Protein AF-A0A975J374-F1 (afdb_monomer_lite)

Structure (mmCIF, N/CA/C/O backbone):
data_AF-A0A975J374-F1
#
_entry.id   AF-A0A975J374-F1
#
loop_
_atom_site.group_PDB
_atom_site.id
_atom_site.type_symbol
_atom_site.label_atom_id
_atom_site.label_alt_id
_atom_site.label_comp_id
_atom_site.label_asym_id
_atom_site.label_entity_id
_atom_site.label_seq_id
_atom_site.pdbx_PDB_ins_code
_atom_site.Cartn_x
_atom_site.Cartn_y
_atom_site.Cartn_z
_atom_site.occupancy
_atom_site.B_iso_or_equiv
_atom_site.auth_seq_id
_atom_site.auth_comp_id
_atom_site.auth_asym_id
_atom_site.auth_atom_id
_atom_site.pdbx_PDB_model_num
ATOM 1 N N . MET A 1 1 ? -35.718 18.929 50.514 1.00 36.81 1 MET A N 1
ATOM 2 C CA . MET A 1 1 ? -34.281 18.676 50.749 1.00 36.81 1 MET A CA 1
ATOM 3 C C . MET A 1 1 ? -33.545 19.108 49.498 1.00 36.81 1 MET A C 1
ATOM 5 O O . MET A 1 1 ? -34.042 18.810 48.421 1.00 36.81 1 MET A O 1
ATOM 9 N N . ILE A 1 2 ? -32.437 19.837 49.621 1.00 31.14 2 ILE A N 1
ATOM 10 C CA . ILE A 1 2 ? -31.568 20.108 48.471 1.00 31.14 2 ILE A CA 1
ATOM 11 C C . ILE A 1 2 ? -30.747 18.837 48.278 1.00 31.14 2 ILE A C 1
ATOM 13 O O . ILE A 1 2 ? -29.998 18.458 49.173 1.00 31.14 2 ILE A O 1
ATOM 17 N N . THR A 1 3 ? -30.942 18.142 47.162 1.00 36.94 3 THR A N 1
ATOM 18 C CA . THR A 1 3 ? -30.065 17.037 46.777 1.00 36.94 3 THR A CA 1
ATOM 19 C C . THR A 1 3 ? -28.716 17.629 46.401 1.00 36.94 3 THR A C 1
ATOM 21 O O . THR A 1 3 ? -28.611 18.266 45.352 1.00 36.94 3 THR A O 1
ATOM 24 N N . GLU A 1 4 ? -27.701 17.442 47.245 1.00 41.88 4 GLU A N 1
ATOM 25 C CA . GLU A 1 4 ? -26.319 17.672 46.829 1.00 41.88 4 GLU A CA 1
ATOM 26 C C . GLU A 1 4 ? -26.064 16.848 45.565 1.00 41.88 4 GLU A C 1
ATOM 28 O O . GLU A 1 4 ? -26.260 15.629 45.540 1.00 41.88 4 GLU A O 1
ATOM 33 N N . SER A 1 5 ? -25.696 17.528 44.482 1.00 47.09 5 SER A N 1
ATOM 34 C CA . SER A 1 5 ? -25.322 16.868 43.242 1.00 47.09 5 SER A CA 1
ATOM 35 C C . SER A 1 5 ? -24.028 16.106 43.488 1.00 47.09 5 SER A C 1
ATOM 37 O O . SER A 1 5 ? -22.969 16.727 43.605 1.00 47.09 5 SER A O 1
ATOM 39 N N . VAL A 1 6 ? -24.119 14.775 43.557 1.00 52.66 6 VAL A N 1
ATOM 40 C CA . VAL A 1 6 ? -22.949 13.892 43.552 1.00 52.66 6 VAL A CA 1
ATOM 41 C C . VAL A 1 6 ? -22.058 14.332 42.386 1.00 52.66 6 VAL A C 1
ATOM 43 O O . VAL A 1 6 ? -22.551 14.377 41.253 1.00 52.66 6 VAL A O 1
ATOM 46 N N . PRO A 1 7 ? -20.795 14.728 42.634 1.00 62.72 7 PRO A N 1
ATOM 47 C CA . PRO A 1 7 ? -19.938 15.234 41.576 1.00 62.72 7 PRO A CA 1
ATOM 48 C C . PRO A 1 7 ? -19.769 14.145 40.520 1.00 62.72 7 PRO A C 1
ATOM 50 O O . PRO A 1 7 ? -19.451 12.998 40.844 1.00 62.72 7 PRO A O 1
ATOM 53 N N . ALA A 1 8 ? -19.999 14.505 39.256 1.00 64.75 8 ALA A N 1
ATOM 54 C CA . ALA A 1 8 ? -19.765 13.602 38.141 1.00 64.75 8 ALA A CA 1
ATOM 55 C C . ALA A 1 8 ? -18.292 13.173 38.173 1.00 64.75 8 ALA A C 1
ATOM 57 O O . ALA A 1 8 ? -17.393 13.992 37.976 1.00 64.75 8 ALA A O 1
ATOM 58 N N . GLY A 1 9 ? -18.052 11.896 38.485 1.00 76.00 9 GLY A N 1
ATOM 59 C CA . GLY A 1 9 ? -16.710 11.325 38.464 1.00 76.00 9 GLY A CA 1
ATOM 60 C C . GLY A 1 9 ? -16.110 11.474 37.070 1.00 76.00 9 GLY A C 1
ATOM 61 O O . GLY A 1 9 ? -16.839 11.422 36.079 1.00 76.00 9 GLY A O 1
ATOM 62 N N . THR A 1 10 ? -14.792 11.668 36.989 1.00 82.81 10 THR A N 1
ATOM 63 C CA . THR A 1 10 ? -14.088 11.846 35.713 1.00 82.81 10 THR A CA 1
ATOM 64 C C . THR A 1 10 ? -14.486 10.733 34.732 1.00 82.81 10 THR A C 1
ATOM 66 O O . THR A 1 10 ? -14.389 9.562 35.114 1.00 82.81 10 THR A O 1
ATOM 69 N N . PRO A 1 11 ? -14.955 11.050 33.509 1.00 85.19 11 PRO A N 1
ATOM 70 C CA . PRO A 1 11 ? -15.309 10.034 32.522 1.00 85.19 11 PRO A CA 1
ATOM 71 C C . PRO A 1 11 ? -14.120 9.123 32.223 1.00 85.19 11 PRO A C 1
ATOM 73 O O . PRO A 1 11 ? -12.976 9.588 32.222 1.00 85.19 11 PRO A O 1
ATOM 76 N N . TRP A 1 12 ? -14.381 7.850 31.922 1.00 88.94 12 TRP A N 1
ATOM 77 C CA . TRP A 1 12 ? -13.322 6.954 31.456 1.00 88.94 12 TRP A CA 1
ATOM 78 C C . TRP A 1 12 ? -12.710 7.460 30.149 1.00 88.94 12 TRP A C 1
ATOM 80 O O . TRP A 1 12 ? -13.362 8.119 29.332 1.00 88.94 12 TRP A O 1
ATOM 90 N N . ASN A 1 13 ? -11.436 7.153 29.948 1.00 81.12 13 ASN A N 1
ATOM 91 C CA . ASN A 1 13 ? -10.696 7.514 28.744 1.00 81.12 13 ASN A CA 1
ATOM 92 C C . ASN A 1 13 ? -10.823 6.448 27.654 1.00 81.12 13 ASN A C 1
ATOM 94 O O . ASN A 1 13 ? -10.561 6.737 26.493 1.00 81.12 13 ASN A O 1
ATOM 98 N N . SER A 1 14 ? -11.225 5.220 28.003 1.00 84.12 14 SER A N 1
ATOM 99 C CA . SER A 1 14 ? -11.386 4.133 27.036 1.00 84.12 14 SER A CA 1
ATOM 100 C C . SER A 1 14 ? -12.397 3.072 27.473 1.00 84.12 14 SER A C 1
ATOM 102 O O . SER A 1 14 ? -12.673 2.882 28.661 1.00 84.12 14 SER A O 1
ATOM 104 N N . LEU A 1 15 ? -12.872 2.289 26.501 1.00 90.44 15 LEU A N 1
ATOM 105 C CA . LEU A 1 15 ? -13.647 1.072 26.748 1.00 90.44 15 LEU A CA 1
ATOM 106 C C . LEU A 1 15 ? -12.875 0.053 27.613 1.00 90.44 15 LEU A C 1
ATOM 108 O O . LEU A 1 15 ? -13.480 -0.681 28.394 1.00 90.44 15 LEU A O 1
ATOM 112 N N . ALA A 1 16 ? -11.543 0.002 27.512 1.00 83.94 16 ALA A N 1
ATOM 113 C CA . ALA A 1 16 ? -10.718 -0.929 28.282 1.00 83.94 16 ALA A CA 1
ATOM 114 C C . ALA A 1 16 ? -10.749 -0.636 29.795 1.00 83.94 16 ALA A C 1
ATOM 116 O O . ALA A 1 16 ? -10.828 -1.574 30.593 1.00 83.94 16 ALA A O 1
ATOM 117 N N . GLU A 1 17 ? -10.758 0.644 30.189 1.00 86.50 17 GLU A N 1
ATOM 118 C CA . GLU A 1 17 ? -10.961 1.068 31.583 1.00 86.50 17 GLU A CA 1
ATOM 119 C C . GLU A 1 17 ? -12.348 0.636 32.085 1.00 86.50 17 GLU A C 1
ATOM 121 O O . GLU A 1 17 ? -12.452 -0.032 33.117 1.00 86.50 17 GLU A O 1
ATOM 126 N N . MET A 1 18 ? -13.402 0.908 31.304 1.00 95.50 18 MET A N 1
ATOM 127 C CA . MET A 1 18 ? -14.778 0.497 31.615 1.00 95.50 18 MET A CA 1
ATOM 128 C C . MET A 1 18 ? -14.914 -1.029 31.768 1.00 95.50 18 MET A C 1
ATOM 130 O O . MET A 1 18 ? -15.532 -1.501 32.723 1.00 95.50 18 MET A O 1
ATOM 134 N N . LYS A 1 19 ? -14.283 -1.826 30.890 1.00 94.81 19 LYS A N 1
ATOM 135 C CA . LYS A 1 19 ? -14.206 -3.299 31.007 1.00 94.81 19 LYS A CA 1
ATOM 136 C C . LYS A 1 19 ? -13.416 -3.757 32.235 1.00 94.81 19 LYS A C 1
ATOM 138 O O . LYS A 1 19 ? -13.677 -4.835 32.777 1.00 94.81 19 LYS A O 1
ATOM 143 N N . GLY A 1 20 ? -12.404 -2.999 32.657 1.00 89.88 20 GLY A N 1
ATOM 144 C CA . GLY A 1 20 ? -11.676 -3.231 33.905 1.00 89.88 20 GLY A CA 1
ATOM 145 C C . GLY A 1 20 ? -12.594 -3.076 35.114 1.00 89.88 20 GLY A C 1
ATOM 146 O O . GLY A 1 20 ? -12.718 -3.998 35.921 1.00 89.88 20 GLY A O 1
ATOM 147 N N . GLU A 1 21 ? -13.308 -1.955 35.178 1.00 95.00 21 GLU A N 1
ATOM 148 C CA . GLU A 1 21 ? -14.214 -1.640 36.281 1.00 95.00 21 GLU A CA 1
ATOM 149 C C . GLU A 1 21 ? -15.449 -2.557 36.309 1.00 95.00 21 GLU A C 1
ATOM 151 O O . GLU A 1 21 ? -15.827 -3.054 37.369 1.00 95.00 21 GLU A O 1
ATOM 156 N N . HIS A 1 22 ? -16.021 -2.899 35.149 1.00 95.31 22 HIS A N 1
ATOM 157 C CA . HIS A 1 22 ? -17.108 -3.877 35.039 1.00 95.31 22 HIS A CA 1
ATOM 158 C C . HIS A 1 22 ? -16.697 -5.235 35.635 1.00 95.31 22 HIS A C 1
ATOM 160 O O . HIS A 1 22 ? -17.427 -5.800 36.451 1.00 95.31 22 HIS A O 1
ATOM 166 N N . ARG A 1 23 ? -15.488 -5.728 35.321 1.00 95.25 23 ARG A N 1
ATOM 167 C CA . ARG A 1 23 ? -14.940 -6.955 35.929 1.00 95.25 23 ARG A CA 1
ATOM 168 C C . ARG A 1 23 ? -14.694 -6.809 37.433 1.00 95.25 23 ARG A C 1
ATOM 170 O O . ARG A 1 23 ? -14.968 -7.753 38.171 1.00 95.25 23 ARG A O 1
ATOM 177 N N . ARG A 1 24 ? -14.224 -5.646 37.903 1.00 94.44 24 ARG A N 1
ATOM 178 C CA . ARG A 1 24 ? -14.035 -5.364 39.339 1.00 94.44 24 ARG A CA 1
ATOM 179 C C . ARG A 1 24 ? -15.356 -5.437 40.111 1.00 94.44 24 ARG A C 1
ATOM 181 O O . ARG A 1 24 ? -15.383 -5.970 41.218 1.00 94.44 24 ARG A O 1
ATOM 188 N N . LEU A 1 25 ? -16.439 -4.924 39.527 1.00 93.44 25 LEU A N 1
ATOM 189 C CA . LEU A 1 25 ? -17.781 -4.967 40.108 1.00 93.44 25 LEU A CA 1
ATOM 190 C C . LEU A 1 25 ? -18.377 -6.383 40.095 1.00 93.44 25 LEU A C 1
ATOM 192 O O . LEU A 1 25 ? -18.930 -6.808 41.106 1.00 93.44 25 LEU A O 1
ATOM 196 N N . LEU A 1 26 ? -18.213 -7.143 39.004 1.00 93.12 26 LEU A N 1
ATOM 197 C CA . LEU A 1 26 ? -18.626 -8.554 38.946 1.00 93.12 26 LEU A CA 1
ATOM 198 C C . LEU A 1 26 ? -17.851 -9.448 39.930 1.00 93.12 26 LEU A C 1
ATOM 200 O O . LEU A 1 26 ? -18.403 -10.408 40.460 1.00 93.12 26 LEU A O 1
ATOM 204 N N . GLY A 1 27 ? -16.578 -9.135 40.190 1.00 91.75 27 GLY A N 1
ATOM 205 C CA . GLY A 1 27 ? -15.698 -9.905 41.072 1.00 91.75 27 GLY A CA 1
ATOM 206 C C . GLY A 1 27 ? -15.994 -9.796 42.574 1.00 91.75 27 GLY A C 1
ATOM 207 O O . GLY A 1 27 ? -15.246 -10.368 43.363 1.00 91.75 27 GLY A O 1
ATOM 208 N N . ASN A 1 28 ? -17.043 -9.075 42.989 1.00 87.19 28 ASN A N 1
ATOM 209 C CA . ASN A 1 28 ? -17.407 -8.881 44.396 1.00 87.19 28 ASN A CA 1
ATOM 210 C C . ASN A 1 28 ? -18.829 -9.415 44.700 1.00 87.19 28 ASN A C 1
ATOM 212 O O . ASN A 1 28 ? -19.749 -8.626 44.924 1.00 87.19 28 ASN A O 1
ATOM 216 N N . PRO A 1 29 ? -19.037 -10.748 44.671 1.00 67.31 29 PRO A N 1
ATOM 217 C CA . PRO A 1 29 ? -20.370 -11.360 44.665 1.00 67.31 29 PRO A CA 1
ATOM 218 C C . PRO A 1 29 ? -21.156 -11.221 45.979 1.00 67.31 29 PRO A C 1
ATOM 220 O O . PRO A 1 29 ? -22.384 -11.267 45.947 1.00 67.31 29 PRO A O 1
ATOM 223 N N . ASP A 1 30 ? -20.489 -11.017 47.122 1.00 66.19 30 ASP A N 1
ATOM 224 C CA . ASP A 1 30 ? -21.160 -10.840 48.425 1.00 66.19 30 ASP A CA 1
ATOM 225 C C . ASP A 1 30 ? -21.929 -9.510 48.527 1.00 66.19 30 ASP A C 1
ATOM 227 O O . ASP A 1 30 ? -22.825 -9.346 49.362 1.00 66.19 30 ASP A O 1
ATOM 231 N N . ARG A 1 31 ? -21.623 -8.548 47.650 1.00 69.44 31 ARG A N 1
ATOM 232 C CA . ARG A 1 31 ? -22.309 -7.258 47.589 1.00 69.44 31 ARG A CA 1
ATOM 233 C C . ARG A 1 31 ? -23.619 -7.371 46.828 1.00 69.44 31 ARG A C 1
ATOM 235 O O . ARG A 1 31 ? -23.716 -7.041 45.648 1.00 69.44 31 ARG A O 1
ATOM 242 N N . SER A 1 32 ? -24.668 -7.790 47.535 1.00 71.12 32 SER A N 1
ATOM 243 C CA . SER A 1 32 ? -26.024 -7.736 46.985 1.00 71.12 32 SER A CA 1
ATOM 244 C C . SER A 1 32 ? -26.348 -6.317 46.491 1.00 71.12 32 SER A C 1
ATOM 246 O O . SER A 1 32 ? -26.084 -5.333 47.187 1.00 71.12 32 SER A O 1
ATOM 248 N N . ALA A 1 33 ? -27.015 -6.197 45.339 1.00 72.94 33 ALA A N 1
ATOM 249 C CA . ALA A 1 33 ? -27.458 -4.909 44.782 1.00 72.94 33 ALA A CA 1
ATOM 250 C C . ALA A 1 33 ? -28.457 -4.141 45.683 1.00 72.94 33 ALA A C 1
ATOM 252 O O . ALA A 1 33 ? -28.896 -3.043 45.354 1.00 72.94 33 ALA A O 1
ATOM 253 N N . ARG A 1 34 ? -28.827 -4.701 46.843 1.00 78.75 34 ARG A N 1
ATOM 254 C CA . ARG A 1 34 ? -29.624 -4.038 47.880 1.00 78.75 34 ARG A CA 1
ATOM 255 C C . ARG A 1 34 ? -28.776 -3.152 48.796 1.00 78.75 34 ARG A C 1
ATOM 257 O O . ARG A 1 34 ? -29.321 -2.221 49.387 1.00 78.75 34 ARG A O 1
ATOM 264 N N . GLU A 1 35 ? -27.470 -3.386 48.904 1.00 88.56 35 GLU A N 1
ATOM 265 C CA . GLU A 1 35 ? -26.585 -2.582 49.750 1.00 88.56 35 GLU A CA 1
ATOM 266 C C . GLU A 1 35 ? -26.436 -1.147 49.192 1.00 88.56 35 GLU A C 1
ATOM 268 O O . GLU A 1 35 ? -26.132 -0.989 48.006 1.00 88.56 35 GLU A O 1
ATOM 273 N N . PRO A 1 36 ? -26.641 -0.084 50.000 1.00 87.50 36 PRO A N 1
ATOM 274 C CA . PRO A 1 36 ? -26.588 1.299 49.512 1.00 87.50 36 PRO A CA 1
ATOM 275 C C . PRO A 1 36 ? -25.246 1.692 48.876 1.00 87.50 36 PRO A C 1
ATOM 277 O O . PRO A 1 36 ? -25.235 2.308 47.815 1.00 87.50 36 PRO A O 1
ATOM 280 N N . ALA A 1 37 ? -24.118 1.286 49.472 1.00 87.81 37 ALA A N 1
ATOM 281 C CA . ALA A 1 37 ? -22.783 1.590 48.947 1.00 87.81 37 ALA A CA 1
ATOM 282 C C . ALA A 1 37 ? -22.538 0.957 47.563 1.00 87.81 37 ALA A C 1
ATOM 284 O O . ALA A 1 37 ? -21.922 1.560 46.682 1.00 87.81 37 ALA A O 1
ATOM 285 N N . THR A 1 38 ? -23.065 -0.248 47.349 1.00 89.69 38 THR A N 1
ATOM 286 C CA . THR A 1 38 ? -22.986 -0.965 46.071 1.00 89.69 38 THR A CA 1
ATOM 287 C C . THR A 1 38 ? -23.835 -0.280 45.004 1.00 89.69 38 THR A C 1
ATOM 289 O O . THR A 1 38 ? -23.356 -0.084 43.890 1.00 89.69 38 THR A O 1
ATOM 292 N N . ARG A 1 39 ? -25.044 0.181 45.356 1.00 88.94 39 ARG A N 1
ATOM 293 C CA . ARG A 1 39 ? -25.896 0.974 44.454 1.00 88.94 39 ARG A CA 1
ATOM 294 C C . ARG A 1 39 ? -25.245 2.288 44.034 1.00 88.94 39 ARG A C 1
ATOM 296 O O . ARG A 1 39 ? -25.265 2.599 42.850 1.00 88.94 39 ARG A O 1
ATOM 303 N N . GLU A 1 40 ? -24.600 3.008 44.949 1.00 90.56 40 GLU A N 1
ATOM 304 C CA . GLU A 1 40 ? -23.893 4.245 44.587 1.00 90.56 40 GLU A CA 1
ATOM 305 C C 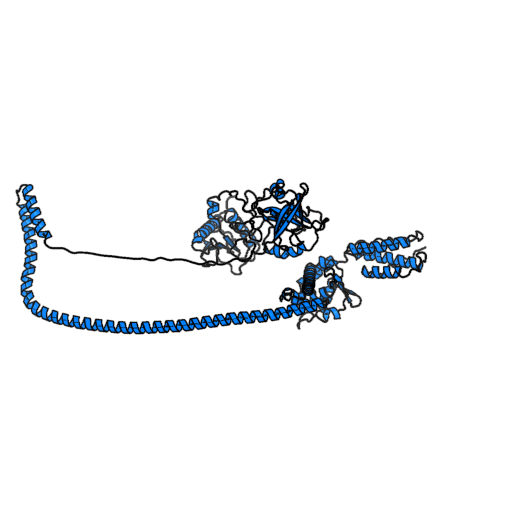. GLU A 1 40 ? -22.664 3.970 43.703 1.00 90.56 40 GLU A C 1
ATOM 307 O O . GLU A 1 40 ? -22.398 4.704 42.755 1.00 90.56 40 GLU A O 1
ATOM 312 N N . THR A 1 41 ? -21.967 2.846 43.916 1.00 92.44 41 THR A N 1
ATOM 313 C CA . THR A 1 41 ? -20.872 2.425 43.022 1.00 92.44 41 THR A CA 1
ATOM 314 C C . THR A 1 41 ? -21.388 2.105 41.609 1.00 92.44 41 THR A C 1
ATOM 316 O O . THR A 1 41 ? -20.791 2.526 40.621 1.00 92.44 41 THR A O 1
ATOM 319 N N . ILE A 1 42 ? -22.528 1.411 41.495 1.00 93.06 42 ILE A N 1
ATOM 320 C CA . ILE A 1 42 ? -23.196 1.137 40.210 1.00 93.06 42 ILE A CA 1
ATOM 321 C C . ILE A 1 42 ? -23.681 2.440 39.555 1.00 93.06 42 ILE A C 1
ATOM 323 O O . ILE A 1 42 ? -23.556 2.610 38.344 1.00 93.06 42 ILE A O 1
ATOM 327 N N . ARG A 1 43 ? -24.184 3.395 40.344 1.00 92.25 43 ARG A N 1
ATOM 328 C CA . ARG A 1 43 ? -24.593 4.719 39.863 1.00 92.25 43 ARG A CA 1
ATOM 329 C C . ARG A 1 43 ? -23.420 5.486 39.249 1.00 92.25 43 ARG A C 1
ATOM 331 O O . ARG A 1 43 ? -23.560 6.006 38.144 1.00 92.25 43 ARG A O 1
ATOM 338 N N . HIS A 1 44 ? -22.272 5.510 39.928 1.00 92.50 44 HIS A N 1
ATOM 339 C CA . HIS A 1 44 ? -21.037 6.083 39.390 1.00 92.50 44 HIS A CA 1
ATOM 340 C C . HIS A 1 44 ? -20.595 5.382 38.101 1.00 92.50 44 HIS A C 1
ATOM 342 O O . HIS A 1 44 ? -20.286 6.072 37.132 1.00 92.50 44 HIS A O 1
ATOM 348 N N . PHE A 1 45 ? -20.653 4.044 38.052 1.00 94.94 45 PHE A N 1
ATOM 349 C CA . PHE A 1 45 ? -20.344 3.284 36.837 1.00 94.94 45 PHE A CA 1
ATOM 350 C C . PHE A 1 45 ? -21.225 3.719 35.654 1.00 94.94 45 PHE A C 1
ATOM 352 O O . PHE A 1 45 ? -20.722 3.982 34.564 1.00 94.94 45 PHE A O 1
ATOM 359 N N . ILE A 1 46 ? -22.541 3.833 35.862 1.00 95.19 46 ILE A N 1
ATOM 360 C CA . ILE A 1 46 ? -23.468 4.241 34.800 1.00 95.19 46 ILE A CA 1
ATOM 361 C C . ILE A 1 46 ? -23.159 5.672 34.331 1.00 95.19 46 ILE A C 1
ATOM 363 O O . ILE A 1 46 ? -23.060 5.900 33.131 1.00 95.19 46 ILE A O 1
ATOM 367 N N . LEU A 1 47 ? -22.941 6.618 35.252 1.00 93.88 47 LEU A N 1
ATOM 368 C CA . LEU A 1 47 ? -22.630 8.014 34.910 1.00 93.88 47 LEU A CA 1
ATOM 369 C C . LEU A 1 47 ? -21.313 8.158 34.127 1.00 93.88 47 LEU A C 1
ATOM 371 O O . LEU A 1 47 ? -21.275 8.859 33.117 1.00 93.88 47 LEU A O 1
ATOM 375 N N . GLN A 1 48 ? -20.243 7.482 34.558 1.00 94.94 48 GLN A N 1
ATOM 376 C CA . GLN A 1 48 ? -18.952 7.506 33.859 1.00 94.94 48 GLN A CA 1
ATOM 377 C C . GLN A 1 48 ? -19.021 6.804 32.495 1.00 94.94 48 GLN A C 1
ATOM 379 O O . GLN A 1 48 ? -18.354 7.234 31.554 1.00 94.94 48 GLN A O 1
ATOM 384 N N . GLY A 1 49 ? -19.846 5.759 32.372 1.00 95.62 49 GLY A N 1
ATOM 385 C CA . GLY A 1 49 ? -20.045 5.021 31.126 1.00 95.62 49 GLY A CA 1
ATOM 386 C C . GLY A 1 49 ? -20.881 5.779 30.107 1.00 95.62 49 GLY A C 1
ATOM 387 O O . GLY A 1 49 ? -20.506 5.808 28.940 1.00 95.62 49 GLY A O 1
ATOM 388 N N . SER A 1 50 ? -21.948 6.459 30.536 1.00 95.12 50 SER A N 1
ATOM 389 C CA . SER A 1 50 ? -22.702 7.375 29.674 1.00 95.12 50 SER A CA 1
ATOM 390 C C . SER A 1 50 ? -21.784 8.438 29.070 1.00 95.12 50 SER A C 1
ATOM 392 O O . SER A 1 50 ? -21.733 8.562 27.848 1.00 95.12 50 SER A O 1
ATOM 394 N N . ALA A 1 51 ? -20.968 9.094 29.903 1.00 91.94 51 ALA A N 1
ATOM 395 C CA . ALA A 1 51 ? -20.024 10.123 29.467 1.00 91.94 51 ALA A CA 1
ATOM 396 C C . ALA A 1 51 ? -18.872 9.592 28.588 1.00 91.94 51 ALA A C 1
ATOM 398 O O . ALA A 1 51 ? -18.369 10.316 27.729 1.00 91.94 51 ALA A O 1
ATOM 399 N N . LEU A 1 52 ? -18.464 8.325 28.748 1.00 92.56 52 LEU A N 1
ATOM 400 C CA . LEU A 1 52 ? -17.542 7.662 27.814 1.00 92.56 52 LEU A CA 1
ATOM 401 C C . LEU A 1 52 ? -18.150 7.574 26.399 1.00 92.56 52 LEU A C 1
ATOM 403 O O . LEU A 1 52 ? -17.412 7.628 25.418 1.00 92.56 52 LEU A O 1
ATOM 407 N N . GLY A 1 53 ? -19.481 7.526 26.282 1.00 91.62 53 GLY A N 1
ATOM 408 C CA . GLY A 1 53 ? -20.209 7.595 25.014 1.00 91.62 53 GLY A CA 1
ATOM 409 C C . GLY A 1 53 ? -19.788 8.765 24.128 1.00 91.62 53 GLY A C 1
ATOM 410 O O . GLY A 1 53 ? -19.581 8.565 22.936 1.00 91.62 53 GLY A O 1
ATOM 411 N N . ALA A 1 54 ? -19.520 9.944 24.690 1.00 87.81 54 ALA A N 1
ATOM 412 C CA . ALA A 1 54 ? -19.059 11.088 23.904 1.00 87.81 54 ALA A CA 1
ATOM 413 C C . ALA A 1 54 ? -17.707 10.853 23.196 1.00 87.81 54 ALA A C 1
ATOM 415 O O . ALA A 1 54 ? -17.421 11.538 22.225 1.00 87.81 54 ALA A O 1
ATOM 416 N N . ARG A 1 55 ? -16.897 9.881 23.646 1.00 85.38 55 ARG A N 1
ATOM 417 C CA . ARG A 1 55 ? -15.528 9.607 23.165 1.00 85.38 55 ARG A CA 1
ATOM 418 C C . ARG A 1 55 ? -15.398 8.349 22.299 1.00 85.38 55 ARG A C 1
ATOM 420 O O . ARG A 1 55 ? -14.375 8.160 21.654 1.00 85.38 55 ARG A O 1
ATOM 427 N N . LEU A 1 56 ? -16.391 7.457 22.302 1.00 86.38 56 LEU A N 1
ATOM 428 C CA . LEU A 1 56 ? -16.333 6.210 21.531 1.00 86.38 56 LEU A CA 1
ATOM 429 C C . LEU A 1 56 ? -16.780 6.457 20.083 1.00 86.38 56 LEU A C 1
ATOM 431 O O . LEU A 1 56 ? -17.983 6.518 19.811 1.00 86.38 56 LEU A O 1
ATOM 435 N N . SER A 1 57 ? -15.806 6.580 19.176 1.00 81.06 57 SER A N 1
ATOM 436 C CA . SER A 1 57 ? -16.003 6.713 17.723 1.00 81.06 57 SER A CA 1
ATOM 437 C C . SER A 1 57 ? -16.376 5.386 17.045 1.00 81.06 57 SER A C 1
ATOM 439 O O . SER A 1 57 ? -17.211 5.361 16.143 1.00 81.06 57 SER A O 1
ATOM 441 N N . SER A 1 58 ? -15.815 4.264 17.508 1.00 82.25 58 SER A N 1
ATOM 442 C CA . SER A 1 58 ? -16.132 2.915 17.015 1.00 82.25 58 SER A CA 1
ATOM 443 C C . SER A 1 58 ? -17.556 2.486 17.392 1.00 82.25 58 SER A C 1
ATOM 445 O O . SER A 1 58 ? -17.914 2.447 18.571 1.00 82.25 58 SER A O 1
ATOM 447 N N . LEU A 1 59 ? -18.369 2.106 16.398 1.00 83.12 59 LEU A N 1
ATOM 448 C CA . LEU A 1 59 ? -19.735 1.619 16.622 1.00 83.12 59 LEU A CA 1
ATOM 449 C C . LEU A 1 59 ? -19.762 0.342 17.477 1.00 83.12 59 LEU A C 1
ATOM 451 O O . LEU A 1 59 ? -20.611 0.229 18.360 1.00 83.12 59 LEU A O 1
ATOM 455 N N . ASP A 1 60 ? -18.828 -0.586 17.261 1.00 81.00 60 ASP A N 1
ATOM 456 C CA . ASP A 1 60 ? -18.741 -1.821 18.048 1.00 81.00 60 ASP A CA 1
ATOM 457 C C . ASP A 1 60 ? -18.394 -1.527 19.515 1.00 81.00 60 ASP A C 1
ATOM 459 O O . ASP A 1 60 ? -19.020 -2.085 20.421 1.00 81.00 60 ASP A O 1
ATOM 463 N N . ASP A 1 61 ? -17.482 -0.579 19.763 1.00 87.31 61 ASP A N 1
ATOM 464 C CA . ASP A 1 61 ? -17.133 -0.157 21.123 1.00 87.31 61 ASP A CA 1
ATOM 465 C C . ASP A 1 61 ? -18.321 0.517 21.821 1.00 87.31 61 ASP A C 1
ATOM 467 O O . ASP A 1 61 ? -18.572 0.260 23.002 1.00 87.31 61 ASP A O 1
ATOM 471 N N . ARG A 1 62 ? -19.099 1.338 21.095 1.00 93.44 62 ARG A N 1
ATOM 472 C CA . ARG A 1 62 ? -20.362 1.909 21.595 1.00 93.44 62 ARG A CA 1
ATOM 473 C C . ARG A 1 62 ? -21.368 0.810 21.931 1.00 93.44 62 ARG A C 1
ATOM 475 O O . ARG A 1 62 ? -21.966 0.838 23.001 1.00 93.44 62 ARG A O 1
ATOM 482 N N . VAL A 1 63 ? -21.555 -0.178 21.056 1.00 92.75 63 VAL A N 1
ATOM 483 C CA . VAL A 1 63 ? -22.479 -1.297 21.302 1.00 92.75 63 VAL A CA 1
ATOM 484 C C . VAL A 1 63 ? -22.048 -2.105 22.530 1.00 92.75 63 VAL A C 1
ATOM 486 O O . VAL A 1 63 ? -22.895 -2.491 23.336 1.00 92.75 63 VAL A O 1
ATOM 489 N N . GLU A 1 64 ? -20.750 -2.341 22.727 1.00 94.31 64 GLU A N 1
ATOM 490 C CA . GLU A 1 64 ? -20.256 -3.071 23.896 1.00 94.31 64 GLU A CA 1
ATOM 491 C C . GLU A 1 64 ? -20.345 -2.252 25.196 1.00 94.31 64 GLU A C 1
ATOM 493 O O . GLU A 1 64 ? -20.777 -2.783 26.223 1.00 94.31 64 GLU A O 1
ATOM 498 N N . ALA A 1 65 ? -20.028 -0.953 25.159 1.00 96.12 65 ALA A N 1
ATOM 499 C CA . ALA A 1 65 ? -20.239 -0.049 26.290 1.00 96.12 65 ALA A CA 1
ATOM 500 C C . ALA A 1 65 ? -21.724 0.044 26.676 1.00 96.12 65 ALA A C 1
ATOM 502 O O . ALA A 1 65 ? -22.057 -0.082 27.856 1.00 96.12 65 ALA A O 1
ATOM 503 N N . GLN A 1 66 ? -22.624 0.176 25.695 1.00 97.56 66 GLN A N 1
ATOM 504 C CA . GLN A 1 66 ? -24.068 0.212 25.928 1.00 97.56 66 GLN A CA 1
ATOM 505 C C . GLN A 1 66 ? -24.564 -1.093 26.567 1.00 97.56 66 GLN A C 1
ATOM 507 O O . GLN A 1 66 ? -25.276 -1.037 27.562 1.00 97.56 66 GLN A O 1
ATOM 512 N N . ARG A 1 67 ? -24.103 -2.270 26.115 1.00 96.44 67 ARG A N 1
ATOM 513 C CA . ARG A 1 67 ? -24.439 -3.558 26.761 1.00 96.44 67 ARG A CA 1
ATOM 514 C C . ARG A 1 67 ? -23.999 -3.625 28.228 1.00 96.44 67 ARG A C 1
ATOM 516 O O . ARG A 1 67 ? -24.715 -4.186 29.058 1.00 96.44 67 ARG A O 1
ATOM 523 N N . MET A 1 68 ? -22.837 -3.060 28.568 1.00 97.62 68 MET A N 1
ATOM 524 C CA . MET A 1 68 ? -22.382 -2.971 29.962 1.00 97.62 68 MET A CA 1
ATOM 525 C C . MET A 1 68 ? -23.220 -1.979 30.787 1.00 97.62 68 MET A C 1
ATOM 527 O O . MET A 1 68 ? -23.484 -2.254 31.959 1.00 97.62 68 MET A O 1
ATOM 531 N N . LEU A 1 69 ? -23.666 -0.864 30.194 1.00 96.38 69 LEU A N 1
ATOM 532 C CA . LEU A 1 69 ? -24.617 0.063 30.817 1.00 96.38 69 LEU A CA 1
ATOM 533 C C . LEU A 1 69 ? -25.976 -0.602 31.067 1.00 96.38 69 LEU A C 1
ATOM 535 O O . LEU A 1 69 ? -26.465 -0.553 32.194 1.00 96.38 69 LEU A O 1
ATOM 539 N N . ASP A 1 70 ? -26.543 -1.272 30.062 1.00 94.69 70 ASP A N 1
ATOM 540 C CA . ASP A 1 70 ? -27.834 -1.968 30.133 1.00 94.69 70 ASP A CA 1
ATOM 541 C C . ASP A 1 70 ? -27.842 -3.028 31.243 1.00 94.69 70 ASP A C 1
ATOM 543 O O . ASP A 1 70 ? -28.782 -3.102 32.039 1.00 94.69 70 ASP A O 1
ATOM 547 N N . TYR A 1 71 ? -26.764 -3.816 31.346 1.00 95.25 71 TYR A N 1
ATOM 548 C CA . TYR A 1 71 ? -26.586 -4.806 32.409 1.00 95.25 71 TYR A CA 1
ATOM 549 C C . TYR A 1 71 ? -26.649 -4.166 33.803 1.00 95.25 71 TYR A C 1
ATOM 551 O O . TYR A 1 71 ? -27.428 -4.593 34.658 1.00 95.25 71 TYR A O 1
ATOM 559 N N . TRP A 1 72 ? -25.856 -3.119 34.044 1.00 94.56 72 TRP A N 1
ATOM 560 C CA . TRP A 1 72 ? -25.809 -2.468 35.354 1.00 94.56 72 TRP A CA 1
ATOM 561 C C . TRP A 1 72 ? -27.078 -1.673 35.670 1.00 94.56 72 TRP A C 1
ATOM 563 O O . TRP A 1 72 ? -27.496 -1.631 36.828 1.00 94.56 72 TRP A O 1
ATOM 573 N N . ALA A 1 73 ? -27.742 -1.119 34.655 1.00 93.12 73 ALA A N 1
ATOM 574 C CA . ALA A 1 73 ? -29.061 -0.516 34.790 1.00 93.12 73 ALA A CA 1
ATOM 575 C C . ALA A 1 73 ? -30.092 -1.547 35.256 1.00 93.12 73 ALA A C 1
ATOM 577 O O . ALA A 1 73 ? -30.779 -1.306 36.249 1.00 93.12 73 ALA A O 1
ATOM 578 N N . ALA A 1 74 ? -30.144 -2.716 34.606 1.00 91.00 74 ALA A N 1
ATOM 579 C CA . ALA A 1 74 ? -31.024 -3.817 34.984 1.00 91.00 74 ALA A CA 1
ATOM 580 C C . ALA A 1 74 ? -30.777 -4.267 36.433 1.00 91.00 74 ALA A C 1
ATOM 582 O O . ALA A 1 74 ? -31.729 -4.362 37.209 1.00 91.00 74 ALA A O 1
ATOM 583 N N . VAL A 1 75 ? -29.512 -4.443 36.839 1.00 90.19 75 VAL A N 1
ATOM 584 C CA . VAL A 1 75 ? -29.134 -4.763 38.232 1.00 90.19 75 VAL A CA 1
ATOM 585 C C . VAL A 1 75 ? -29.601 -3.679 39.220 1.00 90.19 75 VAL A C 1
ATOM 587 O O . VAL A 1 75 ? -30.020 -4.002 40.332 1.00 90.19 75 VAL A O 1
ATOM 590 N N . ASN A 1 76 ? -29.587 -2.403 38.821 1.00 88.69 76 ASN A N 1
ATOM 591 C CA . ASN A 1 76 ? -30.013 -1.282 39.663 1.00 88.69 76 ASN A CA 1
ATOM 592 C C . ASN A 1 76 ? -31.548 -1.099 39.747 1.00 88.69 76 ASN A C 1
ATOM 594 O O . ASN A 1 76 ? -32.025 -0.437 40.668 1.00 88.69 76 ASN A O 1
ATOM 598 N N . THR A 1 77 ? -32.347 -1.702 38.851 1.00 84.81 77 THR A N 1
ATOM 599 C CA . THR A 1 77 ? -33.828 -1.558 38.857 1.00 84.81 77 THR A CA 1
ATOM 600 C C . THR A 1 77 ? -34.522 -2.079 40.122 1.00 84.81 77 THR A C 1
ATOM 602 O O . THR A 1 77 ? -35.671 -1.730 40.374 1.00 84.81 77 THR A O 1
ATOM 605 N N . GLY A 1 78 ? -33.836 -2.872 40.953 1.00 77.75 78 GLY A N 1
ATOM 606 C CA . GLY A 1 78 ? -34.338 -3.312 42.260 1.00 77.75 78 GLY A CA 1
ATOM 607 C C . GLY A 1 78 ? -34.369 -2.225 43.348 1.00 77.75 78 GLY A C 1
ATOM 608 O O . GLY A 1 78 ? -34.783 -2.508 44.474 1.00 77.75 78 GLY A O 1
ATOM 609 N N . ALA A 1 79 ? -33.905 -1.007 43.052 1.00 68.19 79 ALA A N 1
ATOM 610 C CA . ALA A 1 79 ? -33.987 0.150 43.938 1.00 68.19 79 ALA A CA 1
ATOM 611 C C . ALA A 1 79 ? -35.355 0.868 43.832 1.00 68.19 79 ALA A C 1
ATOM 613 O O . ALA A 1 79 ? -35.989 0.825 42.777 1.00 68.19 79 ALA A O 1
ATOM 614 N N . PRO A 1 80 ? -35.820 1.570 44.889 1.00 74.88 80 PRO A N 1
ATOM 615 C CA . PRO A 1 80 ? -36.947 2.496 44.763 1.00 74.88 80 PRO A CA 1
ATOM 616 C C . PRO A 1 80 ? -36.667 3.551 43.680 1.00 74.88 80 PRO A C 1
ATOM 618 O O . PRO A 1 80 ? -35.525 3.960 43.488 1.00 74.88 80 PRO A O 1
ATOM 621 N N . SER A 1 81 ? -37.714 4.006 42.988 1.00 71.00 81 SER A N 1
ATOM 622 C CA . SER A 1 81 ? -37.632 4.804 41.749 1.00 71.00 81 SER A CA 1
ATOM 623 C C . SER A 1 81 ? -36.959 6.181 41.870 1.00 71.00 81 SER A C 1
ATOM 625 O O . SER A 1 81 ? -36.700 6.830 40.856 1.00 71.00 81 SER A O 1
ATOM 627 N N . GLU A 1 82 ? -36.661 6.639 43.086 1.00 70.38 82 GLU A N 1
ATOM 628 C CA . GLU A 1 82 ? -35.889 7.855 43.351 1.00 70.38 82 GLU A CA 1
ATOM 629 C C . GLU A 1 82 ? -34.398 7.635 43.037 1.00 70.38 82 GLU A C 1
ATOM 631 O O . GLU A 1 82 ? -33.596 7.319 43.914 1.00 70.38 82 GLU A O 1
ATOM 636 N N . GLY A 1 83 ? -34.017 7.817 41.767 1.00 69.12 83 GLY A N 1
ATOM 637 C CA . GLY A 1 83 ? -32.608 7.812 41.346 1.00 69.12 83 GLY A CA 1
ATOM 638 C C . GLY A 1 83 ? -32.256 6.957 40.128 1.00 69.12 83 GLY A C 1
ATOM 639 O O . GLY A 1 83 ? -31.077 6.661 39.938 1.00 69.12 83 GLY A O 1
ATOM 640 N N . LEU A 1 84 ? -33.228 6.566 39.295 1.00 77.25 84 LEU A N 1
ATOM 641 C CA . LEU A 1 84 ? -32.954 5.934 37.998 1.00 77.25 84 LEU A CA 1
ATOM 642 C C . LEU A 1 84 ? -32.098 6.858 37.112 1.00 77.25 84 LEU A C 1
ATOM 644 O O . LEU A 1 84 ? -32.584 7.850 36.569 1.00 77.25 84 LEU A O 1
ATOM 648 N N . VAL A 1 85 ? -30.815 6.523 36.966 1.00 85.75 85 VAL A N 1
ATOM 649 C CA . VAL A 1 85 ? -29.905 7.181 36.019 1.00 85.75 85 VAL A CA 1
ATOM 650 C C . VAL A 1 85 ? -30.171 6.641 34.616 1.00 85.75 85 VAL A C 1
ATOM 652 O O . VAL A 1 85 ? -30.328 5.435 34.426 1.00 85.75 85 VAL A O 1
ATOM 655 N N . ARG A 1 86 ? -30.203 7.536 33.622 1.00 88.94 86 ARG A N 1
ATOM 656 C CA . ARG A 1 86 ? -30.323 7.176 32.207 1.00 88.94 86 ARG A CA 1
ATOM 657 C C . ARG A 1 86 ? -29.056 6.443 31.759 1.00 88.94 86 ARG A C 1
ATOM 659 O O . ARG A 1 86 ? -28.059 7.077 31.449 1.00 88.94 86 ARG A O 1
ATOM 666 N N . ALA A 1 87 ? -29.122 5.120 31.694 1.00 93.69 87 ALA A N 1
ATOM 667 C CA . ALA A 1 87 ? -28.037 4.264 31.223 1.00 93.69 87 ALA A CA 1
ATOM 668 C C . ALA A 1 87 ? -27.977 4.207 29.688 1.00 93.69 87 ALA A C 1
ATOM 670 O O . ALA A 1 87 ? -28.119 3.154 29.080 1.00 93.69 87 ALA A O 1
ATOM 671 N N . VAL A 1 88 ? -27.819 5.367 29.057 1.00 95.50 88 VAL A N 1
ATOM 672 C CA . VAL A 1 88 ? -27.630 5.505 27.608 1.00 95.50 88 VAL A CA 1
ATOM 673 C C . VAL A 1 88 ? -26.305 6.220 27.400 1.00 95.50 88 VAL A C 1
ATOM 675 O O . VAL A 1 88 ? -26.009 7.156 28.143 1.00 95.50 88 VAL A O 1
ATOM 678 N N . LEU A 1 89 ? -25.505 5.773 26.434 1.00 95.62 89 LEU A N 1
ATOM 679 C CA . LEU A 1 89 ? -24.310 6.500 26.010 1.00 95.62 89 LEU A CA 1
ATOM 680 C C . LEU A 1 89 ? -24.671 7.904 25.525 1.00 95.62 89 LEU A C 1
ATOM 682 O O . LEU A 1 89 ? -25.630 8.068 24.771 1.00 95.62 89 LEU A O 1
ATOM 686 N N . ASP A 1 90 ? -23.868 8.892 25.908 1.00 92.19 90 ASP A N 1
ATOM 687 C CA . ASP A 1 90 ? -23.936 10.213 25.293 1.00 92.19 90 ASP A CA 1
ATOM 688 C C . ASP A 1 90 ? -23.594 10.103 23.797 1.00 92.19 90 ASP A C 1
ATOM 690 O O . ASP A 1 90 ? -22.811 9.238 23.372 1.00 92.19 90 ASP A O 1
ATOM 694 N N . ASP A 1 91 ? -24.212 10.958 22.981 1.00 89.56 91 ASP A N 1
ATOM 695 C CA . ASP A 1 91 ? -23.949 11.021 21.542 1.00 89.56 91 ASP A CA 1
ATOM 696 C C . ASP A 1 91 ? -22.454 11.254 21.291 1.00 89.56 91 ASP A C 1
ATOM 698 O O . ASP A 1 91 ? -21.811 12.004 22.028 1.00 89.56 91 ASP A O 1
ATOM 702 N N . TYR A 1 92 ? -21.891 10.598 20.268 1.00 83.62 92 TYR A N 1
ATOM 703 C CA . TYR A 1 92 ? -20.489 10.807 19.900 1.00 83.62 92 TYR A CA 1
ATOM 704 C C . TYR A 1 92 ? -20.259 12.292 19.627 1.00 83.62 92 TYR A C 1
ATOM 706 O O . TYR A 1 92 ? -20.913 12.881 18.764 1.00 83.62 92 TYR A O 1
ATOM 714 N N . GLN A 1 93 ? -19.327 12.882 20.365 1.00 78.50 93 GLN A N 1
ATOM 715 C CA . GLN A 1 93 ? -18.801 14.193 20.055 1.00 78.50 93 GLN A CA 1
ATOM 716 C C . GLN A 1 93 ? -17.453 13.944 19.405 1.00 78.50 93 GLN A C 1
ATOM 718 O O . GLN A 1 93 ? -16.558 13.393 20.042 1.00 78.50 93 GLN A O 1
ATOM 723 N N . ASP A 1 94 ? -17.307 14.345 18.144 1.00 70.50 94 ASP A N 1
ATOM 724 C CA . ASP A 1 94 ? -15.981 14.417 17.551 1.00 70.50 94 ASP A CA 1
ATOM 725 C C . ASP A 1 94 ? -15.154 15.394 18.401 1.00 70.50 94 ASP A C 1
ATOM 727 O O . ASP A 1 94 ? -15.371 16.607 18.387 1.00 70.50 94 ASP A O 1
ATOM 731 N N . VAL A 1 95 ? -14.228 14.846 19.191 1.00 64.94 95 VAL A N 1
ATOM 732 C CA . VAL A 1 95 ? -13.344 15.589 20.102 1.00 64.94 95 VAL A CA 1
ATOM 733 C C . VAL A 1 95 ? -12.213 16.306 19.349 1.00 64.94 95 VAL A C 1
ATOM 735 O O . VAL A 1 95 ? -11.186 16.655 19.931 1.00 64.94 95 VAL A O 1
ATOM 738 N N . GLY A 1 96 ? -12.414 16.548 18.052 1.00 70.31 96 GLY A N 1
ATOM 739 C CA . GLY A 1 96 ? -11.441 17.103 17.128 1.00 70.31 96 GLY A CA 1
ATOM 740 C C . GLY A 1 96 ? -10.534 16.038 16.518 1.00 70.31 96 GLY A C 1
ATOM 741 O O . GLY A 1 96 ? -9.412 16.372 16.159 1.00 70.31 96 GLY A O 1
ATOM 742 N N . GLU A 1 97 ? -10.983 14.785 16.399 1.00 78.81 97 GLU A N 1
ATOM 743 C CA . GLU A 1 97 ? -10.264 13.707 15.712 1.00 78.81 97 GLU A CA 1
ATOM 744 C C . GLU A 1 97 ? -10.116 14.029 14.215 1.00 78.81 97 GLU A C 1
ATOM 746 O O . GLU A 1 97 ? -8.994 14.008 13.703 1.00 78.81 97 GLU A O 1
ATOM 751 N N . GLU A 1 98 ? -11.195 14.449 13.532 1.00 79.19 98 GLU A N 1
ATOM 752 C CA . GLU A 1 98 ? -11.128 14.833 12.107 1.00 79.19 98 GLU A CA 1
ATOM 753 C C . GLU A 1 98 ? -10.192 16.039 11.900 1.00 79.19 98 GLU A C 1
ATOM 755 O O . GLU A 1 98 ? -9.396 16.108 10.958 1.00 79.19 98 GLU A O 1
ATOM 760 N N . ASP A 1 99 ? -10.249 16.978 12.840 1.00 88.12 99 ASP A N 1
ATOM 761 C CA . ASP A 1 99 ? -9.404 18.166 12.902 1.00 88.12 99 ASP A CA 1
ATOM 762 C C . ASP A 1 99 ? -7.930 17.818 13.189 1.00 88.12 99 ASP A C 1
ATOM 764 O O . ASP A 1 99 ? -7.024 18.439 12.629 1.00 88.12 99 ASP A O 1
ATOM 768 N N . ALA A 1 100 ? -7.673 16.818 14.037 1.00 90.75 100 ALA A N 1
ATOM 769 C CA . ALA A 1 100 ? -6.340 16.321 14.360 1.00 90.75 100 ALA A CA 1
ATOM 770 C C . ALA A 1 100 ? -5.713 15.576 13.176 1.00 90.75 100 ALA A C 1
ATOM 772 O O . ALA A 1 100 ? -4.535 15.788 12.891 1.00 90.75 100 ALA A O 1
ATOM 773 N N . GLY A 1 101 ? -6.493 14.777 12.438 1.00 91.94 101 GLY A N 1
ATOM 774 C CA . GLY A 1 101 ? -6.052 14.137 11.195 1.00 91.94 101 GLY A CA 1
ATOM 775 C C . GLY A 1 101 ? -5.609 15.160 10.142 1.00 91.94 101 GLY A C 1
ATOM 776 O O . GLY A 1 101 ? -4.517 15.045 9.584 1.00 91.94 101 GLY A O 1
ATOM 777 N N . LYS A 1 102 ? -6.396 16.227 9.935 1.00 93.00 102 LYS A N 1
ATOM 778 C CA . LYS A 1 102 ? -6.039 17.330 9.019 1.00 93.00 102 LYS A CA 1
ATOM 779 C C . LYS A 1 102 ? -4.783 18.082 9.470 1.00 93.00 102 LYS A C 1
ATOM 781 O O . LYS A 1 102 ? -3.868 18.268 8.672 1.00 93.00 102 LYS A O 1
ATOM 786 N N . LYS A 1 103 ? -4.691 18.458 10.751 1.00 95.12 103 LYS A N 1
ATOM 787 C CA . LYS A 1 103 ? -3.509 19.145 11.316 1.00 95.12 103 LYS A CA 1
ATOM 788 C C . LYS A 1 103 ? -2.251 18.270 11.263 1.00 95.12 103 LYS A C 1
ATOM 790 O O . LYS A 1 103 ? -1.156 18.786 11.044 1.00 95.12 103 LYS A O 1
ATOM 795 N N . ALA A 1 104 ? -2.389 16.954 11.427 1.00 95.94 104 ALA A N 1
ATOM 796 C CA . ALA A 1 104 ? -1.295 16.001 11.262 1.00 95.94 104 ALA A CA 1
ATOM 797 C C . ALA A 1 104 ? -0.827 15.898 9.803 1.00 95.94 104 ALA A C 1
ATOM 799 O O . ALA A 1 104 ? 0.379 15.845 9.559 1.00 95.94 104 ALA A O 1
ATOM 800 N N . GLU A 1 105 ? -1.744 15.947 8.833 1.00 96.50 105 GLU A N 1
ATOM 801 C CA . GLU A 1 105 ? -1.398 15.998 7.410 1.00 96.50 105 GLU A CA 1
ATOM 802 C C . GLU A 1 105 ? -0.695 17.314 7.036 1.00 96.50 105 GLU A C 1
ATOM 804 O O . GLU A 1 105 ? 0.336 17.285 6.366 1.00 96.50 105 GLU A O 1
ATOM 809 N N . GLU A 1 106 ? -1.153 18.466 7.535 1.00 96.69 106 GLU A N 1
ATOM 810 C CA . GLU A 1 106 ? -0.466 19.757 7.357 1.00 96.69 106 GLU A CA 1
ATOM 811 C C . GLU A 1 106 ? 0.947 19.758 7.973 1.00 96.69 106 GLU A C 1
ATOM 813 O O . GLU A 1 106 ? 1.924 20.186 7.340 1.00 96.69 106 GLU A O 1
ATOM 818 N N . LEU A 1 107 ? 1.087 19.221 9.192 1.00 97.44 107 LEU A N 1
ATOM 819 C CA . LEU A 1 107 ? 2.376 19.025 9.862 1.00 97.44 107 LEU A CA 1
ATOM 820 C C . LEU A 1 107 ? 3.290 18.087 9.063 1.00 97.44 107 LEU A C 1
ATOM 822 O O . LEU A 1 107 ? 4.491 18.336 8.948 1.00 97.44 107 LEU A O 1
ATOM 826 N N . TYR A 1 108 ? 2.734 17.018 8.494 1.00 97.62 108 TYR A N 1
ATOM 827 C CA . TYR A 1 108 ? 3.481 16.087 7.665 1.00 97.62 108 TYR A CA 1
ATOM 828 C C . TYR A 1 108 ? 3.931 16.741 6.365 1.00 97.62 108 TYR A C 1
ATOM 830 O O . TYR A 1 108 ? 5.115 16.684 6.045 1.00 97.62 108 TYR A O 1
ATOM 838 N N . GLN A 1 109 ? 3.043 17.406 5.625 1.00 97.56 109 GLN A N 1
ATOM 839 C CA . GLN A 1 109 ? 3.388 17.998 4.333 1.00 97.56 109 GLN A CA 1
ATOM 840 C C . GLN A 1 109 ? 4.407 19.133 4.444 1.00 97.56 109 GLN A C 1
ATOM 842 O O . GLN A 1 109 ? 5.271 19.241 3.572 1.00 97.56 109 GLN A O 1
ATOM 847 N N . SER A 1 110 ? 4.371 19.903 5.536 1.00 96.81 110 SER A N 1
ATOM 848 C CA . SER A 1 110 ? 5.366 20.937 5.850 1.00 96.81 110 SER A CA 1
ATOM 849 C C . SER A 1 110 ? 6.706 20.396 6.383 1.00 96.81 110 SER A C 1
ATOM 851 O O . SER A 1 110 ? 7.681 21.148 6.456 1.00 96.81 110 SER A O 1
ATOM 853 N N . ALA A 1 111 ? 6.806 19.106 6.724 1.00 97.00 111 ALA A N 1
ATOM 854 C CA . ALA A 1 111 ? 8.039 18.507 7.229 1.00 97.00 111 ALA A CA 1
ATOM 855 C C . ALA A 1 111 ? 9.084 18.220 6.131 1.00 97.00 111 ALA A C 1
ATOM 857 O O . ALA A 1 111 ? 8.768 17.858 4.994 1.00 97.00 111 ALA A O 1
ATOM 858 N N . THR A 1 112 ? 10.368 18.313 6.507 1.00 96.25 112 THR A N 1
ATOM 859 C CA . THR A 1 112 ? 11.505 17.883 5.671 1.00 96.25 112 THR A CA 1
ATOM 860 C C . THR A 1 112 ? 11.428 16.375 5.377 1.00 96.25 112 THR A C 1
ATOM 862 O O . THR A 1 112 ? 10.763 15.651 6.115 1.00 96.25 112 THR A O 1
ATOM 865 N N . PRO A 1 113 ? 12.124 15.831 4.357 1.00 94.75 113 PRO A N 1
ATOM 866 C CA . PRO A 1 113 ? 12.100 14.388 4.076 1.00 94.75 113 PRO A CA 1
ATOM 867 C C . PRO A 1 113 ? 12.497 13.504 5.275 1.00 94.75 113 PRO A C 1
ATOM 869 O O . PRO A 1 113 ? 11.909 12.442 5.498 1.00 94.75 113 PRO A O 1
ATOM 872 N N . HIS A 1 114 ? 13.450 13.961 6.091 1.00 93.75 114 HIS A N 1
ATOM 873 C CA . HIS A 1 114 ? 13.811 13.293 7.339 1.00 93.75 114 HIS A CA 1
ATOM 874 C C . HIS A 1 114 ? 12.749 13.507 8.433 1.00 93.75 114 HIS A C 1
ATOM 876 O O . HIS A 1 114 ? 12.341 12.537 9.067 1.00 93.75 114 HIS A O 1
ATOM 882 N N . GLY A 1 115 ? 12.198 14.718 8.584 1.00 95.62 115 GLY A N 1
ATOM 883 C CA . GLY A 1 115 ? 11.065 14.990 9.479 1.00 95.62 115 GLY A CA 1
ATOM 884 C C . GLY A 1 115 ? 9.834 14.124 9.179 1.00 95.62 115 GLY A C 1
ATOM 885 O O . GLY A 1 115 ? 9.272 13.527 10.091 1.00 95.62 115 GLY A O 1
ATOM 886 N N . LYS A 1 116 ? 9.485 13.938 7.898 1.00 96.12 116 LYS A N 1
ATOM 887 C CA . LYS A 1 116 ? 8.460 12.989 7.422 1.00 96.12 116 LYS A CA 1
ATOM 888 C C . LYS A 1 116 ? 8.757 11.552 7.874 1.00 96.12 116 LYS A C 1
ATOM 890 O O . LYS A 1 116 ? 7.853 10.835 8.299 1.00 96.12 116 LYS A O 1
ATOM 895 N N . THR A 1 117 ? 10.027 11.146 7.844 1.00 94.12 117 THR A N 1
ATOM 896 C CA . THR A 1 117 ? 10.473 9.822 8.313 1.00 94.12 117 THR A CA 1
ATOM 897 C C . THR A 1 117 ? 10.380 9.687 9.839 1.00 94.12 117 THR A C 1
ATOM 899 O O . THR A 1 117 ? 9.936 8.649 10.330 1.00 94.12 117 THR A O 1
ATOM 902 N N . LEU A 1 118 ? 10.747 10.726 10.600 1.00 95.19 118 LEU A N 1
ATOM 903 C CA . LEU A 1 118 ? 10.605 10.751 12.060 1.00 95.19 118 LEU A CA 1
ATOM 904 C C . LEU A 1 118 ? 9.134 10.735 12.489 1.00 95.19 118 LEU A C 1
ATOM 906 O O . LEU A 1 118 ? 8.772 9.906 13.317 1.00 95.19 118 LEU A O 1
ATOM 910 N N . LEU A 1 119 ? 8.281 11.571 11.888 1.00 96.44 119 LEU A N 1
ATOM 911 C CA . LEU A 1 119 ? 6.832 11.592 12.128 1.00 96.44 119 LEU A CA 1
ATOM 912 C C . LEU A 1 119 ? 6.209 10.208 11.907 1.00 96.44 119 LEU A C 1
ATOM 914 O O . LEU A 1 119 ? 5.514 9.704 12.787 1.00 96.44 119 LEU A O 1
ATOM 918 N N . LYS A 1 120 ? 6.537 9.552 10.785 1.00 96.44 120 LYS A N 1
ATOM 919 C CA . LYS A 1 120 ? 6.109 8.176 10.490 1.00 96.44 120 LYS A CA 1
ATOM 920 C C . LYS A 1 120 ? 6.530 7.180 11.571 1.00 96.44 120 LYS A C 1
ATOM 922 O O . LYS A 1 120 ? 5.723 6.356 11.992 1.00 96.44 120 LYS A O 1
ATOM 927 N N . ARG A 1 121 ? 7.791 7.230 12.015 1.00 95.75 121 ARG A N 1
ATOM 928 C CA . ARG A 1 121 ? 8.319 6.302 13.030 1.00 95.75 121 ARG A CA 1
ATOM 929 C C . ARG A 1 121 ? 7.735 6.560 14.422 1.00 95.75 121 ARG A C 1
ATOM 931 O O . ARG A 1 121 ? 7.405 5.599 15.105 1.00 95.75 121 ARG A O 1
ATOM 938 N N . LEU A 1 122 ? 7.556 7.822 14.815 1.00 96.44 122 LEU A N 1
ATOM 939 C CA . LEU A 1 122 ? 6.889 8.204 16.066 1.00 96.44 122 LEU A CA 1
ATOM 940 C C . LEU A 1 122 ? 5.437 7.716 16.080 1.00 96.44 122 LEU A C 1
ATOM 942 O O . LEU A 1 122 ? 5.025 7.055 17.028 1.00 96.44 122 LEU A O 1
ATOM 946 N N . PHE A 1 123 ? 4.692 7.972 15.001 1.00 96.69 123 PHE A N 1
ATOM 947 C CA . PHE A 1 123 ? 3.306 7.534 14.853 1.00 96.69 123 PHE A CA 1
ATOM 948 C C . PHE A 1 123 ? 3.163 6.008 14.923 1.00 96.69 123 PHE A C 1
ATOM 950 O O . PHE A 1 123 ? 2.394 5.492 15.730 1.00 96.69 123 PHE A O 1
ATOM 957 N N . LEU A 1 124 ? 3.954 5.270 14.136 1.00 96.19 124 LEU A N 1
ATOM 958 C CA . LEU A 1 124 ? 3.953 3.804 14.170 1.00 96.19 124 LEU A CA 1
ATOM 959 C C . LEU A 1 124 ? 4.505 3.233 15.489 1.00 96.19 124 LEU A C 1
ATOM 961 O O . LEU A 1 124 ? 4.251 2.075 15.788 1.00 96.19 124 LEU A O 1
ATOM 965 N N . GLY A 1 125 ? 5.232 4.017 16.291 1.00 96.12 125 GLY A N 1
ATOM 966 C CA . GLY A 1 125 ? 5.666 3.636 17.639 1.00 96.12 125 GLY A CA 1
ATOM 967 C C . GLY A 1 125 ? 4.549 3.660 18.692 1.00 96.12 125 GLY A C 1
ATOM 968 O O . GLY A 1 125 ? 4.673 2.989 19.718 1.00 96.12 125 GLY A O 1
ATOM 969 N N . LEU A 1 126 ? 3.459 4.392 18.429 1.00 96.88 126 LEU A N 1
ATOM 970 C CA . LEU A 1 126 ? 2.251 4.473 19.267 1.00 96.88 126 LEU A CA 1
ATOM 971 C C . LEU A 1 126 ? 1.208 3.391 18.934 1.00 96.88 126 LEU A C 1
ATOM 973 O O . LEU A 1 126 ? 0.167 3.304 19.590 1.00 96.88 126 LEU A O 1
ATOM 977 N N . ILE A 1 127 ? 1.474 2.575 17.913 1.00 95.94 127 ILE A N 1
ATOM 978 C CA . ILE A 1 127 ? 0.587 1.525 17.416 1.00 95.94 127 ILE A CA 1
ATOM 979 C C . ILE A 1 127 ? 1.309 0.182 17.522 1.00 95.94 127 ILE A C 1
ATOM 981 O O . ILE A 1 127 ? 2.484 0.061 17.189 1.00 95.94 127 ILE A O 1
ATOM 985 N N . GLU A 1 128 ? 0.591 -0.851 17.942 1.00 95.62 128 GLU A N 1
ATOM 986 C CA . GLU A 1 128 ? 1.055 -2.235 17.877 1.00 95.62 128 GLU A CA 1
ATOM 987 C C . GLU A 1 128 ? 0.063 -3.041 17.042 1.00 95.62 128 GLU A C 1
ATOM 989 O O . GLU A 1 128 ? -1.131 -3.080 17.350 1.00 95.62 128 GLU A O 1
ATOM 994 N N . LEU A 1 129 ? 0.535 -3.683 15.968 1.00 95.25 129 LEU A N 1
ATOM 995 C CA . LEU A 1 129 ? -0.300 -4.647 15.245 1.00 95.25 129 LEU A CA 1
ATOM 996 C C . LEU A 1 129 ? -0.550 -5.872 16.138 1.00 95.25 129 LEU A C 1
ATOM 998 O O . LEU A 1 129 ? 0.370 -6.369 16.791 1.00 95.25 129 LEU A O 1
ATOM 1002 N N . GLU A 1 130 ? -1.753 -6.440 16.092 1.00 93.88 130 GLU A N 1
ATOM 1003 C CA . GLU A 1 130 ? -2.070 -7.662 16.841 1.00 93.88 130 GLU A CA 1
ATOM 1004 C C . GLU A 1 130 ? -1.541 -8.934 16.148 1.00 93.88 130 GLU A C 1
ATOM 1006 O O . GLU A 1 130 ? -1.099 -8.916 14.990 1.00 93.88 130 GLU A O 1
ATOM 1011 N N . GLU A 1 131 ? -1.586 -10.077 16.844 1.00 90.25 131 GLU A N 1
ATOM 1012 C CA . GLU A 1 131 ? -1.086 -11.364 16.331 1.00 90.25 131 GLU A CA 1
ATOM 1013 C C . GLU A 1 131 ? -1.801 -11.857 15.064 1.00 90.25 131 GLU A C 1
ATOM 1015 O O . GLU A 1 131 ? -1.210 -12.636 14.318 1.00 90.25 131 GLU A O 1
ATOM 1020 N N . ASN A 1 132 ? -3.009 -11.367 14.755 1.00 88.50 132 ASN A N 1
ATOM 1021 C CA . ASN A 1 132 ? -3.699 -11.624 13.482 1.00 88.50 132 ASN A CA 1
ATOM 1022 C C . ASN A 1 132 ? -3.161 -10.759 12.319 1.00 88.50 132 ASN A C 1
ATOM 1024 O O . ASN A 1 132 ? -3.259 -11.140 11.155 1.00 88.50 132 ASN A O 1
ATOM 1028 N N . GLY A 1 133 ? -2.455 -9.658 12.605 1.00 87.75 133 GLY A N 1
ATOM 1029 C CA . GLY A 1 133 ? -1.884 -8.723 11.629 1.00 87.75 133 GLY A CA 1
ATOM 1030 C C . GLY A 1 133 ? -2.902 -7.898 10.839 1.00 87.75 133 GLY A C 1
ATOM 1031 O O . GLY A 1 133 ? -2.510 -7.245 9.875 1.00 87.75 133 GLY A O 1
ATOM 1032 N N . THR A 1 134 ? -4.178 -7.927 11.222 1.00 85.81 134 THR A N 1
ATOM 1033 C CA . THR A 1 134 ? -5.264 -7.152 10.607 1.00 85.81 134 THR A CA 1
ATOM 1034 C C . THR A 1 134 ? -5.716 -6.028 11.532 1.00 85.81 134 THR A C 1
ATOM 1036 O O . THR A 1 134 ? -5.771 -4.875 11.093 1.00 85.81 134 THR A O 1
ATOM 1039 N N . SER A 1 135 ? -5.960 -6.332 12.809 1.00 88.06 135 SER A N 1
ATOM 1040 C CA . SER A 1 135 ? -6.220 -5.340 13.855 1.00 88.06 135 SER A CA 1
ATOM 1041 C C . SER A 1 135 ? -4.922 -4.773 14.433 1.00 88.06 135 SER A C 1
ATOM 1043 O O . SER A 1 135 ? -3.818 -5.300 14.247 1.00 88.06 135 SER A O 1
ATOM 1045 N N . PHE A 1 136 ? -5.075 -3.650 15.120 1.00 93.25 136 PHE A N 1
ATOM 1046 C CA . PHE A 1 136 ? -4.035 -2.962 15.863 1.00 93.25 136 PHE A CA 1
ATOM 1047 C C . PHE A 1 136 ? -4.615 -2.482 17.189 1.00 93.25 136 PHE A C 1
ATOM 1049 O O . PHE A 1 136 ? -5.826 -2.305 17.313 1.00 93.25 136 PHE A O 1
ATOM 1056 N N . ARG A 1 137 ? -3.738 -2.218 18.153 1.00 92.88 137 ARG A N 1
ATOM 1057 C CA . ARG A 1 137 ? -4.074 -1.518 19.390 1.00 92.88 137 ARG A CA 1
ATOM 1058 C C . ARG A 1 137 ? -3.209 -0.276 19.540 1.00 92.88 137 ARG A C 1
ATOM 1060 O O . ARG A 1 137 ? -2.062 -0.247 19.089 1.00 92.88 137 ARG A O 1
ATOM 1067 N N . LEU A 1 138 ? -3.764 0.739 20.189 1.00 93.94 138 LEU A N 1
ATOM 1068 C CA . LEU A 1 138 ? -3.015 1.920 20.602 1.00 93.94 138 LEU A CA 1
ATOM 1069 C C . LEU A 1 138 ? -2.221 1.569 21.863 1.00 93.94 138 LEU A C 1
ATOM 1071 O O . LEU A 1 138 ? -2.766 0.971 22.792 1.00 93.94 138 LEU A O 1
ATOM 1075 N N . VAL A 1 139 ? -0.935 1.915 21.893 1.00 94.31 139 VAL A N 1
ATOM 1076 C CA . VAL A 1 139 ? -0.041 1.594 23.012 1.00 94.31 139 VAL A CA 1
ATOM 1077 C C . VAL A 1 139 ? 0.521 2.888 23.588 1.00 94.31 139 VAL A C 1
ATOM 1079 O O . VAL A 1 139 ? 1.278 3.574 22.900 1.00 94.31 139 VAL A O 1
ATOM 1082 N N . PRO A 1 140 ? 0.183 3.238 24.841 1.00 94.12 140 PRO A N 1
ATOM 1083 C CA . PRO A 1 140 ? 0.834 4.336 25.537 1.00 94.12 140 PRO A CA 1
ATOM 1084 C C . PRO A 1 140 ? 2.342 4.075 25.676 1.00 94.12 140 PRO A C 1
ATOM 1086 O O . PRO A 1 140 ? 2.746 3.011 26.147 1.00 94.12 140 PRO A O 1
ATOM 1089 N N . ARG A 1 141 ? 3.173 5.036 25.257 1.00 96.75 141 ARG A N 1
ATOM 1090 C CA . ARG A 1 141 ? 4.642 4.975 25.326 1.00 96.75 141 ARG A CA 1
ATOM 1091 C C . ARG A 1 141 ? 5.229 6.215 25.978 1.00 96.75 141 ARG A C 1
ATOM 1093 O O . ARG A 1 141 ? 4.810 7.334 25.695 1.00 96.75 141 ARG A O 1
ATOM 1100 N N . THR A 1 142 ? 6.262 6.044 26.788 1.00 97.31 142 THR A N 1
ATOM 1101 C CA . THR A 1 142 ? 7.051 7.176 27.289 1.00 97.31 142 THR A CA 1
ATOM 1102 C C . THR A 1 142 ? 7.802 7.882 26.153 1.00 97.31 142 THR A C 1
ATOM 1104 O O . THR A 1 142 ? 8.138 7.272 25.135 1.00 97.31 142 THR A O 1
ATOM 1107 N N . GLU A 1 143 ? 8.129 9.167 26.336 1.00 97.19 143 GLU A N 1
ATOM 1108 C CA . GLU A 1 143 ? 8.986 9.906 25.390 1.00 97.19 143 GLU A CA 1
ATOM 1109 C C . GLU A 1 143 ? 10.306 9.159 25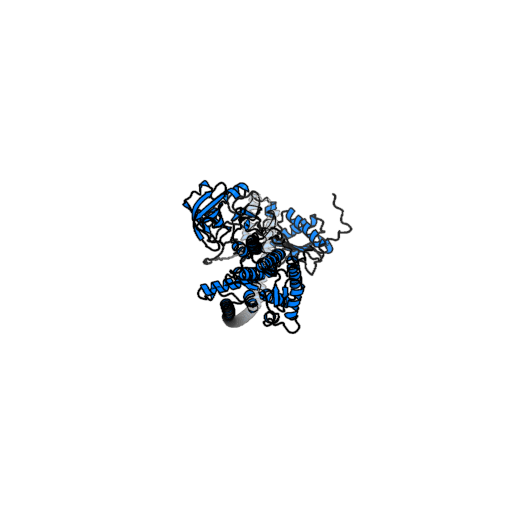.120 1.00 97.19 143 GLU A C 1
ATOM 1111 O O . GLU A 1 143 ? 10.764 9.079 23.979 1.00 97.19 143 GLU A O 1
ATOM 1116 N N . GLN A 1 144 ? 10.903 8.568 26.161 1.00 96.38 144 GLN A N 1
ATOM 1117 C CA . GLN A 1 144 ? 12.159 7.833 26.047 1.00 96.38 144 GLN A CA 1
ATOM 1118 C C . GLN A 1 144 ? 12.018 6.584 25.164 1.00 96.38 144 GLN A C 1
ATOM 1120 O O . GLN A 1 144 ? 12.872 6.357 24.313 1.00 96.38 144 GLN A O 1
ATOM 1125 N N . GLU A 1 145 ? 10.949 5.793 25.306 1.00 95.75 145 GLU A N 1
ATOM 1126 C CA . GLU A 1 145 ? 10.718 4.618 24.450 1.00 95.75 145 GLU A CA 1
ATOM 1127 C C . GLU A 1 145 ? 10.552 4.988 22.972 1.00 95.75 145 GLU A C 1
ATOM 1129 O O . GLU A 1 145 ? 11.094 4.300 22.105 1.00 95.75 145 GLU A O 1
ATOM 1134 N N . LEU A 1 146 ? 9.827 6.075 22.686 1.00 95.56 146 LEU A N 1
ATOM 1135 C CA . LEU A 1 146 ? 9.586 6.544 21.319 1.00 95.56 146 LEU A CA 1
ATOM 1136 C C . LEU A 1 146 ? 10.850 7.098 20.660 1.00 95.56 146 LEU A C 1
ATOM 1138 O O . LEU A 1 146 ? 11.046 6.922 19.460 1.00 95.56 146 LEU A O 1
ATOM 1142 N N . THR A 1 147 ? 11.705 7.773 21.429 1.00 95.25 147 THR A N 1
ATOM 1143 C CA . THR A 1 147 ? 12.863 8.502 20.892 1.00 95.25 147 THR A CA 1
ATOM 1144 C C . THR A 1 147 ? 14.175 7.714 20.939 1.00 95.25 147 THR A C 1
ATOM 1146 O O . THR A 1 147 ? 15.043 7.964 20.108 1.00 95.25 147 THR A O 1
ATOM 1149 N N . ALA A 1 148 ? 14.326 6.712 21.815 1.00 93.19 148 ALA A N 1
ATOM 1150 C CA . ALA A 1 148 ? 15.597 6.002 22.028 1.00 93.19 148 ALA A CA 1
ATOM 1151 C C . ALA A 1 148 ? 16.160 5.244 20.806 1.00 93.19 148 ALA A C 1
ATOM 1153 O O . ALA A 1 148 ? 17.348 4.932 20.791 1.00 93.19 148 ALA A O 1
ATOM 1154 N N . LYS A 1 149 ? 15.337 4.932 19.793 1.00 88.62 149 LYS A N 1
ATOM 1155 C CA . LYS A 1 149 ? 15.777 4.313 18.523 1.00 88.62 149 LYS A CA 1
ATOM 1156 C C . LYS A 1 149 ? 15.772 5.280 17.329 1.00 88.62 149 LYS A C 1
ATOM 1158 O O . LYS A 1 149 ? 15.948 4.849 16.190 1.00 88.62 149 LYS A O 1
ATOM 1163 N N . LEU A 1 150 ? 15.519 6.568 17.558 1.00 91.19 150 LEU A N 1
ATOM 1164 C CA . LEU A 1 150 ? 15.395 7.572 16.505 1.00 91.19 150 LEU A CA 1
ATOM 1165 C C . LEU A 1 150 ? 16.619 8.487 16.507 1.00 91.19 150 LEU A C 1
ATOM 1167 O O . LEU A 1 150 ? 16.694 9.454 17.256 1.00 91.19 150 LEU A O 1
ATOM 1171 N N . GLU A 1 151 ? 17.579 8.186 15.639 1.00 86.44 151 GLU A N 1
ATOM 1172 C CA . GLU A 1 151 ? 18.715 9.072 15.388 1.00 86.44 151 GLU A CA 1
ATOM 1173 C C . GLU A 1 151 ? 18.310 10.187 14.411 1.00 86.44 151 GLU A C 1
ATOM 1175 O O . GLU A 1 151 ? 17.799 9.915 13.320 1.00 86.44 151 GLU A O 1
ATOM 1180 N N . ALA A 1 152 ? 18.560 11.439 14.800 1.00 83.44 152 ALA A N 1
ATOM 1181 C CA . ALA A 1 152 ? 18.460 12.604 13.925 1.00 83.44 152 ALA A CA 1
ATOM 1182 C C . ALA A 1 152 ? 19.870 13.043 13.479 1.00 83.44 152 ALA A C 1
ATOM 1184 O O . ALA A 1 152 ? 20.766 13.125 14.326 1.00 83.44 152 ALA A O 1
ATOM 1185 N N . PRO A 1 153 ? 20.098 13.352 12.187 1.00 85.00 153 PRO A N 1
ATOM 1186 C CA . PRO A 1 153 ? 21.351 13.929 11.718 1.00 85.00 153 PRO A CA 1
ATOM 1187 C C . PRO A 1 153 ? 21.692 15.234 12.446 1.00 85.00 153 PRO A C 1
ATOM 1189 O O . PRO A 1 153 ? 20.813 16.019 12.809 1.00 85.00 153 PRO A O 1
ATOM 1192 N N . SER A 1 154 ? 22.987 15.497 12.630 1.00 87.88 154 SER A N 1
ATOM 1193 C CA . SER A 1 154 ? 23.469 16.724 13.271 1.00 87.88 154 SER A CA 1
ATOM 1194 C C . SER A 1 154 ? 22.953 17.972 12.547 1.00 87.88 154 SER A C 1
ATOM 1196 O O . SER A 1 154 ? 23.311 18.215 11.396 1.00 87.88 154 SER A O 1
ATOM 1198 N N . GLY A 1 155 ? 22.151 18.780 13.244 1.00 86.25 155 GLY A N 1
ATOM 1199 C CA . GLY A 1 155 ? 21.525 19.992 12.705 1.00 86.25 155 GLY A CA 1
ATOM 1200 C C . GLY A 1 155 ? 20.050 19.843 12.315 1.00 86.25 155 GLY A C 1
ATOM 1201 O O . GLY A 1 155 ? 19.433 20.845 11.962 1.00 86.25 155 GLY A O 1
ATOM 1202 N N . GLU A 1 156 ? 19.465 18.645 12.408 1.00 91.06 156 GLU A N 1
ATOM 1203 C CA . GLU A 1 156 ? 18.028 18.434 12.190 1.00 91.06 156 GLU A CA 1
ATOM 1204 C C . GLU A 1 156 ? 17.201 18.466 13.490 1.00 91.06 156 GLU A C 1
ATOM 1206 O O . GLU A 1 156 ? 17.695 18.209 14.593 1.00 91.06 156 GLU A O 1
ATOM 1211 N N . THR A 1 157 ? 15.910 18.793 13.339 1.00 91.44 157 THR A N 1
ATOM 1212 C CA . THR A 1 157 ? 14.900 18.819 14.410 1.00 91.44 157 THR A CA 1
ATOM 1213 C C . THR A 1 157 ? 14.849 17.478 15.137 1.00 91.44 157 THR A C 1
ATOM 1215 O O . THR A 1 157 ? 14.619 16.436 14.520 1.00 91.44 157 THR A O 1
ATOM 1218 N N . GLN A 1 158 ? 15.040 17.509 16.457 1.00 95.12 158 GLN A N 1
ATOM 1219 C CA . GLN A 1 158 ? 15.160 16.299 17.267 1.00 95.12 158 GLN A CA 1
ATOM 1220 C C . GLN A 1 158 ? 13.829 15.523 17.349 1.00 95.12 158 GLN A C 1
ATOM 1222 O O . GLN A 1 158 ? 12.758 16.134 17.298 1.00 95.12 158 GLN A O 1
ATOM 1227 N N . PRO A 1 159 ? 13.845 14.189 17.554 1.00 95.69 159 PRO A N 1
ATOM 1228 C CA . PRO A 1 159 ? 12.619 13.385 17.625 1.00 95.69 159 PRO A CA 1
ATOM 1229 C C . PRO A 1 159 ? 11.630 13.860 18.702 1.00 95.69 159 PRO A C 1
ATOM 1231 O O . PRO A 1 159 ? 10.423 13.841 18.477 1.00 95.69 159 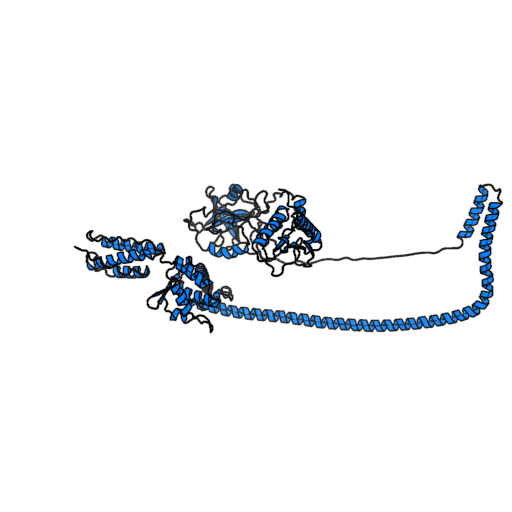PRO A O 1
ATOM 1234 N N . LYS A 1 160 ? 12.138 14.364 19.838 1.00 96.75 160 LYS A N 1
ATOM 1235 C CA . LYS A 1 160 ? 11.338 14.987 20.908 1.00 96.75 160 LYS A CA 1
ATOM 1236 C C . LYS A 1 160 ? 10.522 16.186 20.411 1.00 96.75 160 LYS A C 1
ATOM 1238 O O . LYS A 1 160 ? 9.357 16.322 20.769 1.00 96.75 160 LYS A O 1
ATOM 1243 N N . GLU A 1 161 ? 11.103 17.041 19.570 1.00 96.56 161 GLU A N 1
ATOM 1244 C CA . GLU A 1 161 ? 10.403 18.208 19.018 1.00 96.56 161 GLU A CA 1
ATOM 1245 C C . GLU A 1 161 ? 9.294 17.790 18.045 1.00 96.56 161 GLU A C 1
ATOM 1247 O O . GLU A 1 161 ? 8.214 18.375 18.065 1.00 96.56 161 GLU A O 1
ATOM 1252 N N . TRP A 1 162 ? 9.516 16.752 17.230 1.00 97.25 162 TRP A N 1
ATOM 1253 C CA . TRP A 1 162 ? 8.468 16.202 16.363 1.00 97.25 162 TRP A CA 1
ATOM 1254 C C . TRP A 1 162 ? 7.334 15.541 17.153 1.00 97.25 162 TRP A C 1
ATOM 1256 O O . TRP A 1 162 ? 6.173 15.718 16.788 1.00 97.25 162 TRP A O 1
ATOM 1266 N N . LEU A 1 163 ? 7.638 14.849 18.256 1.00 97.44 163 LEU A N 1
ATOM 1267 C CA . LEU A 1 163 ? 6.619 14.299 19.155 1.00 97.44 163 LEU A CA 1
ATOM 1268 C C . LEU A 1 163 ? 5.771 15.413 19.787 1.00 97.44 163 LEU A C 1
ATOM 1270 O O . LEU A 1 163 ? 4.547 15.342 19.761 1.00 97.44 163 LEU A O 1
ATOM 1274 N N . GLN A 1 164 ? 6.402 16.486 20.264 1.00 97.50 164 GLN A N 1
ATOM 1275 C CA . GLN A 1 164 ? 5.695 17.647 20.816 1.00 97.50 164 GLN A CA 1
ATOM 1276 C C . GLN A 1 164 ? 4.853 18.388 19.758 1.00 97.50 164 GLN A C 1
ATOM 1278 O O . GLN A 1 164 ? 3.764 18.871 20.062 1.00 97.50 164 GLN A O 1
ATOM 1283 N N . ARG A 1 165 ? 5.276 18.408 18.483 1.00 97.56 165 ARG A N 1
ATOM 1284 C CA . ARG A 1 165 ? 4.428 18.892 17.375 1.00 97.56 165 ARG A CA 1
ATOM 1285 C C . ARG A 1 165 ? 3.223 17.980 17.119 1.00 97.56 165 ARG A C 1
ATOM 1287 O O . ARG A 1 165 ? 2.135 18.498 16.896 1.00 97.56 165 ARG A O 1
ATOM 1294 N N . LEU A 1 166 ? 3.380 16.656 17.193 1.00 96.62 166 LEU A N 1
ATOM 1295 C CA . LEU A 1 166 ? 2.258 15.710 17.099 1.00 96.62 166 LEU A CA 1
ATOM 1296 C C . LEU A 1 166 ? 1.255 15.893 18.253 1.00 96.62 166 LEU A C 1
ATOM 1298 O O . LEU A 1 166 ? 0.049 15.858 18.010 1.00 96.62 166 LEU A O 1
ATOM 1302 N N . VAL A 1 167 ? 1.725 16.176 19.472 1.00 95.75 167 VAL A N 1
ATOM 1303 C CA . VAL A 1 167 ? 0.850 16.554 20.599 1.00 95.75 167 VAL A CA 1
ATOM 1304 C C . VAL A 1 167 ? 0.107 17.861 20.299 1.00 95.75 167 VAL A C 1
ATOM 1306 O O . VAL A 1 167 ? -1.110 17.931 20.455 1.00 95.75 167 VAL A O 1
ATOM 1309 N N . ALA A 1 168 ? 0.795 18.873 19.761 1.00 95.06 168 ALA A N 1
ATOM 1310 C CA . ALA A 1 168 ? 0.185 20.157 19.403 1.00 95.06 168 ALA A CA 1
ATOM 1311 C C . ALA A 1 168 ? -0.882 20.077 18.285 1.00 95.06 168 ALA A C 1
ATOM 1313 O O . ALA A 1 168 ? -1.730 20.963 18.202 1.00 95.06 168 ALA A O 1
ATOM 1314 N N . THR A 1 169 ? -0.883 19.032 17.445 1.00 95.56 169 THR A N 1
ATOM 1315 C CA . THR A 1 169 ? -1.973 18.800 16.469 1.00 95.56 169 THR A CA 1
ATOM 1316 C C . THR A 1 169 ? -3.250 18.226 17.091 1.00 95.56 169 THR A C 1
ATOM 1318 O O . THR A 1 169 ? -4.288 18.239 16.437 1.00 95.56 169 THR A O 1
ATOM 1321 N N . GLY A 1 170 ? -3.193 17.721 18.331 1.00 92.38 170 GLY A N 1
ATOM 1322 C CA . GLY A 1 170 ? -4.270 16.952 18.968 1.00 92.38 170 GLY A CA 1
ATOM 1323 C C . GLY A 1 170 ? -4.274 15.458 18.612 1.00 92.38 170 GLY A C 1
ATOM 1324 O O . GLY A 1 170 ? -5.024 14.693 19.207 1.00 92.38 170 GLY A O 1
ATOM 1325 N N . LEU A 1 171 ? -3.411 15.024 17.686 1.00 94.25 171 LEU A N 1
ATOM 1326 C CA . LEU A 1 171 ? -3.289 13.627 17.257 1.00 94.25 171 LEU A CA 1
ATOM 1327 C C . LEU A 1 171 ? -2.752 12.707 18.366 1.00 94.25 171 LEU A C 1
ATOM 1329 O O . LEU A 1 171 ? -3.142 11.542 18.459 1.00 94.25 171 LEU A O 1
ATOM 1333 N N . VAL A 1 172 ? -1.834 13.228 19.185 1.00 95.19 172 VAL A N 1
ATOM 1334 C CA . VAL A 1 172 ? -1.200 12.510 20.296 1.00 95.19 172 VAL A CA 1
ATOM 1335 C C . VAL A 1 172 ? -1.604 13.160 21.616 1.00 95.19 172 VAL A C 1
ATOM 1337 O O . VAL A 1 172 ? -1.431 14.360 21.806 1.00 95.19 172 VAL A O 1
ATOM 1340 N N . LEU A 1 173 ? -2.098 12.356 22.550 1.00 92.62 173 LEU A N 1
ATOM 1341 C CA . LEU A 1 173 ? -2.404 12.764 23.915 1.00 92.62 173 LEU A CA 1
ATOM 1342 C C . LEU A 1 173 ? -1.204 12.472 24.820 1.00 92.62 173 LEU A C 1
ATOM 1344 O O . LEU A 1 173 ? -0.736 11.332 24.875 1.00 92.62 173 LEU A O 1
ATOM 1348 N N . GLU A 1 174 ? -0.738 13.479 25.562 1.00 94.50 174 GLU A N 1
ATOM 1349 C CA . GLU A 1 174 ? 0.228 13.306 26.651 1.00 94.50 174 GLU A CA 1
ATOM 1350 C C . GLU A 1 174 ? -0.519 13.134 27.986 1.00 94.50 174 GLU A C 1
ATOM 1352 O O . GLU A 1 174 ? -1.298 13.993 28.400 1.00 94.50 174 GLU A O 1
ATOM 1357 N N . GLN A 1 175 ? -0.298 12.009 28.667 1.00 88.12 175 GLN A N 1
ATOM 1358 C CA . GLN A 1 175 ? -0.906 11.667 29.953 1.00 88.12 175 GLN A CA 1
ATOM 1359 C C . GLN A 1 175 ? 0.138 11.017 30.867 1.00 88.12 175 GLN A C 1
ATOM 1361 O O . GLN A 1 175 ? 0.684 9.960 30.556 1.00 88.12 175 GLN A O 1
ATOM 1366 N N . ASN A 1 176 ? 0.414 11.635 32.021 1.00 91.06 176 ASN A N 1
ATOM 1367 C CA . ASN A 1 176 ? 1.371 11.137 33.022 1.00 91.06 176 ASN A CA 1
ATOM 1368 C C . ASN A 1 176 ? 2.785 10.837 32.458 1.00 91.06 176 ASN A C 1
ATOM 1370 O O . ASN A 1 176 ? 3.443 9.897 32.900 1.00 91.06 176 ASN A O 1
ATOM 1374 N N . GLY A 1 177 ? 3.248 11.608 31.463 1.00 91.62 177 GLY A N 1
ATOM 1375 C CA . GLY A 1 177 ? 4.532 11.398 30.770 1.00 91.62 177 GLY A CA 1
ATOM 1376 C C . GLY A 1 177 ? 4.531 10.268 29.726 1.00 91.62 177 GLY A C 1
ATOM 1377 O O . GLY A 1 177 ? 5.559 9.991 29.102 1.00 91.62 177 GLY A O 1
ATOM 1378 N N . SER A 1 178 ? 3.382 9.624 29.515 1.00 94.12 178 SER A N 1
ATOM 1379 C CA . SER A 1 178 ? 3.135 8.689 28.422 1.00 94.12 178 SER A CA 1
ATOM 1380 C C . SER A 1 178 ? 2.378 9.382 27.290 1.00 94.12 178 SER A C 1
ATOM 1382 O O . SER A 1 178 ? 1.555 10.259 27.523 1.00 94.12 178 SER A O 1
ATOM 1384 N N . HIS A 1 179 ? 2.629 8.955 26.061 1.00 95.88 179 HIS A N 1
ATOM 1385 C CA . HIS A 1 179 ? 2.031 9.460 24.833 1.00 95.88 179 HIS A CA 1
ATOM 1386 C C . HIS A 1 179 ? 1.192 8.349 24.202 1.00 95.88 179 HIS A C 1
ATOM 1388 O O . HIS A 1 179 ? 1.633 7.201 24.167 1.00 95.88 179 HIS A O 1
ATOM 1394 N N . THR A 1 180 ? -0.003 8.659 23.708 1.00 95.12 180 THR A N 1
ATOM 1395 C CA . THR A 1 180 ? -0.872 7.720 22.976 1.00 95.12 180 THR A CA 1
ATOM 1396 C C . THR A 1 180 ? -1.612 8.452 21.858 1.00 95.12 180 THR A C 1
ATOM 1398 O O . THR A 1 180 ? -1.723 9.673 21.913 1.00 95.12 180 THR A O 1
ATOM 1401 N N . LEU A 1 181 ? -2.093 7.753 20.828 1.00 94.62 181 LEU A N 1
ATOM 1402 C CA . LEU A 1 181 ? -2.960 8.383 19.823 1.00 94.62 181 LEU A CA 1
ATOM 1403 C C . LEU A 1 181 ? -4.343 8.670 20.418 1.00 94.62 181 LEU A C 1
ATOM 1405 O O . LEU A 1 181 ? -4.802 7.929 21.285 1.00 94.62 181 LEU A O 1
ATOM 1409 N N . VAL A 1 182 ? -5.000 9.729 19.937 1.00 90.81 182 VAL A N 1
ATOM 1410 C CA . VAL A 1 182 ? -6.335 10.145 20.406 1.00 90.81 182 VAL A CA 1
ATOM 1411 C C . VAL A 1 182 ? -7.396 9.049 20.233 1.00 90.81 182 VAL A C 1
ATOM 1413 O O . VAL A 1 182 ? -8.142 8.777 21.171 1.00 90.81 182 VAL A O 1
ATOM 1416 N N . GLY A 1 183 ? -7.393 8.357 19.090 1.00 86.81 183 GLY A N 1
ATOM 1417 C CA . GLY A 1 183 ? -8.338 7.288 18.778 1.00 86.81 183 GLY A CA 1
ATOM 1418 C C . GLY A 1 183 ? -7.952 6.493 17.519 1.00 86.81 183 GLY A C 1
ATOM 1419 O O . GLY A 1 183 ? -7.087 6.932 16.756 1.00 86.81 183 GLY A O 1
ATOM 1420 N N . PRO A 1 184 ? -8.548 5.304 17.282 1.00 86.62 184 PRO A N 1
ATOM 1421 C CA . PRO A 1 184 ? -8.270 4.480 16.097 1.00 86.62 184 PRO A CA 1
ATOM 1422 C C . PRO A 1 184 ? -8.732 5.131 14.782 1.00 86.62 184 PRO A C 1
ATOM 1424 O O . PRO A 1 184 ? -8.059 5.000 13.762 1.00 86.62 184 PRO A O 1
ATOM 1427 N N . SER A 1 185 ? -9.846 5.866 14.845 1.00 84.50 185 SER A N 1
ATOM 1428 C CA . SER A 1 185 ? -10.479 6.672 13.785 1.00 84.50 185 SER A CA 1
ATOM 1429 C C . SER A 1 185 ? -9.506 7.593 13.047 1.00 84.50 185 SER A C 1
ATOM 1431 O O . SER A 1 185 ? -9.630 7.808 11.841 1.00 84.50 185 SER A O 1
ATOM 1433 N N . VAL A 1 186 ? -8.491 8.094 13.751 1.00 89.25 186 VAL A N 1
ATOM 1434 C CA . VAL A 1 186 ? -7.509 9.024 13.189 1.00 89.25 186 VAL A CA 1
ATOM 1435 C C . VAL A 1 186 ? -6.639 8.387 12.092 1.00 89.25 186 VAL A C 1
ATOM 1437 O O . VAL A 1 186 ? -6.087 9.099 11.259 1.00 89.25 186 VAL A O 1
ATOM 1440 N N . ILE A 1 187 ? -6.537 7.050 12.047 1.00 91.06 187 ILE A N 1
ATOM 1441 C CA . ILE A 1 187 ? -5.853 6.316 10.965 1.00 91.06 187 ILE A CA 1
ATOM 1442 C C . ILE A 1 187 ? -6.652 6.383 9.660 1.00 91.06 187 ILE A C 1
ATOM 1444 O O . ILE A 1 187 ? -6.058 6.477 8.586 1.00 91.06 187 ILE A O 1
ATOM 1448 N N . ASP A 1 188 ? -7.980 6.338 9.758 1.00 86.75 188 ASP A N 1
ATOM 1449 C CA . ASP A 1 188 ? -8.881 6.355 8.605 1.00 86.75 188 ASP A CA 1
ATOM 1450 C C . ASP A 1 188 ? -9.073 7.787 8.076 1.00 86.75 188 ASP A C 1
ATOM 1452 O O . ASP A 1 188 ? -9.200 7.998 6.872 1.00 86.75 188 ASP A O 1
ATOM 1456 N N . GLN A 1 189 ? -9.020 8.783 8.969 1.00 87.12 189 GLN A N 1
ATOM 1457 C CA . GLN A 1 189 ? -9.069 10.211 8.631 1.00 87.12 189 GLN A CA 1
ATOM 1458 C C . GLN A 1 189 ? -7.734 10.744 8.077 1.00 87.12 189 GLN A C 1
ATOM 1460 O O . GLN A 1 189 ? -7.730 11.676 7.272 1.00 87.12 189 GLN A O 1
ATOM 1465 N N . TRP A 1 190 ? -6.595 10.168 8.480 1.00 94.56 190 TRP A N 1
ATOM 1466 C CA . TRP A 1 190 ? -5.270 10.565 8.000 1.00 94.56 190 TRP A CA 1
ATOM 1467 C C . TRP A 1 190 ? -4.756 9.596 6.920 1.00 94.56 190 TRP A C 1
ATOM 1469 O O . TRP A 1 190 ? -4.079 8.610 7.209 1.00 94.56 190 TRP A O 1
ATOM 1479 N N . GLU A 1 191 ? -5.039 9.892 5.645 1.00 92.75 191 GLU A N 1
ATOM 1480 C CA . GLU A 1 191 ? -4.741 9.008 4.496 1.00 92.75 191 GLU A CA 1
ATOM 1481 C C . GLU A 1 191 ? -3.285 8.489 4.472 1.00 92.75 191 GLU A C 1
ATOM 1483 O O . GLU A 1 191 ? -3.006 7.322 4.166 1.00 92.75 191 GLU A O 1
ATOM 1488 N N . VAL A 1 192 ? -2.326 9.346 4.826 1.00 96.00 192 VAL A N 1
ATOM 1489 C CA . VAL A 1 192 ? -0.904 8.994 4.894 1.00 96.00 192 VAL A CA 1
ATOM 1490 C C . VAL A 1 192 ? -0.634 7.933 5.976 1.00 96.00 192 VAL A C 1
ATOM 1492 O O . VAL A 1 192 ? 0.110 6.982 5.715 1.00 96.00 192 VAL A O 1
ATOM 1495 N N . ALA A 1 193 ? -1.292 8.010 7.137 1.00 95.62 193 ALA A N 1
ATOM 1496 C CA . ALA A 1 193 ? -1.225 6.980 8.174 1.00 95.62 193 ALA A CA 1
ATOM 1497 C C . ALA A 1 193 ? -1.871 5.657 7.734 1.00 95.62 193 ALA A C 1
ATOM 1499 O O . ALA A 1 193 ? -1.277 4.593 7.935 1.00 95.62 193 ALA A O 1
ATOM 1500 N N . GLY A 1 194 ? -3.025 5.694 7.058 1.00 94.56 194 GLY A N 1
ATOM 1501 C CA . GLY A 1 194 ? -3.647 4.502 6.464 1.00 94.56 194 GLY A CA 1
ATOM 1502 C C . GLY A 1 194 ? -2.723 3.781 5.466 1.00 94.56 194 GLY A C 1
ATOM 1503 O O . GLY A 1 194 ? -2.601 2.546 5.467 1.00 94.56 194 GLY A O 1
ATOM 1504 N N . ASN A 1 195 ? -1.968 4.544 4.667 1.00 94.94 195 ASN A N 1
ATOM 1505 C CA . ASN A 1 195 ? -0.932 4.008 3.782 1.00 94.94 195 ASN A CA 1
ATOM 1506 C C . ASN A 1 195 ? 0.238 3.364 4.560 1.00 94.94 195 ASN A C 1
ATOM 1508 O O . ASN A 1 195 ? 0.701 2.282 4.179 1.00 94.94 195 ASN A O 1
ATOM 1512 N N . TRP A 1 196 ? 0.691 3.961 5.668 1.00 95.94 196 TRP A N 1
ATOM 1513 C CA . TRP A 1 196 ? 1.725 3.374 6.534 1.00 95.94 196 TRP A CA 1
ATOM 1514 C C . TRP A 1 196 ? 1.263 2.081 7.212 1.00 95.94 196 TRP A C 1
ATOM 1516 O O . TRP A 1 196 ? 2.005 1.099 7.238 1.00 95.94 196 TRP A O 1
ATOM 1526 N N . MET A 1 197 ? 0.022 2.037 7.697 1.00 95.81 197 MET A N 1
ATOM 1527 C CA . MET A 1 197 ? -0.565 0.827 8.277 1.00 95.81 197 MET A CA 1
ATOM 1528 C C . MET A 1 197 ? -0.689 -0.290 7.241 1.00 95.81 197 MET A C 1
ATOM 1530 O O . MET A 1 197 ? -0.364 -1.442 7.527 1.00 95.81 197 MET A O 1
ATOM 1534 N N . THR A 1 198 ? -1.057 0.041 6.001 1.00 94.50 198 THR A N 1
ATOM 1535 C CA . THR A 1 198 ? -1.066 -0.913 4.879 1.00 94.50 198 THR A CA 1
ATOM 1536 C C . THR A 1 198 ? 0.328 -1.502 4.619 1.00 94.50 198 THR A C 1
ATOM 1538 O O . THR A 1 198 ? 0.467 -2.711 4.419 1.00 94.50 198 THR A O 1
ATOM 1541 N N . GLN A 1 199 ? 1.382 -0.681 4.681 1.00 95.12 199 GLN A N 1
ATOM 1542 C CA . GLN A 1 199 ? 2.773 -1.138 4.575 1.00 95.12 199 GLN A CA 1
ATOM 1543 C C . GLN A 1 199 ? 3.166 -2.049 5.753 1.00 95.12 199 GLN A C 1
ATOM 1545 O O . GLN A 1 199 ? 3.642 -3.164 5.523 1.00 95.12 199 GLN A O 1
ATOM 1550 N N . ARG A 1 200 ? 2.884 -1.649 7.002 1.00 96.00 200 ARG A N 1
ATOM 1551 C CA . ARG A 1 200 ? 3.166 -2.450 8.211 1.00 96.00 200 ARG A CA 1
ATOM 1552 C C . ARG A 1 200 ? 2.458 -3.815 8.172 1.00 96.00 200 ARG A C 1
ATOM 1554 O O . ARG A 1 200 ? 3.100 -4.832 8.446 1.00 96.00 200 ARG A O 1
ATOM 1561 N N . ARG A 1 201 ? 1.182 -3.858 7.755 1.00 95.94 201 ARG A N 1
ATOM 1562 C CA . ARG A 1 201 ? 0.404 -5.096 7.529 1.00 95.94 201 ARG A CA 1
ATOM 1563 C C . ARG A 1 201 ? 1.042 -5.980 6.450 1.00 95.94 201 ARG A C 1
ATOM 1565 O O . ARG A 1 201 ? 1.197 -7.182 6.663 1.00 95.94 201 ARG A O 1
ATOM 1572 N N . ARG A 1 202 ? 1.484 -5.401 5.323 1.00 95.94 202 ARG A N 1
ATOM 1573 C CA . ARG A 1 202 ? 2.181 -6.132 4.245 1.00 95.94 202 ARG A CA 1
ATOM 1574 C C . ARG A 1 202 ? 3.492 -6.763 4.723 1.00 95.94 202 ARG A C 1
ATOM 1576 O O . ARG A 1 202 ? 3.761 -7.907 4.361 1.00 95.94 202 ARG A O 1
ATOM 1583 N N . LEU A 1 203 ? 4.281 -6.065 5.548 1.00 96.75 203 LEU A N 1
ATOM 1584 C CA . LEU A 1 203 ? 5.498 -6.631 6.146 1.00 96.75 203 LEU A CA 1
ATOM 1585 C C . LEU A 1 203 ? 5.170 -7.840 7.036 1.00 96.75 203 LEU A C 1
ATOM 1587 O O . LEU A 1 203 ? 5.792 -8.891 6.882 1.00 96.75 203 LEU A O 1
ATOM 1591 N N . ARG A 1 204 ? 4.162 -7.720 7.914 1.00 96.75 204 ARG A N 1
ATOM 1592 C CA . ARG A 1 204 ? 3.724 -8.817 8.795 1.00 96.75 204 ARG A CA 1
ATOM 1593 C C . ARG A 1 204 ? 3.226 -10.028 8.005 1.00 96.75 204 ARG A C 1
ATOM 1595 O O . ARG A 1 204 ? 3.619 -11.155 8.299 1.00 96.75 204 ARG A O 1
ATOM 1602 N N . GLY A 1 205 ? 2.412 -9.799 6.972 1.00 95.62 205 GLY A N 1
ATOM 1603 C CA . GLY A 1 205 ? 1.934 -10.849 6.069 1.00 95.62 205 GLY A CA 1
ATOM 1604 C C . GLY A 1 205 ? 3.075 -11.573 5.348 1.00 95.62 205 GLY A C 1
ATOM 1605 O O . GLY A 1 205 ? 3.099 -12.801 5.320 1.00 95.62 205 GLY A O 1
ATOM 1606 N N . ALA A 1 206 ? 4.069 -10.834 4.844 1.00 96.38 206 ALA A N 1
ATOM 1607 C CA . ALA A 1 206 ? 5.251 -11.418 4.209 1.00 96.38 206 ALA A CA 1
ATOM 1608 C C . ALA A 1 206 ? 6.109 -12.233 5.200 1.00 96.38 206 ALA A C 1
ATOM 1610 O O . ALA A 1 206 ? 6.540 -13.338 4.871 1.00 96.38 206 ALA A O 1
ATOM 1611 N N . ALA A 1 207 ? 6.288 -11.747 6.435 1.00 97.56 207 ALA A N 1
ATOM 1612 C CA . ALA A 1 207 ? 6.996 -12.471 7.492 1.00 97.56 207 ALA A CA 1
ATOM 1613 C C . ALA A 1 207 ? 6.275 -13.765 7.922 1.00 97.56 207 ALA A C 1
ATOM 1615 O O . ALA A 1 207 ? 6.936 -14.764 8.230 1.00 97.56 207 ALA A O 1
ATOM 1616 N N . ARG A 1 208 ? 4.930 -13.785 7.922 1.00 96.44 208 ARG A N 1
ATOM 1617 C CA . ARG A 1 208 ? 4.138 -15.016 8.109 1.00 96.44 208 ARG A CA 1
ATOM 1618 C C . ARG A 1 208 ? 4.311 -15.989 6.966 1.00 96.44 208 ARG A C 1
ATOM 1620 O O . ARG A 1 208 ? 4.780 -17.098 7.206 1.00 96.44 208 ARG A O 1
ATOM 1627 N N . PHE A 1 209 ? 4.052 -15.537 5.744 1.00 96.00 209 PHE A N 1
ATOM 1628 C CA . PHE A 1 209 ? 4.183 -16.354 4.546 1.00 96.00 209 PHE A CA 1
ATOM 1629 C C . PHE A 1 209 ? 5.576 -16.998 4.447 1.00 96.00 209 PHE A C 1
ATOM 1631 O O . PHE A 1 209 ? 5.683 -18.202 4.228 1.00 96.00 209 PHE A O 1
ATOM 1638 N N . TRP A 1 210 ? 6.647 -16.235 4.699 1.00 97.69 210 TRP A N 1
ATOM 1639 C CA . TRP A 1 210 ? 8.016 -16.756 4.747 1.00 97.69 210 TRP A CA 1
ATOM 1640 C C . TRP A 1 210 ? 8.199 -17.865 5.790 1.00 97.69 210 TRP A C 1
ATOM 1642 O O . TRP A 1 210 ? 8.763 -18.910 5.469 1.00 97.69 210 TRP A O 1
ATOM 1652 N N . ASN A 1 211 ? 7.722 -17.672 7.021 1.00 97.81 211 ASN A N 1
ATOM 1653 C CA . ASN A 1 211 ? 7.877 -18.660 8.091 1.00 97.81 211 ASN A CA 1
ATOM 1654 C C . ASN A 1 211 ? 7.036 -19.927 7.849 1.00 97.81 211 ASN A C 1
ATOM 1656 O O . ASN A 1 211 ? 7.542 -21.031 8.039 1.00 97.81 211 ASN A O 1
ATOM 1660 N N . GLU A 1 212 ? 5.794 -19.774 7.381 1.00 96.56 212 GLU A N 1
ATOM 1661 C CA . GLU A 1 212 ? 4.887 -20.873 7.011 1.00 96.56 212 GLU A CA 1
ATOM 1662 C C . GLU A 1 212 ? 5.461 -21.728 5.869 1.00 96.56 212 GLU A C 1
ATOM 1664 O O . GLU A 1 212 ? 5.378 -22.953 5.905 1.00 96.56 212 GLU A O 1
ATOM 1669 N N . HIS A 1 213 ? 6.137 -21.103 4.899 1.00 97.38 213 HIS A N 1
ATOM 1670 C CA . HIS A 1 213 ? 6.777 -21.780 3.765 1.00 97.38 213 HIS A CA 1
ATOM 1671 C C . HIS A 1 213 ? 8.234 -22.181 4.059 1.00 97.38 213 HIS A C 1
ATOM 1673 O O . HIS A 1 213 ? 9.108 -22.094 3.192 1.00 97.38 213 HIS A O 1
ATOM 1679 N N . GLY A 1 214 ? 8.521 -22.599 5.297 1.00 97.69 214 GLY A N 1
ATOM 1680 C CA . GLY A 1 214 ? 9.817 -23.168 5.684 1.00 97.69 214 GLY A CA 1
ATOM 1681 C C . GLY A 1 214 ? 11.002 -22.208 5.533 1.00 97.69 214 GLY A C 1
ATOM 1682 O O . GLY A 1 214 ? 12.122 -22.651 5.285 1.00 97.69 214 GLY A O 1
ATOM 1683 N N . ARG A 1 215 ? 10.764 -20.895 5.652 1.00 97.56 215 ARG A N 1
ATOM 1684 C CA . ARG A 1 215 ? 11.762 -19.819 5.509 1.00 97.56 215 ARG A CA 1
ATOM 1685 C C . ARG A 1 215 ? 12.414 -19.745 4.122 1.00 97.56 215 ARG A C 1
ATOM 1687 O O . ARG A 1 215 ? 13.556 -19.303 3.983 1.00 97.56 215 ARG A O 1
ATOM 1694 N N . ASN A 1 216 ? 11.673 -20.127 3.080 1.00 96.69 216 ASN A N 1
ATOM 1695 C CA . ASN A 1 216 ? 12.134 -20.109 1.692 1.00 96.69 216 ASN A CA 1
ATOM 1696 C C . ASN A 1 216 ? 12.657 -18.720 1.259 1.00 96.69 216 ASN A C 1
ATOM 1698 O O . ASN A 1 216 ? 11.934 -17.724 1.293 1.00 96.69 216 ASN A O 1
ATOM 1702 N N . GLY A 1 217 ? 13.903 -18.664 0.775 1.00 95.19 217 GLY A N 1
ATOM 1703 C CA . GLY A 1 217 ? 14.561 -17.435 0.312 1.00 95.19 217 GLY A CA 1
ATOM 1704 C C . GLY A 1 217 ? 13.880 -16.720 -0.867 1.00 95.19 217 GLY A C 1
ATOM 1705 O O . GLY A 1 217 ? 14.181 -15.553 -1.122 1.00 95.19 217 GLY A O 1
ATOM 1706 N N . ALA A 1 218 ? 12.959 -17.388 -1.570 1.00 93.12 218 ALA A N 1
ATOM 1707 C CA . ALA A 1 218 ? 12.114 -16.785 -2.602 1.00 93.12 218 ALA A CA 1
ATOM 1708 C C . ALA A 1 218 ? 11.019 -15.859 -2.033 1.00 93.12 218 ALA A C 1
ATOM 1710 O O . ALA A 1 218 ? 10.594 -14.941 -2.724 1.00 93.12 218 ALA A O 1
ATOM 1711 N N . ALA A 1 219 ? 10.599 -16.062 -0.777 1.00 94.94 219 ALA A N 1
ATOM 1712 C CA . ALA A 1 219 ? 9.600 -15.233 -0.092 1.00 94.94 219 ALA A CA 1
ATOM 1713 C C . ALA A 1 219 ? 10.194 -13.982 0.592 1.00 94.94 219 ALA A C 1
ATOM 1715 O O . ALA A 1 219 ? 9.462 -13.183 1.172 1.00 94.94 219 ALA A O 1
ATOM 1716 N N . LEU A 1 220 ? 11.519 -13.815 0.550 1.00 97.12 220 LEU A N 1
ATOM 1717 C CA . LEU A 1 220 ? 12.205 -12.648 1.103 1.00 97.12 220 LEU A CA 1
ATOM 1718 C C . LEU A 1 220 ? 11.970 -11.412 0.232 1.00 97.12 220 LEU A C 1
ATOM 1720 O O . LEU A 1 220 ? 12.078 -11.484 -0.996 1.00 97.12 220 LEU A O 1
ATOM 1724 N N . LEU A 1 221 ? 11.706 -10.274 0.876 1.00 96.31 221 LEU A N 1
ATOM 1725 C CA . LEU A 1 221 ? 11.534 -8.998 0.185 1.00 96.31 221 LEU A CA 1
ATOM 1726 C C . LEU A 1 221 ? 12.849 -8.540 -0.459 1.00 96.31 221 LEU A C 1
ATOM 1728 O O . LEU A 1 221 ? 13.943 -8.799 0.049 1.00 96.31 221 LEU A O 1
ATOM 1732 N N . GLU A 1 222 ? 12.738 -7.823 -1.575 1.00 94.38 222 GLU A N 1
ATOM 1733 C CA . GLU A 1 222 ? 13.883 -7.137 -2.172 1.00 94.38 222 GLU A CA 1
ATOM 1734 C C . GLU A 1 222 ? 14.237 -5.863 -1.379 1.00 94.38 222 GLU A C 1
ATOM 1736 O O . GLU A 1 222 ? 13.352 -5.270 -0.757 1.00 94.38 222 GLU A O 1
ATOM 1741 N N . PRO A 1 223 ? 15.507 -5.407 -1.400 1.00 92.06 223 PRO A N 1
ATOM 1742 C CA . PRO A 1 223 ? 15.903 -4.123 -0.821 1.00 92.06 223 PRO A CA 1
ATOM 1743 C C . PRO A 1 223 ? 15.061 -2.958 -1.346 1.00 92.06 223 PRO A C 1
ATOM 1745 O O . PRO A 1 223 ? 14.940 -2.775 -2.557 1.00 92.06 223 PRO A O 1
ATOM 1748 N N . GLY A 1 224 ? 14.531 -2.151 -0.432 1.00 90.88 224 GLY A N 1
ATOM 1749 C CA . GLY A 1 224 ? 13.683 -1.005 -0.734 1.00 90.88 224 GLY A CA 1
ATOM 1750 C C . GLY A 1 224 ? 12.948 -0.510 0.511 1.00 90.88 224 GLY A C 1
ATOM 1751 O O . GLY A 1 224 ? 13.096 -1.078 1.597 1.00 90.88 224 GLY A O 1
ATOM 1752 N N . SER A 1 225 ? 12.106 0.511 0.326 1.00 87.12 225 SER A N 1
ATOM 1753 C CA . SER A 1 225 ? 11.481 1.284 1.411 1.00 87.12 225 SER A CA 1
ATOM 1754 C C . SER A 1 225 ? 10.873 0.435 2.527 1.00 87.12 225 SER A C 1
ATOM 1756 O O . SER A 1 225 ? 11.124 0.710 3.692 1.00 87.12 225 SER A O 1
ATOM 1758 N N . LEU A 1 226 ? 10.148 -0.642 2.207 1.00 93.69 226 LEU A N 1
ATOM 1759 C CA . LEU A 1 226 ? 9.496 -1.480 3.221 1.00 93.69 226 LEU A CA 1
ATOM 1760 C C . LEU A 1 226 ? 10.481 -2.177 4.186 1.00 93.69 226 LEU A C 1
ATOM 1762 O O . LEU A 1 226 ? 10.129 -2.427 5.335 1.00 93.69 226 LEU A O 1
ATOM 1766 N N . LEU A 1 227 ? 11.707 -2.486 3.746 1.00 95.12 227 LEU A N 1
ATOM 1767 C CA . LEU A 1 227 ? 12.760 -3.048 4.604 1.00 95.12 227 LEU A CA 1
ATOM 1768 C C . LEU A 1 227 ? 13.580 -1.964 5.311 1.00 95.12 227 LEU A C 1
ATOM 1770 O O . LEU A 1 227 ? 14.048 -2.185 6.428 1.00 95.12 227 LEU A O 1
ATOM 1774 N N . ASP A 1 228 ? 13.765 -0.809 4.677 1.00 91.00 228 ASP A N 1
ATOM 1775 C CA . ASP A 1 228 ? 14.504 0.323 5.248 1.00 91.00 228 ASP A CA 1
ATOM 1776 C C . ASP A 1 228 ? 13.686 1.027 6.353 1.00 91.00 228 ASP A C 1
ATOM 1778 O O . ASP A 1 228 ? 14.228 1.529 7.339 1.00 91.00 228 ASP A O 1
ATOM 1782 N N . GLU A 1 229 ? 12.358 1.000 6.236 1.00 91.25 229 GLU A N 1
ATOM 1783 C CA . GLU A 1 229 ? 11.419 1.456 7.262 1.00 91.25 229 GLU A CA 1
ATOM 1784 C C . GLU A 1 229 ? 11.340 0.511 8.462 1.00 91.25 229 GLU A C 1
ATOM 1786 O O . GLU A 1 229 ? 11.187 0.988 9.587 1.00 91.25 229 GLU A O 1
ATOM 1791 N N . ALA A 1 230 ? 11.467 -0.802 8.237 1.00 94.62 230 ALA A N 1
ATOM 1792 C CA . ALA A 1 230 ? 11.238 -1.820 9.258 1.00 94.62 230 ALA A CA 1
ATOM 1793 C C . ALA A 1 230 ? 12.163 -1.693 10.482 1.00 94.62 230 ALA A C 1
ATOM 1795 O O . ALA A 1 230 ? 11.722 -1.962 11.596 1.00 94.62 230 ALA A O 1
ATOM 1796 N N . ASP A 1 231 ? 13.400 -1.213 10.304 1.00 88.88 231 ASP A N 1
ATOM 1797 C CA . ASP A 1 231 ? 14.337 -0.950 11.414 1.00 88.88 231 ASP A CA 1
ATOM 1798 C C . ASP A 1 231 ? 13.797 0.085 12.415 1.00 88.88 231 ASP A C 1
ATOM 1800 O O . ASP A 1 231 ? 14.193 0.095 13.579 1.00 88.88 231 ASP A O 1
ATOM 1804 N N . GLY A 1 232 ? 12.906 0.972 11.961 1.00 87.25 232 GLY A N 1
ATOM 1805 C CA . GLY A 1 232 ? 12.286 2.005 12.785 1.00 87.25 232 GLY A CA 1
ATOM 1806 C C . GLY A 1 232 ? 11.058 1.540 13.569 1.00 87.25 232 GLY A C 1
ATOM 1807 O O . GLY A 1 232 ? 10.535 2.324 14.355 1.00 87.25 232 GLY A O 1
ATOM 1808 N N . TYR A 1 233 ? 10.568 0.313 13.362 1.00 93.75 233 TYR A N 1
ATOM 1809 C CA . TYR A 1 233 ? 9.377 -0.182 14.054 1.00 93.75 233 TYR A CA 1
ATOM 1810 C C . TYR A 1 233 ? 9.737 -0.671 15.466 1.00 93.75 233 TYR A C 1
ATOM 1812 O O . TYR A 1 233 ? 10.624 -1.507 15.663 1.00 93.75 233 TYR A O 1
ATOM 1820 N N . LEU A 1 234 ? 9.035 -0.151 16.476 1.00 93.06 234 LEU A N 1
ATOM 1821 C CA . LEU A 1 234 ? 9.256 -0.524 17.879 1.00 93.06 234 LEU A CA 1
ATOM 1822 C C . LEU A 1 234 ? 8.620 -1.879 18.238 1.00 93.06 234 LEU A C 1
ATOM 1824 O O . LEU A 1 234 ? 9.066 -2.515 19.191 1.00 93.06 234 LEU A O 1
ATOM 1828 N N . ASP A 1 235 ? 7.623 -2.319 17.463 1.00 93.44 235 ASP A N 1
ATOM 1829 C CA . ASP A 1 235 ? 6.754 -3.477 17.711 1.00 93.44 235 ASP A CA 1
ATOM 1830 C C . ASP A 1 235 ? 7.090 -4.720 16.856 1.00 93.44 235 ASP A C 1
ATOM 1832 O O . ASP A 1 235 ? 6.247 -5.604 16.682 1.00 93.44 235 ASP A O 1
ATOM 1836 N N . LEU A 1 236 ? 8.298 -4.804 16.277 1.00 95.81 236 LEU A N 1
ATOM 1837 C CA . LEU A 1 236 ? 8.701 -5.994 15.518 1.00 95.81 236 LEU A CA 1
ATOM 1838 C C . LEU A 1 236 ? 8.635 -7.242 16.407 1.00 95.81 236 LEU A C 1
ATOM 1840 O O . LEU A 1 236 ? 9.390 -7.388 17.371 1.00 95.81 236 LEU A O 1
ATOM 1844 N N . THR A 1 237 ? 7.782 -8.192 16.029 1.00 96.12 237 THR A N 1
ATOM 1845 C CA . THR A 1 237 ? 7.832 -9.539 16.603 1.00 96.12 237 THR A CA 1
ATOM 1846 C C . THR A 1 237 ? 9.161 -10.205 16.237 1.00 96.12 237 THR A C 1
ATOM 1848 O O . THR A 1 237 ? 9.761 -9.900 15.203 1.00 96.12 237 THR A O 1
ATOM 1851 N N . LYS A 1 238 ? 9.610 -11.184 17.033 1.00 97.12 238 LYS A N 1
ATOM 1852 C CA . LYS A 1 238 ? 10.840 -11.950 16.749 1.00 97.12 238 LYS A CA 1
ATOM 1853 C C . LYS A 1 238 ? 10.869 -12.519 15.320 1.00 97.12 238 LYS A C 1
ATOM 1855 O O . LYS A 1 238 ? 11.912 -12.536 14.678 1.00 97.12 238 LYS A O 1
ATOM 1860 N N . GLN A 1 239 ? 9.718 -12.955 14.813 1.00 97.44 239 GLN A N 1
ATOM 1861 C CA . GLN A 1 239 ? 9.572 -13.473 13.455 1.00 97.44 239 GLN A CA 1
ATOM 1862 C C . GLN A 1 239 ? 9.738 -12.388 12.378 1.00 97.44 239 GLN A C 1
ATOM 1864 O O . GLN A 1 239 ? 10.354 -12.648 11.346 1.00 97.44 239 GLN A O 1
ATOM 1869 N N . GLU A 1 240 ? 9.212 -11.182 12.605 1.00 97.75 240 GLU A N 1
ATOM 1870 C CA . GLU A 1 240 ? 9.389 -10.045 11.695 1.00 97.75 240 GLU A CA 1
ATOM 1871 C C . GLU A 1 240 ? 10.840 -9.549 11.688 1.00 97.75 240 GLU A C 1
ATOM 1873 O O . GLU A 1 240 ? 11.389 -9.307 10.619 1.00 97.75 240 GLU A O 1
ATOM 1878 N N . ASP A 1 241 ? 11.489 -9.469 12.851 1.00 97.75 241 ASP A N 1
ATOM 1879 C CA . ASP A 1 241 ? 12.913 -9.130 12.974 1.00 97.75 241 ASP A CA 1
ATOM 1880 C C . ASP A 1 241 ? 13.813 -10.147 12.240 1.00 97.75 241 ASP A C 1
ATOM 1882 O O . ASP A 1 241 ? 14.661 -9.766 11.427 1.00 97.75 241 ASP A O 1
ATOM 1886 N N . GLU A 1 242 ? 13.579 -11.450 12.437 1.00 97.94 242 GLU A N 1
ATOM 1887 C CA . GLU A 1 242 ? 14.268 -12.512 11.690 1.00 97.94 242 GLU A CA 1
ATOM 1888 C C . GLU A 1 242 ? 14.019 -12.406 10.171 1.00 97.94 242 GLU A C 1
ATOM 1890 O O . GLU A 1 242 ? 14.955 -12.574 9.384 1.00 97.94 242 GLU A O 1
ATOM 1895 N N . PHE A 1 243 ? 12.796 -12.070 9.744 1.00 98.06 243 PHE A N 1
ATOM 1896 C CA . PHE A 1 243 ? 12.442 -11.883 8.332 1.00 98.06 243 PHE A CA 1
ATOM 1897 C C . PHE A 1 243 ? 13.116 -10.661 7.692 1.00 98.06 243 PHE A C 1
ATOM 1899 O O . PHE A 1 243 ? 13.612 -10.747 6.564 1.00 98.06 243 PHE A O 1
ATOM 1906 N N . VAL A 1 244 ? 13.170 -9.529 8.399 1.00 97.75 244 VAL A N 1
ATOM 1907 C CA . VAL A 1 244 ? 13.828 -8.297 7.935 1.00 97.75 244 VAL A CA 1
ATOM 1908 C C . VAL A 1 244 ? 15.332 -8.533 7.785 1.00 97.75 244 VAL A C 1
ATOM 1910 O O . VAL A 1 244 ? 15.900 -8.226 6.734 1.00 97.75 244 VAL A O 1
ATOM 1913 N N . LYS A 1 245 ? 15.971 -9.177 8.772 1.00 97.38 245 LYS A N 1
ATOM 1914 C CA . LYS A 1 245 ? 17.394 -9.563 8.725 1.00 97.38 245 LYS A CA 1
ATOM 1915 C C . LYS A 1 245 ? 17.699 -10.542 7.587 1.00 97.38 245 LYS A C 1
ATOM 1917 O O . LYS A 1 245 ? 18.685 -10.364 6.861 1.00 97.38 245 LYS A O 1
ATOM 1922 N N . ALA A 1 246 ? 16.845 -11.544 7.376 1.00 97.44 246 ALA A N 1
ATOM 1923 C CA . ALA A 1 246 ? 16.977 -12.478 6.258 1.00 97.44 246 ALA A CA 1
ATOM 1924 C C . ALA A 1 246 ? 16.809 -11.773 4.897 1.00 97.44 246 ALA A C 1
ATOM 1926 O O . ALA A 1 246 ? 17.591 -12.004 3.974 1.00 97.44 246 ALA A O 1
ATOM 1927 N N . SER A 1 247 ? 15.843 -10.859 4.777 1.00 97.31 247 SER A N 1
ATOM 1928 C CA . SER A 1 247 ? 15.589 -10.119 3.535 1.00 97.31 247 SER A CA 1
ATOM 1929 C C . SER A 1 247 ? 16.742 -9.170 3.186 1.00 97.31 247 SER A C 1
ATOM 1931 O O . SER A 1 247 ? 17.208 -9.159 2.045 1.00 97.31 247 SER A O 1
ATOM 1933 N N . LYS A 1 248 ? 17.292 -8.450 4.174 1.00 96.25 248 LYS A N 1
ATOM 1934 C CA . LYS A 1 248 ? 18.457 -7.567 3.984 1.00 96.25 248 LYS A CA 1
ATOM 1935 C C . LYS A 1 248 ? 19.713 -8.330 3.563 1.00 96.25 248 LYS A C 1
ATOM 1937 O O . LYS A 1 248 ? 20.317 -7.986 2.547 1.00 96.25 248 LYS A O 1
ATOM 1942 N N . SER A 1 249 ? 20.056 -9.413 4.263 1.00 95.12 249 SER A N 1
ATOM 1943 C CA . SER A 1 249 ? 21.215 -10.252 3.911 1.00 95.12 249 SER A CA 1
ATOM 1944 C C . SER A 1 249 ? 21.064 -10.931 2.538 1.00 95.12 249 SER A C 1
ATOM 1946 O O . SER A 1 249 ? 22.012 -10.952 1.750 1.00 95.12 249 SER A O 1
ATOM 1948 N N . SER A 1 250 ? 19.861 -11.394 2.177 1.00 94.88 250 SER A N 1
ATOM 1949 C CA . SER A 1 250 ? 19.539 -11.849 0.812 1.00 94.88 250 SER A CA 1
ATOM 1950 C C . SER A 1 250 ? 19.765 -10.743 -0.226 1.00 94.88 250 SER A C 1
ATOM 1952 O O . SER A 1 250 ? 20.378 -10.982 -1.269 1.00 94.88 250 SER A O 1
ATOM 1954 N N . GLY A 1 251 ? 19.355 -9.510 0.080 1.00 90.69 251 GLY A N 1
ATOM 1955 C CA . GLY A 1 251 ? 19.603 -8.325 -0.735 1.00 90.69 251 GLY A CA 1
ATOM 1956 C C . GLY A 1 251 ? 21.084 -8.046 -1.002 1.00 90.69 251 GLY A C 1
ATOM 1957 O O . GLY A 1 251 ? 21.467 -7.787 -2.144 1.00 90.69 251 GLY A O 1
ATOM 1958 N N . GLU A 1 252 ? 21.939 -8.146 0.016 1.00 92.19 252 GLU A N 1
ATOM 1959 C CA . GLU A 1 252 ? 23.394 -8.002 -0.131 1.00 92.19 252 GLU A CA 1
ATOM 1960 C C . GLU A 1 252 ? 24.008 -9.122 -0.980 1.00 92.19 252 GLU A C 1
ATOM 1962 O O . GLU A 1 252 ? 24.818 -8.857 -1.873 1.00 92.19 252 GLU A O 1
ATOM 1967 N N . VAL A 1 253 ? 23.568 -10.370 -0.784 1.00 91.38 253 VAL A N 1
ATOM 1968 C CA . VAL A 1 253 ? 23.989 -11.510 -1.613 1.00 91.38 253 VAL A CA 1
ATOM 1969 C C . VAL A 1 253 ? 23.552 -11.325 -3.072 1.00 91.38 253 VAL A C 1
ATOM 1971 O O . VAL A 1 253 ? 24.352 -11.569 -3.980 1.00 91.38 253 VAL A O 1
ATOM 1974 N N . ARG A 1 254 ? 22.327 -10.841 -3.329 1.00 88.75 254 ARG A N 1
ATOM 1975 C CA . ARG A 1 254 ? 21.841 -10.502 -4.682 1.00 88.75 254 ARG A CA 1
ATOM 1976 C C . ARG A 1 254 ? 22.659 -9.364 -5.299 1.00 88.75 254 ARG A C 1
ATOM 1978 O O . ARG A 1 254 ? 23.092 -9.504 -6.442 1.00 88.75 254 ARG A O 1
ATOM 1985 N N . LYS A 1 255 ? 22.958 -8.290 -4.552 1.00 88.38 255 LYS A N 1
ATOM 1986 C CA . LYS A 1 255 ? 23.856 -7.205 -4.998 1.00 88.38 255 LYS A CA 1
ATOM 1987 C C . LYS A 1 255 ? 25.232 -7.759 -5.382 1.00 88.38 255 LYS A C 1
ATOM 1989 O O . LYS A 1 255 ? 25.697 -7.492 -6.488 1.00 88.38 255 LYS A O 1
ATOM 1994 N N . ARG A 1 256 ? 25.854 -8.590 -4.535 1.00 91.00 256 ARG A N 1
ATOM 1995 C CA . ARG A 1 256 ? 27.160 -9.217 -4.814 1.00 91.00 256 ARG A CA 1
ATOM 1996 C C . ARG A 1 256 ? 27.126 -10.094 -6.071 1.00 91.00 256 ARG A C 1
ATOM 1998 O O . ARG A 1 256 ? 28.013 -9.961 -6.909 1.00 91.00 256 ARG A O 1
ATOM 2005 N N . LYS A 1 257 ? 26.088 -10.921 -6.250 1.00 89.62 257 LYS A N 1
ATOM 2006 C CA . LYS A 1 257 ? 25.894 -11.729 -7.470 1.00 89.62 257 LYS A CA 1
ATOM 2007 C C . LYS A 1 257 ? 25.685 -10.866 -8.720 1.00 89.62 257 LYS A C 1
ATOM 2009 O O . LYS A 1 257 ? 26.268 -11.166 -9.756 1.00 89.62 257 LYS A O 1
ATOM 2014 N N . LYS A 1 258 ? 24.917 -9.772 -8.630 1.00 87.94 258 LYS A N 1
ATOM 2015 C CA . LYS A 1 258 ? 24.711 -8.830 -9.745 1.00 87.94 258 LYS A CA 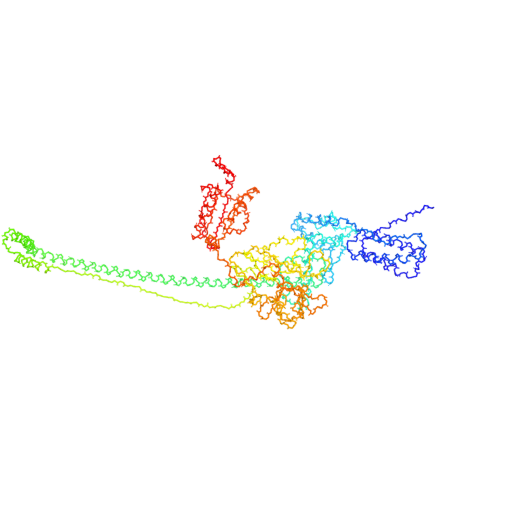1
ATOM 2016 C C . LYS A 1 258 ? 26.024 -8.154 -10.155 1.00 87.94 258 LYS A C 1
ATOM 2018 O O . LYS A 1 258 ? 26.325 -8.108 -11.341 1.00 87.94 258 LYS A O 1
ATOM 2023 N N . TRP A 1 259 ? 26.842 -7.718 -9.195 1.00 90.00 259 TRP A N 1
ATOM 2024 C CA . TRP A 1 259 ? 28.181 -7.178 -9.469 1.00 90.00 259 TRP A CA 1
ATOM 2025 C C . TRP A 1 259 ? 29.139 -8.220 -10.065 1.00 90.00 259 TRP A C 1
ATOM 2027 O O . TRP A 1 259 ? 29.875 -7.896 -10.993 1.00 90.00 259 TRP A O 1
ATOM 2037 N N . GLN A 1 260 ? 29.097 -9.475 -9.606 1.00 90.44 260 GLN A N 1
ATOM 2038 C CA . GLN A 1 260 ? 29.859 -10.574 -10.217 1.00 90.44 260 GLN A CA 1
ATOM 2039 C C . GLN A 1 260 ? 29.429 -10.837 -11.669 1.00 90.44 260 GLN A C 1
ATOM 2041 O O . GLN A 1 260 ? 30.285 -11.010 -12.533 1.00 90.44 260 GLN A O 1
ATOM 2046 N N . PHE A 1 261 ? 28.124 -10.815 -11.957 1.00 89.81 261 PHE A N 1
ATOM 2047 C CA . PHE A 1 261 ? 27.600 -10.976 -13.314 1.00 89.81 261 PHE A CA 1
ATOM 2048 C C . PHE A 1 261 ? 27.993 -9.808 -14.232 1.00 89.81 261 PHE A C 1
ATOM 2050 O O . PHE A 1 261 ? 28.485 -10.039 -15.332 1.00 89.81 261 PHE A O 1
ATOM 2057 N N . VAL A 1 262 ? 27.866 -8.560 -13.766 1.00 89.94 262 VAL A N 1
ATOM 2058 C CA . VAL A 1 262 ? 28.324 -7.369 -14.509 1.00 89.94 262 VAL A CA 1
ATOM 2059 C C . VAL A 1 262 ? 29.831 -7.433 -14.776 1.00 89.94 262 VAL A C 1
ATOM 2061 O O . VAL A 1 262 ? 30.256 -7.173 -15.898 1.00 89.94 262 VAL A O 1
ATOM 2064 N N . GLY A 1 263 ? 30.636 -7.846 -13.790 1.00 90.75 263 GLY A N 1
ATOM 2065 C CA . GLY A 1 263 ? 32.076 -8.056 -13.966 1.00 90.75 263 GLY A CA 1
ATOM 2066 C C . GLY A 1 263 ? 32.407 -9.138 -15.000 1.00 90.75 263 GLY A C 1
ATOM 2067 O O . GLY A 1 263 ? 33.319 -8.956 -15.803 1.00 90.75 263 GLY A O 1
ATOM 2068 N N . LEU A 1 264 ? 31.637 -10.230 -15.037 1.00 92.94 264 LEU A N 1
ATOM 2069 C CA . LEU A 1 264 ? 31.784 -11.295 -16.032 1.00 92.94 264 LEU A CA 1
ATOM 2070 C C . LEU A 1 264 ? 31.414 -10.820 -17.447 1.00 92.94 264 LEU A C 1
ATOM 2072 O O . LEU A 1 264 ? 32.175 -11.060 -18.382 1.00 92.94 264 LEU A O 1
ATOM 2076 N N . VAL A 1 265 ? 30.304 -10.092 -17.609 1.00 89.19 265 VAL A N 1
ATOM 2077 C CA . VAL A 1 265 ? 29.896 -9.513 -18.903 1.00 89.19 265 VAL A CA 1
ATOM 2078 C C . VAL A 1 265 ? 30.916 -8.479 -19.393 1.00 89.19 265 VAL A C 1
ATOM 2080 O O . VAL A 1 265 ? 31.312 -8.521 -20.557 1.00 89.19 265 VAL A O 1
ATOM 2083 N N . ALA A 1 266 ? 31.407 -7.602 -18.513 1.00 90.31 266 ALA A N 1
ATOM 2084 C CA . ALA A 1 266 ? 32.466 -6.647 -18.842 1.00 90.31 266 ALA A CA 1
ATOM 2085 C C . ALA A 1 266 ? 33.779 -7.350 -19.235 1.00 90.31 266 ALA A C 1
ATOM 2087 O O . ALA A 1 266 ? 34.436 -6.937 -20.190 1.00 90.31 266 ALA A O 1
ATOM 2088 N N . GLY A 1 267 ? 34.133 -8.447 -18.555 1.00 90.75 267 GLY A N 1
ATOM 2089 C CA . GLY A 1 267 ? 35.280 -9.288 -18.906 1.00 90.75 267 GLY A CA 1
ATOM 2090 C C . GLY A 1 267 ? 35.152 -9.924 -20.294 1.00 90.75 267 GLY A C 1
ATOM 2091 O O . GLY A 1 267 ? 36.091 -9.856 -21.084 1.00 90.75 267 GLY A O 1
ATOM 2092 N N . ILE A 1 268 ? 33.980 -10.474 -20.631 1.00 91.19 268 ILE A N 1
ATOM 2093 C CA . ILE A 1 268 ? 33.698 -11.022 -21.970 1.00 91.19 268 ILE A CA 1
ATOM 2094 C C . ILE A 1 268 ? 33.772 -9.918 -23.035 1.00 91.19 268 ILE A C 1
ATOM 2096 O O . ILE A 1 268 ? 34.428 -10.101 -24.059 1.00 91.19 268 ILE A O 1
ATOM 2100 N N . GLY A 1 269 ? 33.173 -8.750 -22.778 1.00 87.38 269 GLY A N 1
ATOM 2101 C CA . GLY A 1 269 ? 33.245 -7.594 -23.677 1.00 87.38 269 GLY A CA 1
ATOM 2102 C C . GLY A 1 269 ? 34.682 -7.124 -23.931 1.00 87.38 269 GLY A C 1
ATOM 2103 O O . GLY A 1 269 ? 35.043 -6.844 -25.073 1.00 87.38 269 GLY A O 1
ATOM 2104 N N . LEU A 1 270 ? 35.531 -7.117 -22.898 1.00 92.62 270 LEU A N 1
ATOM 2105 C CA . LEU A 1 270 ? 36.954 -6.795 -23.025 1.00 92.62 270 LEU A CA 1
ATOM 2106 C C . LEU A 1 270 ? 37.705 -7.827 -23.883 1.00 92.62 270 LEU A C 1
ATOM 2108 O O . LEU A 1 270 ? 38.512 -7.438 -24.725 1.00 92.62 270 LEU A O 1
ATOM 2112 N N . VAL A 1 271 ? 37.427 -9.125 -23.720 1.00 90.50 271 VAL A N 1
ATOM 2113 C CA . VAL A 1 271 ? 38.017 -10.182 -24.563 1.00 90.50 271 VAL A CA 1
ATOM 2114 C C . VAL A 1 271 ? 37.606 -10.007 -26.028 1.00 90.50 271 VAL A C 1
ATOM 2116 O O . VAL A 1 271 ? 38.471 -10.042 -26.902 1.00 90.50 271 VAL A O 1
ATOM 2119 N N . ILE A 1 272 ? 36.326 -9.737 -26.306 1.00 89.56 272 ILE A N 1
ATOM 2120 C CA . ILE A 1 272 ? 35.831 -9.477 -27.669 1.00 89.56 272 ILE A CA 1
ATOM 2121 C C . ILE A 1 272 ? 36.513 -8.237 -28.271 1.00 89.56 272 ILE A C 1
ATOM 2123 O O . ILE A 1 272 ? 36.993 -8.290 -29.404 1.00 89.56 272 ILE A O 1
ATOM 2127 N N . ALA A 1 273 ? 36.637 -7.144 -27.511 1.00 87.25 273 ALA A N 1
ATOM 2128 C CA . ALA A 1 273 ? 37.323 -5.931 -27.961 1.00 87.25 273 ALA A CA 1
ATOM 2129 C C . ALA A 1 273 ? 38.815 -6.174 -28.269 1.00 87.25 273 ALA A C 1
ATOM 2131 O O . ALA A 1 273 ? 39.334 -5.679 -29.272 1.00 87.25 273 ALA A O 1
ATOM 2132 N N . LEU A 1 274 ? 39.503 -6.977 -27.448 1.00 87.06 274 LEU A N 1
ATOM 2133 C CA . LEU A 1 274 ? 40.897 -7.370 -27.678 1.00 87.06 274 LEU A CA 1
ATOM 2134 C C . LEU A 1 274 ? 41.052 -8.280 -28.908 1.00 87.06 274 LEU A C 1
ATOM 2136 O O . LEU A 1 274 ? 42.014 -8.115 -29.659 1.00 87.06 274 LEU A O 1
ATOM 2140 N N . MET A 1 275 ? 40.103 -9.189 -29.160 1.00 86.75 275 MET A N 1
ATOM 2141 C CA . MET A 1 275 ? 40.075 -10.000 -30.385 1.00 86.75 275 MET A CA 1
ATOM 2142 C C . MET A 1 275 ? 39.849 -9.135 -31.632 1.00 86.75 275 MET A C 1
ATOM 2144 O O . MET A 1 275 ? 40.582 -9.289 -32.608 1.00 86.75 275 MET A O 1
ATOM 2148 N N . GLY A 1 276 ? 38.931 -8.164 -31.585 1.00 83.44 276 GLY A N 1
ATOM 2149 C CA . GLY A 1 276 ? 38.731 -7.193 -32.669 1.00 83.44 276 GLY A CA 1
ATOM 2150 C C . GLY A 1 276 ? 39.986 -6.357 -32.959 1.00 83.44 276 GLY A C 1
ATOM 2151 O O . GLY A 1 276 ? 40.386 -6.207 -34.112 1.00 83.44 276 GLY A O 1
ATOM 2152 N N . LEU A 1 277 ? 40.684 -5.893 -31.915 1.00 85.12 277 LEU A N 1
ATOM 2153 C CA . LEU A 1 277 ? 41.981 -5.209 -32.032 1.00 85.12 277 LEU A CA 1
ATOM 2154 C C . LEU A 1 277 ? 43.081 -6.095 -32.639 1.00 85.12 277 LEU A C 1
ATOM 2156 O O . LEU A 1 277 ? 43.927 -5.603 -33.391 1.00 85.12 277 LEU A O 1
ATOM 2160 N N . ALA A 1 278 ? 43.092 -7.393 -32.325 1.00 83.38 278 ALA A N 1
ATOM 2161 C CA . ALA A 1 278 ? 44.023 -8.348 -32.920 1.00 83.38 278 ALA A CA 1
ATOM 2162 C C . ALA A 1 278 ? 43.716 -8.589 -34.408 1.00 83.38 278 ALA A C 1
ATOM 2164 O O . ALA A 1 278 ? 44.637 -8.563 -35.227 1.00 83.38 278 ALA A O 1
ATOM 2165 N N . GLN A 1 279 ? 42.438 -8.736 -34.769 1.00 84.38 279 GLN A N 1
ATOM 2166 C CA . GLN A 1 279 ? 41.998 -8.909 -36.153 1.00 84.38 279 GLN A CA 1
ATOM 2167 C C . GLN A 1 279 ? 42.292 -7.663 -37.005 1.00 84.38 279 GLN A C 1
ATOM 2169 O O . GLN A 1 279 ? 42.919 -7.783 -38.056 1.00 84.38 279 GLN A O 1
ATOM 2174 N N . ALA A 1 280 ? 41.995 -6.456 -36.513 1.00 75.44 280 ALA A N 1
ATOM 2175 C CA . ALA A 1 280 ? 42.332 -5.204 -37.201 1.00 75.44 280 ALA A CA 1
ATOM 2176 C C . ALA A 1 280 ? 43.853 -5.036 -37.432 1.00 75.44 280 ALA A C 1
ATOM 2178 O O . ALA A 1 280 ? 44.291 -4.474 -38.438 1.00 75.44 280 ALA A O 1
ATOM 2179 N N . ARG A 1 281 ? 44.696 -5.567 -36.530 1.00 82.38 281 ARG A N 1
ATOM 2180 C CA . ARG A 1 281 ? 46.161 -5.639 -36.722 1.00 82.38 281 ARG A CA 1
ATOM 2181 C C . ARG A 1 281 ? 46.599 -6.696 -37.738 1.00 82.38 281 ARG A C 1
ATOM 2183 O O . ARG A 1 281 ? 47.694 -6.582 -38.286 1.00 82.38 281 ARG A O 1
ATOM 2190 N N . GLN A 1 282 ? 45.801 -7.731 -37.974 1.00 82.88 282 GLN A N 1
ATOM 2191 C CA . GLN A 1 282 ? 46.054 -8.724 -39.017 1.00 82.88 282 GLN A CA 1
ATOM 2192 C C . GLN A 1 282 ? 45.635 -8.184 -40.391 1.00 82.88 282 GLN A C 1
ATOM 2194 O O . GLN A 1 282 ? 46.400 -8.298 -41.348 1.00 82.88 282 GLN A O 1
ATOM 2199 N N . GLU A 1 283 ? 44.488 -7.510 -40.464 1.00 80.62 283 GLU A N 1
ATOM 2200 C CA . GLU A 1 283 ? 44.003 -6.823 -41.664 1.00 80.62 283 GLU A CA 1
ATOM 2201 C C . GLU A 1 283 ? 44.944 -5.684 -42.084 1.00 80.62 283 GLU A C 1
ATOM 2203 O O . GLU A 1 283 ? 45.310 -5.606 -43.254 1.00 80.62 283 GLU A O 1
ATOM 2208 N N . SER A 1 284 ? 45.460 -4.871 -41.151 1.00 76.56 284 SER A N 1
ATOM 2209 C CA . SER A 1 284 ? 46.445 -3.830 -41.497 1.00 76.56 284 SER A CA 1
ATOM 2210 C C . SER A 1 284 ? 47.792 -4.395 -41.965 1.00 76.56 284 SER A C 1
ATOM 2212 O O . SER A 1 284 ? 48.413 -3.830 -42.864 1.00 76.56 284 SER A O 1
ATOM 2214 N N . LYS A 1 285 ? 48.232 -5.553 -41.450 1.00 81.94 285 LYS A N 1
ATOM 2215 C CA . LYS A 1 285 ? 49.395 -6.276 -42.001 1.00 81.94 285 LYS A CA 1
ATOM 2216 C C . LYS A 1 285 ? 49.137 -6.783 -43.421 1.00 81.94 285 LYS A C 1
ATOM 2218 O O . LYS A 1 285 ? 50.032 -6.685 -44.258 1.00 81.94 285 LYS A O 1
ATOM 2223 N N . ALA A 1 286 ? 47.939 -7.297 -43.701 1.00 80.44 286 ALA A N 1
ATOM 2224 C CA . ALA A 1 286 ? 47.553 -7.729 -45.042 1.00 80.44 286 ALA A CA 1
ATOM 2225 C C . ALA A 1 286 ? 47.476 -6.542 -46.020 1.00 80.44 286 ALA A C 1
ATOM 2227 O O . ALA A 1 286 ? 48.037 -6.621 -47.110 1.00 80.44 286 ALA A O 1
ATOM 2228 N N . ALA A 1 287 ? 46.878 -5.421 -45.604 1.00 73.94 287 ALA A N 1
ATOM 2229 C CA . ALA A 1 287 ? 46.802 -4.188 -46.386 1.00 73.94 287 ALA A CA 1
ATOM 2230 C C . ALA A 1 287 ? 48.191 -3.593 -46.675 1.00 73.94 287 ALA A C 1
ATOM 2232 O O . ALA A 1 287 ? 48.486 -3.259 -47.819 1.00 73.94 287 ALA A O 1
ATOM 2233 N N . ASN A 1 288 ? 49.082 -3.540 -45.678 1.00 80.25 288 ASN A N 1
ATOM 2234 C CA . ASN A 1 288 ? 50.459 -3.073 -45.866 1.00 80.25 288 ASN A CA 1
ATOM 2235 C C . ASN A 1 288 ? 51.249 -3.973 -46.827 1.00 80.25 288 ASN A C 1
ATOM 2237 O O . ASN A 1 288 ? 52.029 -3.468 -47.633 1.00 80.25 288 ASN A O 1
ATOM 2241 N N . LYS A 1 289 ? 51.032 -5.297 -46.784 1.00 85.38 289 LYS A N 1
ATOM 2242 C CA . LYS A 1 289 ? 51.628 -6.215 -47.762 1.00 85.38 289 LYS A CA 1
ATOM 2243 C C . LYS A 1 289 ? 51.069 -5.966 -49.166 1.00 85.38 289 LYS A C 1
ATOM 2245 O O . LYS A 1 289 ? 51.852 -5.803 -50.092 1.00 85.38 289 LYS A O 1
ATOM 2250 N N . ALA A 1 290 ? 49.748 -5.866 -49.315 1.00 78.00 290 ALA A N 1
ATOM 2251 C CA . ALA A 1 290 ? 49.111 -5.577 -50.599 1.00 78.00 290 ALA A CA 1
ATOM 2252 C C . ALA A 1 290 ? 49.577 -4.234 -51.193 1.00 78.00 290 ALA A C 1
ATOM 2254 O O . ALA A 1 290 ? 49.773 -4.133 -52.400 1.00 78.00 290 ALA A O 1
ATOM 2255 N N . PHE A 1 291 ? 49.819 -3.222 -50.354 1.00 79.31 291 PHE A N 1
ATOM 2256 C CA . PHE A 1 291 ? 50.382 -1.939 -50.773 1.00 79.31 291 PHE A CA 1
ATOM 2257 C C . PHE A 1 291 ? 51.842 -2.057 -51.240 1.00 79.31 291 PHE A C 1
ATOM 2259 O O . PHE A 1 291 ? 52.202 -1.481 -52.265 1.00 79.31 291 PHE A O 1
ATOM 2266 N N . ALA A 1 292 ? 52.675 -2.842 -50.547 1.00 83.94 292 ALA A N 1
ATOM 2267 C CA . ALA A 1 292 ? 54.045 -3.126 -50.981 1.00 83.94 292 ALA A CA 1
ATOM 2268 C C . ALA A 1 292 ? 54.083 -3.925 -52.300 1.00 83.94 292 ALA A C 1
ATOM 2270 O O . ALA A 1 292 ? 54.837 -3.580 -53.210 1.00 83.94 292 ALA A O 1
ATOM 2271 N N . ASP A 1 293 ? 53.221 -4.937 -52.439 1.00 83.94 293 ASP A N 1
ATOM 2272 C CA . ASP A 1 293 ? 53.067 -5.721 -53.669 1.00 83.94 293 ASP A CA 1
ATOM 2273 C C . ASP A 1 293 ? 52.570 -4.828 -54.831 1.00 83.94 293 ASP A C 1
ATOM 2275 O O . ASP A 1 293 ? 53.060 -4.941 -55.956 1.00 83.94 293 ASP A O 1
ATOM 2279 N N . ALA A 1 294 ? 51.664 -3.877 -54.566 1.00 76.00 294 ALA A N 1
ATOM 2280 C CA . ALA A 1 294 ? 51.198 -2.892 -55.545 1.00 76.00 294 ALA A CA 1
ATOM 2281 C C . ALA A 1 294 ? 52.294 -1.893 -55.961 1.00 76.00 294 ALA A C 1
ATOM 2283 O O . ALA A 1 294 ? 52.419 -1.596 -57.148 1.00 76.00 294 ALA A O 1
ATOM 2284 N N . GLN A 1 295 ? 53.131 -1.413 -55.032 1.00 84.06 295 GLN A N 1
ATOM 2285 C CA . GLN A 1 295 ? 54.299 -0.586 -55.375 1.00 84.06 295 GLN A CA 1
ATOM 2286 C C . GLN A 1 295 ? 55.317 -1.356 -56.228 1.00 84.06 295 GLN A C 1
ATOM 2288 O O . GLN A 1 295 ? 55.849 -0.804 -57.190 1.00 84.06 295 GLN A O 1
ATOM 2293 N N . ALA A 1 296 ? 55.552 -2.639 -55.934 1.00 84.25 296 ALA A N 1
ATOM 2294 C CA . ALA A 1 296 ? 56.413 -3.486 -56.755 1.00 84.25 296 ALA A CA 1
ATOM 2295 C C . ALA A 1 296 ? 55.845 -3.676 -58.175 1.00 84.25 296 ALA A C 1
ATOM 2297 O O . ALA A 1 296 ? 56.585 -3.588 -59.154 1.00 84.25 296 ALA A O 1
ATOM 2298 N N . GLN A 1 297 ? 54.528 -3.874 -58.311 1.00 82.44 297 GLN A N 1
ATOM 2299 C CA . GLN A 1 297 ? 53.866 -3.927 -59.619 1.00 82.44 297 GLN A CA 1
ATOM 2300 C C . GLN A 1 297 ? 53.933 -2.589 -60.366 1.00 82.44 297 GLN A C 1
ATOM 2302 O O . GLN A 1 297 ? 54.177 -2.594 -61.574 1.00 82.44 297 GLN A O 1
ATOM 2307 N N . LEU A 1 298 ? 53.783 -1.457 -59.668 1.00 84.50 298 LEU A N 1
ATOM 2308 C CA . LEU A 1 298 ? 53.930 -0.127 -60.258 1.00 84.50 298 LEU A CA 1
ATOM 2309 C C . LEU A 1 298 ? 55.344 0.059 -60.821 1.00 84.50 298 LEU A C 1
ATOM 2311 O O . LEU A 1 298 ? 55.473 0.345 -62.006 1.00 84.50 298 LEU A O 1
ATOM 2315 N N . ALA A 1 299 ? 56.389 -0.232 -60.040 1.00 84.44 299 ALA A N 1
ATOM 2316 C CA . ALA A 1 299 ? 57.780 -0.149 -60.491 1.00 84.44 299 ALA A CA 1
ATOM 2317 C C . ALA A 1 299 ? 58.075 -1.070 -61.696 1.00 84.44 299 ALA A C 1
ATOM 2319 O O . ALA A 1 299 ? 58.781 -0.680 -62.625 1.00 84.44 299 ALA A O 1
ATOM 2320 N N . VAL A 1 300 ? 57.492 -2.276 -61.739 1.00 87.62 300 VAL A N 1
ATOM 2321 C CA . VAL A 1 300 ? 57.572 -3.163 -62.917 1.00 87.62 300 VAL A CA 1
ATOM 2322 C C . VAL A 1 300 ? 56.832 -2.571 -64.123 1.00 87.62 300 VAL A C 1
ATOM 2324 O O . VAL A 1 300 ? 57.300 -2.709 -65.254 1.00 87.62 300 VAL A O 1
ATOM 2327 N N . SER A 1 301 ? 55.695 -1.901 -63.918 1.00 81.00 301 SER A N 1
ATOM 2328 C CA . SER A 1 301 ? 54.952 -1.233 -64.993 1.00 81.00 301 SER A CA 1
ATOM 2329 C C . SER A 1 301 ? 55.680 0.005 -65.529 1.00 81.00 301 SER A C 1
ATOM 2331 O O . SER A 1 301 ? 55.736 0.188 -66.742 1.00 81.00 301 SER A O 1
ATOM 2333 N N . GLU A 1 302 ? 56.327 0.784 -64.659 1.00 86.31 302 GLU A N 1
ATOM 2334 C CA . GLU A 1 302 ? 57.171 1.927 -65.017 1.00 86.31 302 GLU A CA 1
ATOM 2335 C C . GLU A 1 302 ? 58.420 1.473 -65.776 1.00 86.31 302 GLU A C 1
ATOM 2337 O O . GLU A 1 302 ? 58.746 2.047 -66.812 1.00 86.31 302 GLU A O 1
ATOM 2342 N N . ALA A 1 303 ? 59.069 0.386 -65.342 1.00 84.94 303 ALA A N 1
ATOM 2343 C CA . ALA A 1 303 ? 60.181 -0.220 -66.071 1.00 84.94 303 ALA A CA 1
ATOM 2344 C C . ALA A 1 303 ? 59.758 -0.709 -67.469 1.00 84.94 303 ALA A C 1
ATOM 2346 O O . ALA A 1 303 ? 60.465 -0.466 -68.446 1.00 84.94 303 ALA A O 1
ATOM 2347 N N . ARG A 1 304 ? 58.576 -1.333 -67.596 1.00 85.94 304 ARG A N 1
ATOM 2348 C CA . ARG A 1 304 ? 58.006 -1.734 -68.897 1.00 85.94 304 ARG A CA 1
ATOM 2349 C C . ARG A 1 304 ? 57.632 -0.539 -69.772 1.00 85.94 304 ARG A C 1
ATOM 2351 O O . ARG A 1 304 ? 57.833 -0.608 -70.979 1.00 85.94 304 ARG A O 1
ATOM 2358 N N . LEU A 1 305 ? 57.119 0.547 -69.194 1.00 81.88 305 LEU A N 1
ATOM 2359 C CA . LEU A 1 305 ? 56.851 1.803 -69.904 1.00 81.88 305 LEU A CA 1
ATOM 2360 C C . LEU A 1 305 ? 58.148 2.464 -70.378 1.00 81.88 305 LEU A C 1
ATOM 2362 O O . LEU A 1 305 ? 58.216 2.907 -71.518 1.00 81.88 305 LEU A O 1
ATOM 2366 N N . ALA A 1 306 ? 59.197 2.476 -69.554 1.00 83.19 306 ALA A N 1
ATOM 2367 C CA . ALA A 1 306 ? 60.517 2.964 -69.939 1.00 83.19 306 ALA A CA 1
ATOM 2368 C C . ALA A 1 306 ? 61.137 2.109 -71.058 1.00 83.19 306 ALA A C 1
ATOM 2370 O O . ALA A 1 306 ? 61.661 2.659 -72.024 1.00 83.19 306 ALA A O 1
ATOM 2371 N N . GLU A 1 307 ? 61.021 0.779 -70.986 1.00 87.31 307 GLU A N 1
ATOM 2372 C CA . GLU A 1 307 ? 61.462 -0.138 -72.044 1.00 87.31 307 GLU A CA 1
ATOM 2373 C C . GLU A 1 307 ? 60.654 0.049 -73.340 1.00 87.31 307 GLU A C 1
ATOM 2375 O O . GLU A 1 307 ? 61.228 0.096 -74.429 1.00 87.31 307 GLU A O 1
ATOM 2380 N N . ALA A 1 308 ? 59.330 0.200 -73.239 1.00 80.38 308 ALA A N 1
ATOM 2381 C CA . ALA A 1 308 ? 58.454 0.473 -74.374 1.00 80.38 308 ALA A CA 1
ATOM 2382 C C . ALA A 1 308 ? 58.781 1.825 -75.020 1.00 80.38 308 ALA A C 1
ATOM 2384 O O . ALA A 1 308 ? 58.924 1.887 -76.235 1.00 80.38 308 ALA A O 1
ATOM 2385 N N . ASN A 1 309 ? 58.992 2.879 -74.227 1.00 80.50 309 ASN A N 1
ATOM 2386 C CA . ASN A 1 309 ? 59.396 4.198 -74.712 1.00 80.50 309 ASN A CA 1
ATOM 2387 C C . ASN A 1 309 ? 60.805 4.179 -75.323 1.00 80.50 309 ASN A C 1
ATOM 2389 O O . ASN A 1 309 ? 61.031 4.833 -76.335 1.00 80.50 309 ASN A O 1
ATOM 2393 N N . ALA A 1 310 ? 61.741 3.396 -74.776 1.00 81.75 310 ALA A N 1
ATOM 2394 C CA . ALA A 1 310 ? 63.066 3.209 -75.366 1.00 81.75 310 ALA A CA 1
ATOM 2395 C C . ALA A 1 310 ? 62.990 2.477 -76.718 1.00 81.75 310 ALA A C 1
ATOM 2397 O O . ALA A 1 310 ? 63.642 2.891 -77.676 1.00 81.75 310 ALA A O 1
ATOM 2398 N N . LYS A 1 311 ? 62.152 1.437 -76.829 1.00 81.56 311 LYS A N 1
ATOM 2399 C CA . LYS A 1 311 ? 61.848 0.756 -78.100 1.00 81.56 311 LYS A CA 1
ATOM 2400 C C . LYS A 1 311 ? 61.142 1.681 -79.088 1.00 81.56 311 LYS A C 1
ATOM 2402 O O . LYS A 1 311 ? 61.468 1.654 -80.270 1.00 81.56 311 LYS A O 1
ATOM 2407 N N . LEU A 1 312 ? 60.225 2.521 -78.614 1.00 77.69 312 LEU A N 1
ATOM 2408 C CA . LEU A 1 312 ? 59.495 3.474 -79.443 1.00 77.69 312 LEU A CA 1
ATOM 2409 C C . LEU A 1 312 ? 60.443 4.556 -79.971 1.00 77.69 312 LEU A C 1
ATOM 2411 O O . LEU A 1 312 ? 60.473 4.762 -81.176 1.00 77.69 312 LEU A O 1
ATOM 2415 N N . ALA A 1 313 ? 61.324 5.116 -79.138 1.00 76.00 313 ALA A N 1
ATOM 2416 C CA . ALA A 1 313 ? 62.392 6.027 -79.559 1.00 76.00 313 ALA A CA 1
ATOM 2417 C C . ALA A 1 313 ? 63.404 5.370 -80.523 1.00 76.00 313 ALA A C 1
ATOM 2419 O O . ALA A 1 313 ? 63.900 6.023 -81.443 1.00 76.00 313 ALA A O 1
ATOM 2420 N N . LEU A 1 314 ? 63.695 4.071 -80.360 1.00 77.44 314 LEU A N 1
ATOM 2421 C CA . LEU A 1 314 ? 64.492 3.311 -81.329 1.00 77.44 314 LEU A CA 1
ATOM 2422 C C . LEU A 1 314 ? 63.756 3.208 -82.675 1.00 77.44 314 LEU A C 1
ATOM 2424 O O . LEU A 1 314 ? 64.332 3.531 -83.710 1.00 77.44 314 LEU A O 1
ATOM 2428 N N . SER A 1 315 ? 62.465 2.860 -82.649 1.00 74.19 315 SER A N 1
ATOM 2429 C CA . SER A 1 315 ? 61.614 2.777 -83.841 1.00 74.19 315 SER A CA 1
ATOM 2430 C C . SER A 1 315 ? 61.366 4.140 -84.493 1.00 74.19 315 SER A C 1
ATOM 2432 O O . SER A 1 315 ? 61.250 4.222 -85.708 1.00 74.19 315 SER A O 1
ATOM 2434 N N . GLU A 1 316 ? 61.352 5.235 -83.727 1.00 74.94 316 GLU A N 1
ATOM 2435 C CA . GLU A 1 316 ? 61.291 6.603 -84.245 1.00 74.94 316 GLU A CA 1
ATOM 2436 C C . GLU A 1 316 ? 62.604 6.999 -84.908 1.00 74.94 316 GLU A C 1
ATOM 2438 O O . GLU A 1 316 ? 62.579 7.686 -85.923 1.00 74.94 316 GLU A O 1
ATOM 2443 N N . LYS A 1 317 ? 63.749 6.536 -84.394 1.00 73.00 317 LYS A N 1
ATOM 2444 C CA . LYS A 1 317 ? 65.063 6.729 -85.018 1.00 73.00 317 LYS A CA 1
ATOM 2445 C C . LYS A 1 317 ? 65.203 5.915 -86.307 1.00 73.00 317 LYS A C 1
ATOM 2447 O O . LYS A 1 317 ? 65.693 6.444 -87.303 1.00 73.00 317 LYS A O 1
ATOM 2452 N N . GLU A 1 318 ? 64.724 4.673 -86.317 1.00 73.88 318 GLU A N 1
ATOM 2453 C CA . GLU A 1 318 ? 64.612 3.838 -87.520 1.00 73.88 318 GLU A CA 1
ATOM 2454 C C . GLU A 1 318 ? 63.613 4.436 -88.520 1.00 73.88 318 GLU A C 1
ATOM 2456 O O . GLU A 1 318 ? 63.916 4.527 -89.704 1.00 73.88 318 GLU A O 1
ATOM 2461 N N . SER A 1 319 ? 62.476 4.958 -88.051 1.00 62.69 319 SER A N 1
ATOM 2462 C CA . SER A 1 319 ? 61.486 5.695 -88.847 1.00 62.69 319 SER A CA 1
ATOM 2463 C C . SER A 1 319 ? 62.036 7.026 -89.364 1.00 62.69 319 SER A C 1
ATOM 2465 O O . SER A 1 319 ? 61.710 7.425 -90.476 1.00 62.69 319 SER A O 1
ATOM 2467 N N . TYR A 1 320 ? 62.938 7.693 -88.636 1.00 62.59 320 TYR A N 1
ATOM 2468 C CA . TYR A 1 320 ? 63.667 8.866 -89.122 1.00 62.59 320 TYR A CA 1
ATOM 2469 C C . TYR A 1 320 ? 64.689 8.490 -90.195 1.00 62.59 320 TYR A C 1
ATOM 2471 O O . TYR A 1 320 ? 64.778 9.187 -91.200 1.00 62.59 320 TYR A O 1
ATOM 2479 N N . GLN A 1 321 ? 65.420 7.381 -90.052 1.00 57.38 321 GLN A N 1
ATOM 2480 C CA . GLN A 1 321 ? 66.304 6.882 -91.114 1.00 57.38 321 GLN A CA 1
ATOM 2481 C C . GLN A 1 321 ? 65.504 6.422 -92.344 1.00 57.38 321 GLN A C 1
ATOM 2483 O O . GLN A 1 321 ? 65.853 6.777 -93.471 1.00 57.38 321 GLN A O 1
ATOM 2488 N N . ALA A 1 322 ? 64.375 5.742 -92.138 1.00 55.88 322 ALA A N 1
ATOM 2489 C CA . ALA A 1 322 ? 63.426 5.370 -93.180 1.00 55.88 322 ALA A CA 1
ATOM 2490 C C . ALA A 1 322 ? 62.704 6.585 -93.789 1.00 55.88 322 ALA A C 1
ATOM 2492 O O . ALA A 1 322 ? 62.349 6.533 -94.959 1.00 55.88 322 ALA A O 1
ATOM 2493 N N . LYS A 1 323 ? 62.543 7.701 -93.062 1.00 53.09 323 LYS A N 1
ATOM 2494 C CA . LYS A 1 323 ? 62.091 8.997 -93.599 1.00 53.09 323 LYS A CA 1
ATOM 2495 C C . LYS A 1 323 ? 63.199 9.761 -94.311 1.00 53.09 323 LYS A C 1
ATOM 2497 O O . LYS A 1 323 ? 62.882 10.474 -95.246 1.00 53.09 323 LYS A O 1
ATOM 2502 N N . VAL A 1 324 ? 64.470 9.628 -93.944 1.00 54.72 324 VAL A N 1
ATOM 2503 C CA . VAL A 1 324 ? 65.581 10.247 -94.693 1.00 54.72 324 VAL A CA 1
ATOM 2504 C C . VAL A 1 324 ? 65.786 9.524 -96.029 1.00 54.72 324 VAL A C 1
ATOM 2506 O O . VAL A 1 324 ? 65.859 10.177 -97.068 1.00 54.72 324 VAL A O 1
ATOM 2509 N N . LEU A 1 325 ? 65.743 8.188 -96.033 1.00 51.41 325 LEU A N 1
ATOM 2510 C CA . LEU A 1 325 ? 65.636 7.380 -97.258 1.00 51.41 325 LEU A CA 1
ATOM 2511 C C . LEU A 1 325 ? 64.295 7.627 -97.977 1.00 51.41 325 LEU A C 1
ATOM 2513 O O . LEU A 1 325 ? 64.231 7.739 -99.200 1.00 51.41 325 LEU A O 1
ATOM 2517 N N . GLY A 1 326 ? 63.222 7.790 -97.206 1.00 47.44 326 GLY A N 1
ATOM 2518 C CA . GLY A 1 326 ? 61.874 8.071 -97.681 1.00 47.44 326 GLY A CA 1
ATOM 2519 C C . GLY A 1 326 ? 61.736 9.435 -98.344 1.00 47.44 326 GLY A C 1
ATOM 2520 O O . GLY A 1 326 ? 61.014 9.534 -99.317 1.00 47.44 326 GLY A O 1
ATOM 2521 N N . VAL A 1 327 ? 62.455 10.474 -97.920 1.00 48.25 327 VAL A N 1
ATOM 2522 C CA . VAL A 1 327 ? 62.426 11.808 -98.545 1.00 48.25 327 VAL A CA 1
ATOM 2523 C C . VAL A 1 327 ? 63.100 11.789 -99.923 1.00 48.25 327 VAL A C 1
ATOM 2525 O O . VAL A 1 327 ? 62.643 12.493 -100.822 1.00 48.25 327 VAL A O 1
ATOM 2528 N N . GLN A 1 328 ? 64.077 10.903 -100.154 1.00 45.47 328 GLN A N 1
ATOM 2529 C CA . GLN A 1 328 ? 64.567 10.619 -101.512 1.00 45.47 328 GLN A CA 1
ATOM 2530 C C . GLN A 1 328 ? 63.540 9.855 -102.376 1.00 45.47 328 GLN A C 1
ATOM 2532 O O . GLN A 1 328 ? 63.539 10.020 -103.593 1.00 45.47 328 GLN A O 1
ATOM 2537 N N . ALA A 1 329 ? 62.621 9.085 -101.779 1.00 48.28 329 ALA A N 1
ATOM 2538 C CA . ALA A 1 329 ? 61.537 8.393 -102.492 1.00 48.28 329 ALA A CA 1
ATOM 2539 C C . ALA A 1 329 ? 60.240 9.228 -102.639 1.00 48.28 329 ALA A C 1
ATOM 2541 O O . ALA A 1 329 ? 59.506 9.078 -103.615 1.00 48.28 329 ALA A O 1
ATOM 2542 N N . VAL A 1 330 ? 59.959 10.146 -101.711 1.00 46.78 330 VAL A N 1
ATOM 2543 C CA . VAL A 1 330 ? 58.750 10.992 -101.674 1.00 46.78 330 VAL A CA 1
ATOM 2544 C C . VAL A 1 330 ? 58.812 12.101 -102.723 1.00 46.78 330 VAL A C 1
ATOM 2546 O O . VAL A 1 330 ? 57.777 12.488 -103.264 1.00 46.78 330 VAL A O 1
ATOM 2549 N N . SER A 1 331 ? 60.021 12.490 -103.143 1.00 47.78 331 SER A N 1
ATOM 2550 C CA . SER A 1 331 ? 60.234 13.272 -104.368 1.00 47.78 331 SER A CA 1
ATOM 2551 C C . SER A 1 331 ? 59.654 12.602 -105.629 1.00 47.78 331 SER A C 1
ATOM 2553 O O . SER A 1 331 ? 59.426 13.291 -106.621 1.00 47.78 331 SER A O 1
ATOM 2555 N N . LEU A 1 332 ? 59.407 11.283 -105.615 1.00 46.81 332 LEU A N 1
ATOM 2556 C CA . LEU A 1 332 ? 58.765 10.543 -106.709 1.00 46.81 332 LEU A CA 1
ATOM 2557 C C . LEU A 1 332 ? 57.297 10.173 -106.418 1.00 46.81 332 LEU A C 1
ATOM 2559 O O . LEU A 1 332 ? 56.541 9.949 -107.364 1.00 46.81 332 LEU A O 1
ATOM 2563 N N . SER A 1 333 ? 56.848 10.151 -105.155 1.00 45.38 333 SER A N 1
ATOM 2564 C CA . SER A 1 333 ? 55.437 9.890 -104.816 1.00 45.38 333 SER A CA 1
ATOM 2565 C C . SER A 1 333 ? 54.558 11.146 -104.835 1.00 45.38 333 SER A C 1
ATOM 2567 O O . SER A 1 333 ? 53.386 11.046 -105.192 1.00 45.38 333 SER A O 1
ATOM 2569 N N . GLN A 1 334 ? 55.106 12.339 -104.572 1.00 45.38 334 GLN A N 1
ATOM 2570 C CA . GLN A 1 334 ? 54.362 13.607 -104.690 1.00 45.38 334 GLN A CA 1
ATOM 2571 C C . GLN A 1 334 ? 53.964 13.945 -106.142 1.00 45.38 334 GLN A C 1
ATOM 2573 O O . GLN A 1 334 ? 53.041 14.724 -106.371 1.00 45.38 334 GLN A O 1
ATOM 2578 N N . ILE A 1 335 ? 54.569 13.281 -107.135 1.00 47.03 335 ILE A N 1
ATOM 2579 C CA . ILE A 1 335 ? 54.136 13.322 -108.543 1.00 47.03 335 ILE A CA 1
ATOM 2580 C C . ILE A 1 335 ? 52.872 12.457 -108.782 1.00 47.03 335 ILE A C 1
ATOM 2582 O O . ILE A 1 335 ? 52.188 12.635 -109.790 1.00 47.03 335 ILE A O 1
ATOM 2586 N N . ARG A 1 336 ? 52.494 11.543 -107.871 1.00 45.59 336 ARG A N 1
ATOM 2587 C CA . ARG A 1 336 ? 51.288 10.697 -108.010 1.00 45.59 336 ARG A CA 1
ATOM 2588 C C . ARG A 1 336 ? 50.025 11.278 -107.369 1.00 45.59 336 ARG A C 1
ATOM 2590 O O . ARG A 1 336 ? 48.975 11.205 -108.003 1.00 45.59 336 ARG A O 1
ATOM 2597 N N . GLU A 1 337 ? 50.093 11.907 -106.197 1.00 46.03 337 GLU A N 1
ATOM 2598 C CA . GLU A 1 337 ? 48.884 12.456 -105.544 1.00 46.03 337 GLU A CA 1
ATOM 2599 C C . GLU A 1 337 ? 48.301 13.677 -106.279 1.00 46.03 337 GLU A C 1
ATOM 2601 O O . GLU A 1 337 ? 47.083 13.787 -106.427 1.00 46.03 337 GLU A O 1
ATOM 2606 N N . VAL A 1 338 ? 49.147 14.527 -106.879 1.00 48.12 338 VAL A N 1
ATOM 2607 C CA . VAL A 1 338 ? 48.694 15.637 -107.748 1.00 48.12 338 VAL A CA 1
ATOM 2608 C C . VAL A 1 338 ? 47.947 15.128 -108.996 1.00 48.12 338 VAL A C 1
ATOM 2610 O O . VAL A 1 338 ? 47.131 15.851 -109.571 1.00 48.12 338 VAL A O 1
ATOM 2613 N N . ASN A 1 339 ? 48.173 13.875 -109.407 1.00 49.69 339 ASN A N 1
ATOM 2614 C CA . ASN A 1 339 ? 47.458 13.265 -110.526 1.00 49.69 339 ASN A CA 1
ATOM 2615 C C . ASN A 1 339 ? 46.112 12.639 -110.120 1.00 49.69 339 ASN A C 1
ATOM 2617 O O . ASN A 1 339 ? 45.179 12.698 -110.915 1.00 49.69 339 ASN A O 1
ATOM 2621 N N . GLN A 1 340 ? 45.942 12.117 -108.899 1.00 49.72 340 GLN A N 1
ATOM 2622 C CA . GLN A 1 340 ? 44.643 11.565 -108.471 1.00 49.72 340 GLN A CA 1
ATOM 2623 C C . GLN A 1 340 ? 43.576 12.649 -108.242 1.00 49.72 340 GLN A C 1
ATOM 2625 O O . GLN A 1 340 ? 42.423 12.456 -108.626 1.00 49.72 340 GLN A O 1
ATOM 2630 N N . VAL A 1 341 ? 43.955 13.829 -107.737 1.00 50.56 341 VAL A N 1
ATOM 2631 C CA . VAL A 1 341 ? 43.022 14.970 -107.629 1.00 50.56 341 VAL A CA 1
ATOM 2632 C C . VAL A 1 341 ? 42.616 15.497 -109.017 1.00 50.56 341 VAL A C 1
ATOM 2634 O O . VAL A 1 341 ? 41.454 15.839 -109.230 1.00 50.56 341 VAL A O 1
ATOM 2637 N N . LYS A 1 342 ? 43.528 15.474 -110.003 1.00 52.44 342 LYS A N 1
ATOM 2638 C CA . LYS A 1 342 ? 43.205 15.794 -111.408 1.00 52.44 342 LYS A CA 1
ATOM 2639 C C . LYS A 1 342 ? 42.264 14.783 -112.068 1.00 52.44 342 LYS A C 1
ATOM 2641 O O . LYS A 1 342 ? 41.475 15.181 -112.918 1.00 52.44 342 LYS A O 1
ATOM 2646 N N . VAL A 1 343 ? 42.326 13.502 -111.697 1.00 56.50 343 VAL A N 1
ATOM 2647 C CA . VAL A 1 343 ? 41.422 12.469 -112.235 1.00 56.50 343 VAL A CA 1
ATOM 2648 C C . VAL A 1 343 ? 39.982 12.685 -111.757 1.00 56.50 343 VAL A C 1
ATOM 2650 O O . VAL A 1 343 ? 39.060 12.575 -112.561 1.00 56.50 343 VAL A O 1
ATOM 2653 N N . LEU A 1 344 ? 39.775 13.072 -110.493 1.00 52.75 344 LEU A N 1
ATOM 2654 C CA . LEU A 1 344 ? 38.436 13.369 -109.962 1.00 52.75 344 LEU A CA 1
ATOM 2655 C C . LEU A 1 344 ? 37.848 14.683 -110.519 1.00 52.75 344 LEU A C 1
ATOM 2657 O O . LEU A 1 344 ? 36.674 14.721 -110.887 1.00 52.75 344 LEU A O 1
ATOM 2661 N N . ASP A 1 345 ? 38.659 15.737 -110.660 1.00 56.91 345 ASP A N 1
ATOM 2662 C CA . ASP A 1 345 ? 38.241 16.994 -111.309 1.00 56.91 345 ASP A CA 1
ATOM 2663 C C . ASP A 1 345 ? 37.943 16.801 -112.814 1.00 56.91 345 ASP A C 1
ATOM 2665 O O . ASP A 1 345 ? 36.975 17.354 -113.340 1.00 56.91 345 ASP A O 1
ATOM 2669 N N . GLY A 1 346 ? 38.720 15.953 -113.500 1.00 64.75 346 GLY A N 1
ATOM 2670 C CA . GLY A 1 346 ? 38.500 15.581 -114.900 1.00 64.75 346 GLY A CA 1
ATOM 2671 C C . GLY A 1 346 ? 37.191 14.818 -115.124 1.00 64.75 346 GLY A C 1
ATOM 2672 O O . GLY A 1 346 ? 36.376 15.245 -115.939 1.00 64.75 346 GLY A O 1
ATOM 2673 N N . LEU A 1 347 ? 36.952 13.747 -114.356 1.00 60.66 347 LEU A N 1
ATOM 2674 C CA . LEU A 1 347 ? 35.726 12.937 -114.449 1.00 60.66 347 LEU A CA 1
ATOM 2675 C C . LEU A 1 347 ? 34.456 13.755 -114.171 1.00 60.66 347 LEU A C 1
ATOM 2677 O O . LEU A 1 347 ? 33.434 13.555 -114.826 1.00 60.66 347 LEU A O 1
ATOM 2681 N N . THR A 1 348 ? 34.525 14.711 -113.241 1.00 57.19 348 THR A N 1
ATOM 2682 C CA . THR A 1 348 ? 33.387 15.586 -112.918 1.00 57.19 348 THR A CA 1
ATOM 2683 C C . THR A 1 348 ? 33.066 16.536 -114.081 1.00 57.19 348 THR A C 1
ATOM 2685 O O . THR A 1 348 ? 31.904 16.689 -114.459 1.00 57.19 348 THR A O 1
ATOM 2688 N N . LYS A 1 349 ? 34.088 17.125 -114.717 1.00 66.31 349 LYS A N 1
ATOM 2689 C CA . LYS A 1 349 ? 33.918 18.024 -115.876 1.00 66.31 349 LYS A CA 1
ATOM 2690 C C . LYS A 1 349 ? 33.458 17.291 -117.137 1.00 66.31 349 LYS A C 1
ATOM 2692 O O . LYS A 1 349 ? 32.618 17.811 -117.869 1.00 66.31 349 LYS A O 1
ATOM 2697 N N . GLU A 1 350 ? 33.955 16.079 -117.372 1.00 65.94 350 GLU A N 1
ATOM 2698 C CA . GLU A 1 350 ? 33.541 15.230 -118.496 1.00 65.94 350 GLU A CA 1
ATOM 2699 C C . GLU A 1 350 ? 32.062 14.811 -118.380 1.00 65.94 350 GLU A C 1
ATOM 2701 O O . GLU A 1 350 ? 31.318 14.849 -119.367 1.00 65.94 350 GLU A O 1
ATOM 2706 N N . PHE A 1 351 ? 31.596 14.513 -117.162 1.00 67.50 351 PHE A N 1
ATOM 2707 C CA . PHE A 1 351 ? 30.188 14.233 -116.872 1.00 67.50 351 PHE A CA 1
ATOM 2708 C C . PHE A 1 351 ? 29.293 15.466 -117.099 1.00 67.50 351 PHE A C 1
ATOM 2710 O O . PHE A 1 351 ? 28.309 15.392 -117.840 1.00 67.50 351 PHE A O 1
ATOM 2717 N N . GLU A 1 352 ? 29.667 16.636 -116.564 1.00 65.38 352 GLU A N 1
ATOM 2718 C CA . GLU A 1 352 ? 28.921 17.886 -116.779 1.00 65.38 352 GLU A CA 1
ATOM 2719 C C . GLU A 1 352 ? 28.852 18.320 -118.255 1.00 65.38 352 GLU A C 1
ATOM 2721 O O . GLU A 1 352 ? 27.849 18.896 -118.690 1.00 65.38 352 GLU A O 1
ATOM 2726 N N . GLN A 1 353 ? 29.914 18.082 -119.030 1.00 69.75 353 GLN A N 1
ATOM 2727 C CA . GLN A 1 353 ? 29.961 18.410 -120.457 1.00 69.75 353 GLN A CA 1
ATOM 2728 C C . GLN A 1 353 ? 29.164 17.403 -121.300 1.00 69.75 353 GLN A C 1
ATOM 2730 O O . GLN A 1 353 ? 28.531 17.796 -122.282 1.00 69.75 353 GLN A O 1
ATOM 2735 N N . THR A 1 354 ? 29.121 16.132 -120.885 1.00 66.75 354 THR A N 1
ATOM 2736 C CA . THR A 1 354 ? 28.254 15.109 -121.488 1.00 66.75 354 THR A CA 1
ATOM 2737 C C . THR A 1 354 ? 26.778 15.459 -121.294 1.00 66.75 354 THR A C 1
ATOM 2739 O O . THR A 1 354 ? 26.025 15.446 -122.265 1.00 66.75 354 THR A O 1
ATOM 2742 N N . ILE A 1 355 ? 26.369 15.856 -120.082 1.00 64.56 355 ILE A N 1
ATOM 2743 C CA . ILE A 1 355 ? 24.981 16.259 -119.803 1.00 64.56 355 ILE A CA 1
ATOM 2744 C C . ILE A 1 355 ? 24.598 17.521 -120.591 1.00 64.56 355 ILE A C 1
ATOM 2746 O O . ILE A 1 355 ? 23.550 17.533 -121.237 1.00 64.56 355 ILE A O 1
ATOM 2750 N N . ARG A 1 356 ? 25.451 18.559 -120.614 1.00 68.38 356 ARG A N 1
ATOM 2751 C CA . ARG A 1 356 ? 25.147 19.827 -121.313 1.00 68.38 356 ARG A CA 1
ATOM 2752 C C . ARG A 1 356 ? 25.024 19.718 -122.835 1.00 68.38 356 ARG A C 1
ATOM 2754 O O . ARG A 1 356 ? 24.325 20.538 -123.422 1.00 68.38 356 ARG A O 1
ATOM 2761 N N . ASN A 1 357 ? 25.672 18.735 -123.461 1.00 61.59 357 ASN A N 1
ATOM 2762 C CA . ASN A 1 357 ? 25.676 18.570 -124.920 1.00 61.59 357 ASN A CA 1
ATOM 2763 C C . ASN A 1 357 ? 24.796 17.407 -125.421 1.00 61.59 357 ASN A C 1
ATOM 2765 O O . ASN A 1 357 ? 24.710 17.187 -126.630 1.00 61.59 357 ASN A O 1
ATOM 2769 N N . SER A 1 358 ? 24.161 16.640 -124.529 1.00 58.56 358 SER A N 1
ATOM 2770 C CA . SER A 1 358 ? 23.363 15.477 -124.929 1.00 58.56 358 SER A CA 1
ATOM 2771 C C . SER A 1 358 ? 21.991 15.866 -125.496 1.00 58.56 358 SER A C 1
ATOM 2773 O O . SER A 1 358 ? 21.160 16.467 -124.824 1.00 58.56 358 SER A O 1
ATOM 2775 N N . THR A 1 359 ? 21.731 15.451 -126.736 1.00 55.81 359 THR A N 1
ATOM 2776 C CA . THR A 1 359 ? 20.385 15.361 -127.343 1.00 55.81 359 THR A CA 1
ATOM 2777 C C . THR A 1 359 ? 19.864 13.916 -127.298 1.00 55.81 359 THR A C 1
ATOM 2779 O O . THR A 1 359 ? 19.097 13.484 -128.155 1.00 55.81 359 THR A O 1
ATOM 2782 N N . LEU A 1 360 ? 20.330 13.144 -126.310 1.00 64.81 360 LEU A N 1
ATOM 2783 C CA . LEU A 1 360 ? 20.049 11.716 -126.174 1.00 64.81 360 LEU A CA 1
ATOM 2784 C C . LEU A 1 360 ? 18.625 11.463 -125.643 1.00 64.81 360 LEU A C 1
ATOM 2786 O O . LEU A 1 360 ? 18.137 12.242 -124.819 1.00 64.81 360 LEU A O 1
ATOM 2790 N N . PRO A 1 361 ? 17.969 10.362 -126.054 1.00 66.31 361 PRO A N 1
ATOM 2791 C CA . PRO A 1 361 ? 16.740 9.893 -125.424 1.00 66.31 361 PRO A CA 1
ATOM 2792 C C . PRO A 1 361 ? 16.935 9.593 -123.922 1.00 66.31 361 PRO A C 1
ATOM 2794 O O . PRO A 1 361 ? 18.036 9.215 -123.512 1.00 66.31 361 PRO A O 1
ATOM 2797 N N . PRO A 1 362 ? 15.876 9.684 -123.090 1.00 64.88 362 PRO A N 1
ATOM 2798 C CA . PRO A 1 362 ? 15.971 9.431 -121.646 1.00 64.88 362 PRO A CA 1
ATOM 2799 C C . PRO A 1 362 ? 16.506 8.039 -121.267 1.00 64.88 362 PRO A C 1
ATOM 2801 O O . PRO A 1 362 ? 17.144 7.894 -120.224 1.00 64.88 362 PRO A O 1
ATOM 2804 N N . GLU A 1 363 ? 16.270 7.038 -122.121 1.00 65.44 363 GLU A N 1
ATOM 2805 C CA . GLU A 1 363 ? 16.735 5.653 -121.957 1.00 65.44 363 GLU A CA 1
ATOM 2806 C C . GLU A 1 363 ? 18.278 5.574 -121.876 1.00 65.44 363 GLU A C 1
ATOM 2808 O O . GLU A 1 363 ? 18.832 4.952 -120.969 1.00 65.44 363 GLU A O 1
ATOM 2813 N N . ASP A 1 364 ? 18.978 6.273 -122.780 1.00 64.94 364 ASP A N 1
ATOM 2814 C CA . ASP A 1 364 ? 20.444 6.228 -122.911 1.00 64.94 364 ASP A CA 1
ATOM 2815 C C . ASP A 1 364 ? 21.160 7.062 -121.837 1.00 64.94 364 ASP A C 1
ATOM 2817 O O . ASP A 1 364 ? 22.281 6.749 -121.425 1.00 64.94 364 ASP A O 1
ATOM 2821 N N . LEU A 1 365 ? 20.509 8.127 -121.351 1.00 66.62 365 LEU A N 1
ATOM 2822 C CA . LEU A 1 365 ? 21.047 8.964 -120.276 1.00 66.62 365 LEU A CA 1
ATOM 2823 C C . LEU A 1 365 ? 21.157 8.175 -118.963 1.00 66.62 365 LEU A C 1
ATOM 2825 O O . LEU A 1 365 ? 22.128 8.334 -118.224 1.00 66.62 365 LEU A O 1
ATOM 2829 N N . LYS A 1 366 ? 20.189 7.290 -118.695 1.00 67.06 366 LYS A N 1
ATOM 2830 C CA . LYS A 1 366 ? 20.162 6.450 -117.494 1.00 67.06 366 LYS A CA 1
ATOM 2831 C C . LYS A 1 366 ? 21.337 5.468 -117.457 1.00 67.06 366 LYS A C 1
ATOM 2833 O O . LYS A 1 366 ? 22.050 5.424 -116.459 1.00 67.06 366 LYS A O 1
ATOM 2838 N N . ALA A 1 367 ? 21.607 4.776 -118.566 1.00 71.81 367 ALA A N 1
ATOM 2839 C CA . ALA A 1 367 ? 22.729 3.839 -118.666 1.00 71.81 367 ALA A CA 1
ATOM 2840 C C . ALA A 1 367 ? 24.091 4.502 -118.367 1.00 71.81 367 ALA A C 1
ATOM 2842 O O . ALA A 1 367 ? 24.943 3.901 -117.715 1.00 71.81 367 ALA A O 1
ATOM 2843 N N . LYS A 1 368 ? 24.284 5.766 -118.776 1.00 69.69 368 LYS A N 1
ATOM 2844 C CA . LYS A 1 368 ? 25.503 6.534 -118.462 1.00 69.69 368 LYS A CA 1
ATOM 2845 C C . LYS A 1 368 ? 25.602 7.017 -117.014 1.00 69.69 368 LYS A C 1
ATOM 2847 O O . LYS A 1 368 ? 26.713 7.239 -116.537 1.00 69.69 368 LYS A O 1
ATOM 2852 N N . ILE A 1 369 ? 24.479 7.204 -116.324 1.00 67.62 369 ILE A N 1
ATOM 2853 C CA . ILE A 1 369 ? 24.462 7.547 -114.894 1.00 67.62 369 ILE A CA 1
ATOM 2854 C C . ILE A 1 369 ? 24.824 6.310 -114.063 1.00 67.62 369 ILE A C 1
ATOM 2856 O O . ILE A 1 369 ? 25.663 6.405 -113.167 1.00 67.62 369 ILE A O 1
ATOM 2860 N N . ASP A 1 370 ? 24.273 5.147 -114.415 1.00 66.06 370 ASP A N 1
ATOM 2861 C CA . ASP A 1 370 ? 24.560 3.882 -113.733 1.00 66.06 370 ASP A CA 1
ATOM 2862 C C . ASP A 1 370 ? 26.051 3.481 -113.903 1.00 66.06 370 ASP A C 1
ATOM 2864 O O . ASP A 1 370 ? 26.727 3.179 -112.918 1.00 66.06 370 ASP A O 1
ATOM 2868 N N . GLU A 1 371 ? 26.633 3.637 -115.106 1.00 69.69 371 GLU A N 1
ATOM 2869 C CA . GLU A 1 371 ? 28.076 3.412 -115.370 1.00 69.69 371 GLU A CA 1
ATOM 2870 C C . GLU A 1 371 ? 29.013 4.353 -114.572 1.00 69.69 371 GLU A C 1
ATOM 2872 O O . GLU A 1 371 ? 30.194 4.052 -114.358 1.00 69.69 371 GLU A O 1
ATOM 2877 N N . PHE A 1 372 ? 28.517 5.518 -114.142 1.00 68.12 372 PHE A N 1
ATOM 2878 C CA . PHE A 1 372 ? 29.262 6.464 -113.306 1.00 68.12 372 PHE A CA 1
ATOM 2879 C C . PHE A 1 372 ? 29.171 6.101 -111.813 1.00 68.12 372 PHE A C 1
ATOM 2881 O O . PHE A 1 372 ? 30.145 6.276 -111.077 1.00 68.12 372 PHE A O 1
ATOM 2888 N N . GLY A 1 373 ? 28.041 5.535 -111.372 1.00 55.16 373 GLY A N 1
ATOM 2889 C CA . GLY A 1 373 ? 27.826 5.072 -109.997 1.00 55.16 373 GLY A CA 1
ATOM 2890 C C . GLY A 1 373 ? 28.762 3.931 -109.588 1.00 55.16 373 GLY A C 1
ATOM 2891 O O . GLY A 1 373 ? 29.418 4.012 -108.545 1.00 55.16 373 GLY A O 1
ATOM 2892 N N . ASP A 1 374 ? 28.912 2.914 -110.441 1.00 61.06 374 ASP A N 1
ATOM 2893 C CA . ASP A 1 374 ? 29.760 1.744 -110.157 1.00 61.06 374 ASP A CA 1
ATOM 2894 C C . ASP A 1 374 ? 31.247 2.107 -109.968 1.00 61.06 374 ASP A C 1
ATOM 2896 O O . ASP A 1 374 ? 31.962 1.483 -109.180 1.00 61.06 374 ASP A O 1
ATOM 2900 N N . LYS A 1 375 ? 31.719 3.173 -110.630 1.00 57.34 375 LYS A N 1
ATOM 2901 C CA . LYS A 1 375 ? 33.108 3.663 -110.522 1.00 57.34 375 LYS A CA 1
ATOM 2902 C C . LYS A 1 375 ? 33.402 4.372 -109.194 1.00 57.34 375 LYS A C 1
ATOM 2904 O O . LYS A 1 375 ? 34.565 4.458 -108.799 1.00 57.34 375 LYS A O 1
ATOM 2909 N N . LEU A 1 376 ? 32.376 4.861 -108.492 1.00 52.78 376 LEU A N 1
ATOM 2910 C CA . LEU A 1 376 ? 32.511 5.522 -107.189 1.00 52.78 376 LEU A CA 1
ATOM 2911 C C . LEU A 1 376 ? 32.465 4.534 -106.013 1.00 52.78 376 LEU A C 1
ATOM 2913 O O . LEU A 1 376 ? 33.188 4.718 -105.035 1.00 52.78 376 LEU A O 1
ATOM 2917 N N . ILE A 1 377 ? 31.670 3.465 -106.115 1.00 50.31 377 ILE A N 1
ATOM 2918 C CA . ILE A 1 377 ? 31.464 2.494 -105.022 1.00 50.31 377 ILE A CA 1
ATOM 2919 C C . ILE A 1 377 ? 32.705 1.613 -104.773 1.00 50.31 377 ILE A C 1
ATOM 2921 O O . ILE A 1 377 ? 32.926 1.156 -103.652 1.00 50.31 377 ILE A O 1
ATOM 2925 N N . ALA A 1 378 ? 33.580 1.443 -105.768 1.00 50.56 378 ALA A N 1
ATOM 2926 C CA . ALA A 1 378 ? 34.797 0.631 -105.663 1.00 50.56 378 ALA A CA 1
ATOM 2927 C C . ALA A 1 378 ? 35.875 1.150 -104.672 1.00 50.56 378 ALA A C 1
ATOM 2929 O O . ALA A 1 378 ? 36.901 0.491 -104.512 1.00 50.56 378 ALA A O 1
ATOM 2930 N N . ASN A 1 379 ? 35.686 2.311 -104.024 1.00 47.53 379 ASN A N 1
ATOM 2931 C CA . ASN A 1 379 ? 36.758 3.056 -103.343 1.00 47.53 379 ASN A CA 1
ATOM 2932 C C . ASN A 1 379 ? 36.583 3.323 -101.821 1.00 47.53 379 ASN A C 1
ATOM 2934 O O . ASN A 1 379 ? 37.317 4.154 -101.285 1.00 47.53 379 ASN A O 1
ATOM 2938 N N . GLY A 1 380 ? 35.697 2.641 -101.071 1.00 37.16 380 GLY A N 1
ATOM 2939 C CA . GLY A 1 380 ? 35.704 2.792 -99.595 1.00 37.16 380 GLY A CA 1
ATOM 2940 C C . GLY A 1 380 ? 34.787 1.889 -98.748 1.00 37.16 380 GLY A C 1
ATOM 2941 O O . GLY A 1 380 ? 33.612 1.723 -99.059 1.00 37.16 380 GLY A O 1
ATOM 2942 N N . GLN A 1 381 ? 35.310 1.366 -97.624 1.00 33.12 381 GLN A N 1
ATOM 2943 C CA . GLN A 1 381 ? 34.571 0.640 -96.567 1.00 33.12 381 GLN A CA 1
ATOM 2944 C C . GLN A 1 381 ? 35.179 0.842 -95.155 1.00 33.12 381 GLN A C 1
ATOM 2946 O O . GLN A 1 381 ? 36.360 1.159 -95.026 1.00 33.12 381 GLN A O 1
ATOM 2951 N N . ALA A 1 382 ? 34.373 0.620 -94.101 1.00 34.75 382 ALA A N 1
ATOM 2952 C CA . ALA A 1 382 ? 34.719 0.692 -92.665 1.00 34.75 382 ALA A CA 1
ATOM 2953 C C . ALA A 1 382 ? 33.838 -0.272 -91.806 1.00 34.75 382 ALA A C 1
ATOM 2955 O O . ALA A 1 382 ? 32.788 -0.678 -92.305 1.00 34.75 382 ALA A O 1
ATOM 2956 N N . PRO A 1 383 ? 34.193 -0.626 -90.540 1.00 38.56 383 PRO A N 1
ATOM 2957 C CA . PRO A 1 383 ? 33.269 -1.323 -89.604 1.00 38.56 383 PRO A CA 1
ATOM 2958 C C . PRO A 1 383 ? 33.214 -0.823 -88.116 1.00 38.56 383 PRO A C 1
ATOM 2960 O O . PRO A 1 383 ? 33.949 0.085 -87.733 1.00 38.56 383 PRO A O 1
ATOM 2963 N N . GLN A 1 384 ? 32.322 -1.413 -87.276 1.00 28.16 384 GLN A N 1
ATOM 2964 C CA . GLN A 1 384 ? 31.842 -0.949 -85.931 1.00 28.16 384 GLN A CA 1
ATOM 2965 C C . GLN A 1 384 ? 31.753 -2.029 -84.775 1.00 28.16 384 GLN A C 1
ATOM 2967 O O . GLN A 1 384 ? 31.697 -3.216 -85.074 1.00 28.16 384 GLN A O 1
ATOM 2972 N N . THR A 1 385 ? 31.513 -1.606 -83.497 1.00 27.91 385 THR A N 1
ATOM 2973 C CA . THR A 1 385 ? 30.891 -2.304 -82.284 1.00 27.91 385 THR A CA 1
ATOM 2974 C C . THR A 1 385 ? 31.615 -3.513 -81.594 1.00 27.91 385 THR A C 1
ATOM 2976 O O . THR A 1 385 ? 32.674 -3.881 -82.082 1.00 27.91 385 THR A O 1
ATOM 2979 N N . ALA A 1 386 ? 31.237 -4.166 -80.448 1.00 28.67 386 ALA A N 1
ATOM 2980 C CA . ALA A 1 386 ? 30.111 -4.171 -79.441 1.00 28.67 386 ALA A CA 1
ATOM 2981 C C . ALA A 1 386 ? 30.564 -4.810 -78.049 1.00 28.67 386 ALA A C 1
ATOM 2983 O O . ALA A 1 386 ? 31.759 -5.040 -77.906 1.00 28.67 386 ALA A O 1
ATOM 2984 N N . ILE A 1 387 ? 29.747 -5.305 -77.069 1.00 27.66 387 ILE A N 1
ATOM 2985 C CA . ILE A 1 387 ? 28.873 -4.670 -76.015 1.00 27.66 387 ILE A CA 1
ATOM 2986 C C . ILE A 1 387 ? 28.556 -5.632 -74.789 1.00 27.66 387 ILE A C 1
ATOM 2988 O O . ILE A 1 387 ? 28.327 -6.816 -75.011 1.00 27.66 387 ILE A O 1
ATOM 2992 N N . SER A 1 388 ? 28.389 -5.117 -73.536 1.00 30.55 388 SER A N 1
ATOM 2993 C CA . SER A 1 388 ? 27.717 -5.720 -72.305 1.00 30.55 388 SER A CA 1
ATOM 2994 C C . SER A 1 388 ? 28.371 -6.908 -71.513 1.00 30.55 388 SER A C 1
ATOM 2996 O O . SER A 1 388 ? 29.370 -7.433 -71.985 1.00 30.55 388 SER A O 1
ATOM 2998 N N . GLY A 1 389 ? 27.949 -7.371 -70.296 1.00 27.27 389 GLY A N 1
ATOM 2999 C CA . GLY A 1 389 ? 26.731 -7.169 -69.441 1.00 27.27 389 GLY A CA 1
ATOM 3000 C C . GLY A 1 389 ? 26.786 -7.722 -67.959 1.00 27.27 389 GLY A C 1
ATOM 3001 O O . GLY A 1 389 ? 27.877 -7.943 -67.444 1.00 27.27 389 GLY A O 1
ATOM 3002 N N . GLN A 1 390 ? 25.634 -7.895 -67.254 1.00 28.44 390 GLN A N 1
ATOM 3003 C CA . GLN A 1 390 ? 25.436 -7.989 -65.756 1.00 28.44 390 GLN A CA 1
ATOM 3004 C C . GLN A 1 390 ? 25.014 -9.377 -65.139 1.00 28.44 390 GLN A C 1
ATOM 3006 O O . GLN A 1 390 ? 24.668 -10.286 -65.886 1.00 28.44 390 GLN A O 1
ATOM 3011 N N . GLY A 1 391 ? 24.895 -9.504 -63.785 1.00 28.08 391 GLY A N 1
ATOM 3012 C CA . GLY A 1 391 ? 24.080 -10.540 -63.066 1.00 28.08 391 GLY A CA 1
ATOM 3013 C C . GLY A 1 391 ? 24.199 -10.613 -61.504 1.00 28.08 391 GLY A C 1
ATOM 3014 O O . GLY A 1 391 ? 25.264 -10.308 -60.979 1.00 28.08 391 GLY A O 1
ATOM 3015 N N . ALA A 1 392 ? 23.141 -11.014 -60.751 1.00 29.06 392 ALA A N 1
ATOM 3016 C CA . ALA A 1 392 ? 23.068 -11.087 -59.252 1.00 29.06 392 ALA A CA 1
ATOM 3017 C C . ALA A 1 392 ? 22.034 -12.131 -58.697 1.00 29.06 392 ALA A C 1
ATOM 3019 O O . ALA A 1 392 ? 21.271 -12.645 -59.506 1.00 29.06 392 ALA A O 1
ATOM 3020 N N . THR A 1 393 ? 21.969 -12.458 -57.374 1.00 27.48 393 THR A N 1
ATOM 3021 C CA . THR A 1 393 ? 20.785 -13.019 -56.599 1.00 27.48 393 THR A CA 1
ATOM 3022 C C . THR A 1 393 ? 21.040 -13.245 -55.070 1.00 27.48 393 THR A C 1
ATOM 3024 O O . THR A 1 393 ? 22.177 -13.099 -54.630 1.00 27.48 393 THR A O 1
ATOM 3027 N N . ALA A 1 394 ? 20.002 -13.567 -54.252 1.00 27.80 394 ALA A N 1
ATOM 3028 C CA . ALA A 1 394 ? 20.020 -13.630 -52.760 1.00 27.80 394 ALA A CA 1
ATOM 3029 C C . ALA A 1 394 ? 19.059 -14.678 -52.094 1.00 27.80 394 ALA A C 1
ATOM 3031 O O . ALA A 1 394 ? 18.149 -15.155 -52.768 1.00 27.80 394 ALA A O 1
ATOM 3032 N N . ALA A 1 395 ? 19.245 -14.993 -50.785 1.00 26.44 395 ALA A N 1
ATOM 3033 C CA . ALA A 1 395 ? 18.368 -15.732 -49.811 1.00 26.44 395 ALA A CA 1
ATOM 3034 C C . ALA A 1 395 ? 19.091 -15.868 -48.420 1.00 26.44 395 ALA A C 1
ATOM 3036 O O . ALA A 1 395 ? 20.298 -15.643 -48.403 1.00 26.44 395 ALA A O 1
ATOM 3037 N N . ALA A 1 396 ? 18.559 -16.283 -47.241 1.00 26.36 396 ALA A N 1
ATOM 3038 C CA . ALA A 1 396 ? 17.236 -16.283 -46.548 1.00 26.36 396 ALA A CA 1
ATOM 3039 C C . ALA A 1 396 ? 17.432 -16.631 -45.010 1.00 26.36 396 ALA A C 1
ATOM 3041 O O . ALA A 1 396 ? 18.532 -17.071 -44.671 1.00 26.36 396 ALA A O 1
ATOM 3042 N N . PRO A 1 397 ? 16.460 -16.441 -44.065 1.00 33.44 397 PRO A N 1
ATOM 3043 C CA . PRO A 1 397 ? 16.709 -16.447 -42.593 1.00 33.44 397 PRO A CA 1
ATOM 3044 C C . PRO A 1 397 ? 16.062 -17.590 -41.742 1.00 33.44 397 PRO A C 1
ATOM 3046 O O . PRO A 1 397 ? 15.401 -18.473 -42.281 1.00 33.44 397 PRO A O 1
ATOM 3049 N N . ALA A 1 398 ? 16.235 -17.561 -40.400 1.00 27.05 398 ALA A N 1
ATOM 3050 C CA . ALA A 1 398 ? 15.837 -18.610 -39.426 1.00 27.05 398 ALA A CA 1
ATOM 3051 C C . ALA A 1 398 ? 14.966 -18.131 -38.219 1.00 27.05 398 ALA A C 1
ATOM 3053 O O . ALA A 1 398 ? 14.869 -16.937 -37.945 1.00 27.05 398 ALA A O 1
ATOM 3054 N N . THR A 1 399 ? 14.339 -19.082 -37.503 1.00 25.00 399 THR A N 1
ATOM 3055 C CA . THR A 1 399 ? 13.243 -18.935 -36.498 1.00 25.00 399 THR A CA 1
ATOM 3056 C C . THR A 1 399 ? 13.637 -19.005 -35.001 1.00 25.00 399 THR A C 1
ATOM 3058 O O . THR A 1 399 ? 14.686 -19.545 -34.659 1.00 25.00 399 THR A O 1
ATOM 3061 N N . LEU A 1 400 ? 12.742 -18.551 -34.098 1.00 23.14 400 LEU A N 1
ATOM 3062 C CA . LEU A 1 400 ? 12.853 -18.605 -32.617 1.00 23.14 400 LEU A CA 1
ATOM 3063 C C . LEU A 1 400 ? 11.577 -19.153 -31.914 1.00 23.14 400 LEU A C 1
ATOM 3065 O O . LEU A 1 400 ? 10.534 -19.298 -32.549 1.00 23.14 400 LEU A O 1
ATOM 3069 N N . GLN A 1 401 ? 11.680 -19.482 -30.613 1.00 26.50 401 GLN A N 1
ATOM 3070 C CA . GLN A 1 401 ? 10.671 -20.172 -29.770 1.00 26.50 401 GLN A CA 1
ATOM 3071 C C . GLN A 1 401 ? 9.961 -19.261 -28.718 1.00 26.50 401 GLN A C 1
ATOM 3073 O O . GLN A 1 401 ? 10.394 -18.124 -28.539 1.00 26.50 401 GLN A O 1
ATOM 3078 N N . PRO A 1 402 ? 8.864 -19.710 -28.049 1.00 24.33 402 PRO A N 1
ATOM 3079 C CA . PRO A 1 402 ? 7.857 -18.815 -27.442 1.00 24.33 402 PRO A CA 1
ATOM 3080 C C . PRO A 1 402 ? 7.879 -18.655 -25.902 1.00 24.33 402 PRO A C 1
ATOM 3082 O O . PRO A 1 402 ? 8.338 -19.538 -25.179 1.00 24.33 402 PRO A O 1
ATOM 3085 N N . GLY A 1 403 ? 7.238 -17.584 -25.400 1.00 22.14 403 GLY A N 1
ATOM 3086 C CA . GLY A 1 403 ? 6.823 -17.436 -23.994 1.00 22.14 403 GLY A CA 1
ATOM 3087 C C . GLY A 1 403 ? 6.126 -16.101 -23.646 1.00 22.14 403 GLY A C 1
ATOM 3088 O O . GLY A 1 403 ? 6.502 -15.064 -24.177 1.00 22.14 403 GLY A O 1
ATOM 3089 N N . SER A 1 404 ? 5.180 -16.155 -22.691 1.00 22.78 404 SER A N 1
ATOM 3090 C CA . SER A 1 404 ? 4.602 -15.039 -21.892 1.00 22.78 404 SER A CA 1
ATOM 3091 C C . SER A 1 404 ? 3.531 -14.098 -22.496 1.00 22.78 404 SER A C 1
ATOM 3093 O O . SER A 1 404 ? 3.692 -13.553 -23.580 1.00 22.78 404 SER A O 1
ATOM 3095 N N . GLY A 1 405 ? 2.505 -13.786 -21.681 1.00 24.84 405 GLY A N 1
ATOM 3096 C CA . GLY A 1 405 ? 1.738 -12.523 -21.733 1.00 24.84 405 GLY A CA 1
ATOM 3097 C C . GLY A 1 405 ? 0.323 -12.551 -22.340 1.00 24.84 405 GLY A C 1
ATOM 3098 O O . GLY A 1 405 ? 0.078 -13.177 -23.368 1.00 24.84 405 GLY A O 1
ATOM 3099 N N . LEU A 1 406 ? -0.607 -11.808 -21.720 1.00 29.38 406 LEU A N 1
ATOM 3100 C CA . LEU A 1 406 ? -1.847 -11.352 -22.364 1.00 29.38 406 LEU A CA 1
ATOM 3101 C C . LEU A 1 406 ? -1.468 -10.243 -23.362 1.00 29.38 406 LEU A C 1
ATOM 3103 O O . LEU A 1 406 ? -0.926 -9.216 -22.958 1.00 29.38 406 LEU A O 1
ATOM 3107 N N . LEU A 1 407 ? -1.684 -10.462 -24.658 1.00 31.27 407 LEU A N 1
ATOM 3108 C CA . LEU A 1 407 ? -1.125 -9.609 -25.712 1.00 31.27 407 LEU A CA 1
ATOM 3109 C C . LEU A 1 407 ? -2.104 -8.529 -26.190 1.00 31.27 407 LEU A C 1
ATOM 3111 O O . LEU A 1 407 ? -2.913 -8.764 -27.087 1.00 31.27 407 LEU A O 1
ATOM 3115 N N . ILE A 1 408 ? -1.927 -7.307 -25.687 1.00 31.69 408 ILE A N 1
ATOM 3116 C CA . ILE A 1 408 ? -2.153 -6.113 -26.511 1.00 31.69 408 ILE A CA 1
ATOM 3117 C C . ILE A 1 408 ? -0.915 -5.979 -27.404 1.00 31.69 408 ILE A C 1
ATOM 3119 O O . ILE A 1 408 ? 0.196 -5.848 -26.895 1.00 31.69 408 ILE A O 1
ATOM 3123 N N . ARG A 1 409 ? -1.076 -6.029 -28.732 1.00 29.62 409 ARG A N 1
ATOM 3124 C CA . ARG A 1 409 ? 0.028 -5.720 -29.655 1.00 29.62 409 ARG A CA 1
ATOM 3125 C C . ARG A 1 409 ? 0.182 -4.204 -29.785 1.00 29.62 409 ARG A C 1
ATOM 3127 O O . ARG A 1 409 ? -0.505 -3.579 -30.587 1.00 29.62 409 ARG A O 1
ATOM 3134 N N . SER A 1 410 ? 1.110 -3.646 -29.019 1.00 32.47 410 SER A N 1
ATOM 3135 C CA . SER A 1 410 ? 1.790 -2.388 -29.329 1.00 32.47 410 SER A CA 1
ATOM 3136 C C . SER A 1 410 ? 3.301 -2.609 -29.234 1.00 32.47 410 SER A C 1
ATOM 3138 O O . SER A 1 410 ? 3.755 -3.528 -28.552 1.00 32.47 410 SER A O 1
ATOM 3140 N N . ASP A 1 411 ? 4.091 -1.779 -29.915 1.00 28.83 411 ASP A N 1
ATOM 3141 C CA . ASP A 1 411 ? 5.545 -1.972 -30.054 1.00 28.83 411 ASP A CA 1
ATOM 3142 C C . ASP A 1 411 ? 6.352 -1.587 -28.789 1.00 28.83 411 ASP A C 1
ATOM 3144 O O . ASP A 1 411 ? 7.550 -1.314 -28.860 1.00 28.83 411 ASP A O 1
ATOM 3148 N N . GLN A 1 412 ? 5.707 -1.554 -27.615 1.00 29.64 412 GLN A N 1
ATOM 3149 C CA . GLN A 1 412 ? 6.338 -1.305 -26.317 1.00 29.64 412 GLN A CA 1
ATOM 3150 C C . GLN A 1 412 ? 6.003 -2.409 -25.306 1.00 29.64 412 GLN A C 1
ATOM 3152 O O . GLN A 1 412 ? 4.848 -2.768 -25.088 1.00 29.64 412 GLN A O 1
ATOM 3157 N N . GLU A 1 413 ? 7.038 -2.888 -24.617 1.00 27.19 413 GLU A N 1
ATOM 3158 C CA . GLU A 1 413 ? 7.076 -4.068 -23.732 1.00 27.19 413 GLU A CA 1
ATOM 3159 C C . GLU A 1 413 ? 6.269 -3.934 -22.409 1.00 27.19 413 GLU A C 1
ATOM 3161 O O . GLU A 1 413 ? 6.464 -4.692 -21.461 1.00 27.19 413 GLU A O 1
ATOM 3166 N N . ILE A 1 414 ? 5.370 -2.949 -22.308 1.00 29.00 414 ILE A N 1
ATOM 3167 C CA . ILE A 1 414 ? 4.831 -2.426 -21.037 1.00 29.00 414 ILE A CA 1
ATOM 3168 C C . ILE A 1 414 ? 3.390 -2.908 -20.740 1.00 29.00 414 ILE A C 1
ATOM 3170 O O . ILE A 1 414 ? 2.946 -2.878 -19.594 1.00 29.00 414 ILE A O 1
ATOM 3174 N N . ALA A 1 415 ? 2.655 -3.439 -21.723 1.00 32.91 415 ALA A N 1
ATOM 3175 C CA . ALA A 1 415 ? 1.218 -3.743 -21.604 1.00 32.91 415 ALA A CA 1
ATOM 3176 C C . ALA A 1 415 ? 0.845 -5.092 -20.926 1.00 32.91 415 ALA A C 1
ATOM 3178 O O . ALA A 1 415 ? -0.249 -5.612 -21.140 1.00 32.91 415 ALA A O 1
ATOM 3179 N N . SER A 1 416 ? 1.717 -5.686 -20.104 1.00 30.58 416 SER A N 1
ATOM 3180 C CA . SER A 1 416 ? 1.574 -7.077 -19.621 1.00 30.58 416 SER A CA 1
ATOM 3181 C C . SER A 1 416 ? 0.723 -7.287 -18.351 1.00 30.58 416 SER A C 1
ATOM 3183 O O . SER A 1 416 ? 0.672 -8.408 -17.844 1.00 30.58 416 SER A O 1
ATOM 3185 N N . GLN A 1 417 ? 0.054 -6.250 -17.824 1.00 33.56 417 GLN A N 1
ATOM 3186 C CA . GLN A 1 417 ? -0.613 -6.284 -16.503 1.00 33.56 417 GLN A CA 1
ATOM 3187 C C . GLN A 1 417 ? -2.135 -6.001 -16.506 1.00 33.56 417 GLN A C 1
ATOM 3189 O O . GLN A 1 417 ? -2.712 -5.759 -15.450 1.00 33.56 417 GLN A O 1
ATOM 3194 N N . ALA A 1 418 ? -2.822 -6.069 -17.655 1.00 36.62 418 ALA A N 1
ATOM 3195 C CA . ALA A 1 418 ? -4.295 -6.077 -17.688 1.00 36.62 418 ALA A CA 1
ATOM 3196 C C . ALA A 1 418 ? -4.843 -7.429 -17.196 1.00 36.62 418 ALA A C 1
ATOM 3198 O O . ALA A 1 418 ? -4.782 -8.406 -17.938 1.00 36.62 418 ALA A O 1
ATOM 3199 N N . THR A 1 419 ? -5.394 -7.516 -15.982 1.00 49.59 419 THR A N 1
ATOM 3200 C CA . THR A 1 419 ? -5.867 -8.804 -15.419 1.00 49.59 419 THR A CA 1
ATOM 3201 C C . THR A 1 419 ? -7.277 -8.790 -14.818 1.00 49.59 419 THR A C 1
ATOM 3203 O O . THR A 1 419 ? -7.583 -9.580 -13.929 1.00 49.59 419 THR A O 1
ATOM 3206 N N . ALA A 1 420 ? -8.174 -7.969 -15.372 1.00 55.00 420 ALA A N 1
ATOM 3207 C CA . ALA A 1 420 ? -9.624 -8.164 -15.266 1.00 55.00 420 ALA A CA 1
ATOM 3208 C C . ALA A 1 420 ? -10.362 -7.517 -16.453 1.00 55.00 420 ALA A C 1
ATOM 3210 O O . ALA A 1 420 ? -10.155 -6.340 -16.743 1.00 55.00 420 ALA A O 1
ATOM 3211 N N . GLY A 1 421 ? -11.259 -8.272 -17.093 1.00 63.72 421 GLY A N 1
ATOM 3212 C CA . GLY A 1 421 ? -12.251 -7.747 -18.036 1.00 63.72 421 GLY A CA 1
ATOM 3213 C C . GLY A 1 421 ? -12.132 -8.163 -19.506 1.00 63.72 421 GLY A C 1
ATOM 3214 O O . GLY A 1 421 ? -11.194 -8.837 -19.927 1.00 63.72 421 GLY A O 1
ATOM 3215 N N . VAL A 1 422 ? -13.149 -7.775 -20.281 1.00 81.56 422 VAL A N 1
ATOM 3216 C CA . VAL A 1 422 ? -13.326 -8.098 -21.712 1.00 81.56 422 VAL A CA 1
ATOM 3217 C C . VAL A 1 422 ? -13.521 -6.808 -22.511 1.00 81.56 422 VAL A C 1
ATOM 3219 O O . VAL A 1 422 ? -14.254 -5.922 -22.072 1.00 81.56 422 VAL A O 1
ATOM 3222 N N . PHE A 1 423 ? -12.896 -6.694 -23.683 1.00 83.56 423 PHE A N 1
ATOM 3223 C CA . PHE A 1 423 ? -12.998 -5.515 -24.544 1.00 83.56 423 PHE A CA 1
ATOM 3224 C C . PHE A 1 423 ? -14.314 -5.507 -25.331 1.00 83.56 423 PHE A C 1
ATOM 3226 O O . PHE A 1 423 ? -14.626 -6.446 -26.070 1.00 83.56 423 PHE A O 1
ATOM 3233 N N . LEU A 1 424 ? -15.063 -4.416 -25.218 1.00 85.00 424 LEU A N 1
ATOM 3234 C CA . LEU A 1 424 ? -16.325 -4.174 -25.911 1.00 85.00 424 LEU A CA 1
ATOM 3235 C C . LEU A 1 424 ? -16.198 -3.022 -26.913 1.00 85.00 424 LEU A C 1
ATOM 3237 O O . LEU A 1 424 ? -15.392 -2.111 -26.718 1.00 85.00 424 LEU A O 1
ATOM 3241 N N . ARG A 1 425 ? -17.051 -3.015 -27.939 1.00 82.06 425 ARG A N 1
ATOM 3242 C CA . ARG A 1 425 ? -17.245 -1.890 -28.867 1.00 82.06 425 ARG A CA 1
ATOM 3243 C C . ARG A 1 425 ? -18.704 -1.458 -28.894 1.00 82.06 425 ARG A C 1
ATOM 3245 O O . ARG A 1 425 ? -19.608 -2.289 -28.829 1.00 82.06 425 ARG A O 1
ATOM 3252 N N . LYS A 1 426 ? -18.940 -0.147 -28.989 1.00 82.81 426 LYS A N 1
ATOM 3253 C CA . LYS A 1 426 ? -20.288 0.408 -29.177 1.00 82.81 426 LYS A CA 1
ATOM 3254 C C . LYS A 1 426 ? -20.647 0.388 -30.672 1.00 82.81 426 LYS A C 1
ATOM 3256 O O . LYS A 1 426 ? -19.783 0.734 -31.479 1.00 82.81 426 LYS A O 1
ATOM 3261 N N . PRO A 1 427 ? -21.889 0.058 -31.070 1.00 73.12 427 PRO A N 1
ATOM 3262 C CA . PRO A 1 427 ? -22.312 0.153 -32.464 1.00 73.12 427 PRO A CA 1
ATOM 3263 C C . PRO A 1 427 ? -22.076 1.563 -33.014 1.00 73.12 427 PRO A C 1
ATOM 3265 O O . PRO A 1 427 ? -22.479 2.547 -32.394 1.00 73.12 427 PRO A O 1
ATOM 3268 N N . GLY A 1 428 ? -21.394 1.656 -34.158 1.00 70.00 428 GLY A N 1
ATOM 3269 C CA . GLY A 1 428 ? -21.054 2.929 -34.803 1.00 70.00 428 GLY A CA 1
ATOM 3270 C C . GLY A 1 428 ? -19.968 3.766 -34.110 1.00 70.00 428 GLY A C 1
ATOM 3271 O O . GLY A 1 428 ? -19.779 4.914 -34.497 1.00 70.00 428 GLY A O 1
ATOM 3272 N N . GLY A 1 429 ? -19.261 3.239 -33.101 1.00 71.25 429 GLY A N 1
ATOM 3273 C CA . GLY A 1 429 ? -18.196 3.956 -32.393 1.00 71.25 429 GLY A CA 1
ATOM 3274 C C . GLY A 1 429 ? -16.841 3.245 -32.442 1.00 71.25 429 GLY A C 1
ATOM 3275 O O . GLY A 1 429 ? -16.751 2.049 -32.183 1.00 71.25 429 GLY A O 1
ATOM 3276 N N . ASN A 1 430 ? -15.767 4.005 -32.679 1.00 70.00 430 ASN A N 1
ATOM 3277 C CA . ASN A 1 430 ? -14.385 3.496 -32.647 1.00 70.00 430 ASN A CA 1
ATOM 3278 C C . ASN A 1 430 ? -13.809 3.347 -31.221 1.00 70.00 430 ASN A C 1
ATOM 3280 O O . ASN A 1 430 ? -12.687 2.872 -31.055 1.00 70.00 430 ASN A O 1
ATOM 3284 N N . GLN A 1 431 ? -14.554 3.746 -30.183 1.00 74.44 431 GLN A N 1
ATOM 3285 C CA . GLN A 1 431 ? -14.125 3.614 -28.788 1.00 74.44 431 GLN A CA 1
ATOM 3286 C C . GLN A 1 431 ? -14.244 2.166 -28.298 1.00 74.44 431 GLN A C 1
ATOM 3288 O O . GLN A 1 431 ? -15.277 1.514 -28.475 1.00 74.44 431 GLN A O 1
ATOM 3293 N N . SER A 1 432 ? -13.185 1.692 -27.638 1.00 76.25 432 SER A N 1
ATOM 3294 C CA . SER A 1 432 ? -13.169 0.408 -26.936 1.00 76.25 432 SER A CA 1
ATOM 3295 C C . SER A 1 432 ? -13.412 0.616 -25.439 1.00 76.25 432 SER A C 1
ATOM 3297 O O . SER A 1 432 ? -12.912 1.571 -24.842 1.00 76.25 432 SER A O 1
ATOM 3299 N N . TYR A 1 433 ? -14.172 -0.292 -24.833 1.00 84.44 433 TYR A N 1
ATOM 3300 C CA . TYR A 1 433 ? -14.547 -0.258 -23.419 1.00 84.44 433 TYR A CA 1
ATOM 3301 C C . TYR A 1 433 ? -14.093 -1.544 -22.728 1.00 84.44 433 TYR A C 1
ATOM 3303 O O . TYR A 1 433 ? -14.067 -2.596 -23.360 1.00 84.44 433 TYR A O 1
ATOM 3311 N N . LEU A 1 434 ? -13.783 -1.488 -21.436 1.00 82.94 434 LEU A N 1
ATOM 3312 C CA . LEU A 1 434 ? -13.446 -2.653 -20.622 1.00 82.94 434 LEU A CA 1
ATOM 3313 C C . LEU A 1 434 ? -14.646 -3.054 -19.752 1.00 82.94 434 LEU A C 1
ATOM 3315 O O . LEU A 1 434 ? -15.119 -2.256 -18.943 1.00 82.94 434 LEU A O 1
ATOM 3319 N N . LEU A 1 435 ? -15.141 -4.280 -19.929 1.00 81.81 435 LEU A N 1
ATOM 3320 C CA . LEU A 1 435 ? -16.216 -4.872 -19.130 1.00 81.81 435 LEU A CA 1
ATOM 3321 C C . LEU A 1 435 ? -15.665 -5.435 -17.819 1.00 81.81 435 LEU A C 1
ATOM 3323 O O . LEU A 1 435 ? -14.861 -6.363 -17.858 1.00 81.81 435 LEU A O 1
ATOM 3327 N N . MET A 1 436 ? -16.132 -4.938 -16.674 1.00 81.38 436 MET A N 1
ATOM 3328 C CA . MET A 1 436 ? -15.697 -5.386 -15.343 1.00 81.38 436 MET A CA 1
ATOM 3329 C C . MET A 1 436 ? -16.835 -5.316 -14.305 1.00 81.38 436 MET A C 1
ATOM 3331 O O . MET A 1 436 ? -17.854 -4.676 -14.567 1.00 81.38 436 MET A O 1
ATOM 3335 N N . PRO A 1 437 ? -16.708 -5.956 -13.127 1.00 74.38 437 PRO A N 1
ATOM 3336 C CA . PRO A 1 437 ? -17.663 -5.798 -12.033 1.00 74.38 437 PRO A CA 1
ATOM 3337 C C . PRO A 1 437 ? -17.671 -4.367 -11.480 1.00 74.38 437 PRO A C 1
ATOM 3339 O O . PRO A 1 437 ? -16.614 -3.767 -11.290 1.00 74.38 437 PRO A O 1
ATOM 3342 N N . ALA A 1 438 ? -18.856 -3.827 -11.191 1.00 67.31 438 ALA A N 1
ATOM 3343 C CA . ALA A 1 438 ? -19.027 -2.420 -10.822 1.00 67.31 438 ALA A CA 1
ATOM 3344 C C . ALA A 1 438 ? -18.346 -2.032 -9.492 1.00 67.31 438 ALA A C 1
ATOM 3346 O O . ALA A 1 438 ? -17.854 -0.917 -9.371 1.00 67.31 438 ALA A O 1
ATOM 3347 N N . TYR A 1 439 ? -18.235 -2.952 -8.527 1.00 68.25 439 TYR A N 1
ATOM 3348 C CA . TYR A 1 439 ? -17.539 -2.719 -7.248 1.00 68.25 439 TYR A CA 1
ATOM 3349 C C . TYR A 1 439 ? -16.004 -2.658 -7.366 1.00 68.25 439 TYR A C 1
ATOM 3351 O O . TYR A 1 439 ? -15.329 -2.397 -6.374 1.00 68.25 439 TYR A O 1
ATOM 3359 N N . LEU A 1 440 ? -15.431 -2.903 -8.554 1.00 64.94 440 LEU A N 1
ATOM 3360 C CA . LEU A 1 440 ? -14.018 -2.603 -8.827 1.00 64.94 440 LEU A CA 1
ATOM 3361 C C . LEU A 1 440 ? -13.795 -1.133 -9.239 1.00 64.94 440 LEU A C 1
ATOM 3363 O O . LEU A 1 440 ? -12.663 -0.742 -9.533 1.00 64.94 440 LEU A O 1
ATOM 3367 N N . LEU A 1 441 ? -14.859 -0.324 -9.269 1.00 65.62 441 LEU A N 1
ATOM 3368 C CA . LEU A 1 441 ? -14.814 1.129 -9.421 1.00 65.62 441 LEU A CA 1
ATOM 3369 C C . LEU A 1 441 ? -14.853 1.795 -8.036 1.00 65.62 441 LEU A C 1
ATOM 3371 O O . LEU A 1 441 ? -15.477 1.278 -7.111 1.00 65.62 441 LEU A O 1
ATOM 3375 N N . ALA A 1 442 ? -14.179 2.939 -7.889 1.00 48.78 442 ALA A N 1
ATOM 3376 C CA . ALA A 1 442 ? -14.133 3.665 -6.618 1.00 48.78 442 ALA A CA 1
ATOM 3377 C C . ALA A 1 442 ? -15.537 4.185 -6.217 1.00 48.78 442 ALA A C 1
ATOM 3379 O O . ALA A 1 442 ? -16.252 4.699 -7.080 1.00 48.78 442 ALA A O 1
ATOM 3380 N N . PRO A 1 443 ? -15.947 4.054 -4.939 1.00 39.06 443 PRO A N 1
ATOM 3381 C CA . PRO A 1 443 ? -17.346 4.208 -4.521 1.00 39.06 443 PRO A CA 1
ATOM 3382 C C . PRO A 1 443 ? -17.845 5.661 -4.416 1.00 39.06 443 PRO A C 1
ATOM 3384 O O . PRO A 1 443 ? -19.041 5.886 -4.256 1.00 39.06 443 PRO A O 1
ATOM 3387 N N . ASP A 1 444 ? -16.955 6.651 -4.463 1.00 40.31 444 ASP A N 1
ATOM 3388 C CA . ASP A 1 444 ? -17.216 8.027 -4.028 1.00 40.31 444 ASP A CA 1
ATOM 3389 C C . ASP A 1 444 ? -17.664 9.003 -5.137 1.00 40.31 444 ASP A C 1
ATOM 3391 O O . ASP A 1 444 ? -17.874 10.186 -4.857 1.00 40.31 444 ASP A O 1
ATOM 3395 N N . LYS A 1 445 ? -17.831 8.554 -6.396 1.00 36.72 445 LYS A N 1
ATOM 3396 C CA . LYS A 1 445 ? -18.247 9.416 -7.530 1.00 36.72 445 LYS A CA 1
ATOM 3397 C C . LYS A 1 445 ? -19.249 8.716 -8.465 1.00 36.72 445 LYS A C 1
ATOM 3399 O O . LYS A 1 445 ? -19.133 7.511 -8.676 1.00 36.72 445 LYS A O 1
ATOM 3404 N N . PRO A 1 446 ? -20.245 9.444 -9.017 1.00 32.78 446 PRO A N 1
ATOM 3405 C CA . PRO A 1 446 ? -21.315 8.853 -9.822 1.00 32.78 446 PRO A CA 1
ATOM 3406 C C . PRO A 1 446 ? -20.800 8.190 -11.107 1.00 32.78 446 PRO A C 1
ATOM 3408 O O . PRO A 1 446 ? -19.740 8.531 -11.624 1.00 32.78 446 PRO A O 1
ATOM 3411 N N . SER A 1 447 ? -21.600 7.268 -11.646 1.00 35.88 447 SER A N 1
ATOM 3412 C CA . SER A 1 447 ? -21.281 6.342 -12.748 1.00 35.88 447 SER A CA 1
ATOM 3413 C C . SER A 1 447 ? -20.993 6.971 -14.123 1.00 35.88 447 SER A C 1
ATOM 3415 O O . SER A 1 447 ? -20.827 6.245 -15.105 1.00 35.88 447 SER A O 1
ATOM 3417 N N . GLU A 1 448 ? -20.901 8.296 -14.219 1.00 32.75 448 GLU A N 1
ATOM 3418 C CA . GLU A 1 448 ? -20.547 9.000 -15.446 1.00 32.75 448 GLU A CA 1
ATOM 3419 C C . GLU A 1 448 ? -19.065 9.399 -15.433 1.00 32.75 448 GLU A C 1
ATOM 3421 O O . GLU A 1 448 ? -18.639 10.297 -14.712 1.00 32.75 448 GLU A O 1
ATOM 3426 N N . LEU A 1 449 ? -18.300 8.748 -16.316 1.00 37.66 449 LEU A N 1
ATOM 3427 C CA . LEU A 1 449 ? -16.951 9.140 -16.742 1.00 37.66 449 LEU A CA 1
ATOM 3428 C C . LEU A 1 449 ? -15.846 9.042 -15.670 1.00 37.66 449 LEU A C 1
ATOM 3430 O O . LEU A 1 449 ? -15.192 10.029 -15.334 1.00 37.66 449 LEU A O 1
ATOM 3434 N N . TYR A 1 450 ? -15.501 7.808 -15.286 1.00 38.53 450 TYR A N 1
ATOM 3435 C CA . TYR A 1 450 ? -14.101 7.475 -14.993 1.00 38.53 450 TYR A CA 1
ATOM 3436 C C . TYR A 1 450 ? -13.454 6.911 -16.266 1.00 38.53 450 TYR A C 1
ATOM 3438 O O . TYR A 1 450 ? -13.742 5.773 -16.635 1.00 38.53 450 TYR A O 1
ATOM 3446 N N . PRO A 1 451 ? -12.631 7.677 -16.995 1.00 39.50 451 PRO A N 1
ATOM 3447 C CA . PRO A 1 451 ? -11.994 7.176 -18.199 1.00 39.50 451 PRO A CA 1
ATOM 3448 C C . PRO A 1 451 ? -10.612 6.605 -17.832 1.00 39.50 451 PRO A C 1
ATOM 3450 O O . PRO A 1 451 ? -9.797 7.284 -17.199 1.00 39.50 451 PRO A O 1
ATOM 3453 N N . ILE A 1 452 ? -10.357 5.332 -18.159 1.00 40.06 452 ILE A N 1
ATOM 3454 C CA . ILE A 1 452 ? -9.129 4.643 -17.726 1.00 40.06 452 ILE A CA 1
ATOM 3455 C C . ILE A 1 452 ? -7.943 5.235 -18.490 1.00 40.06 452 ILE A C 1
ATOM 3457 O O . ILE A 1 452 ? -7.836 5.064 -19.706 1.00 40.06 452 ILE A O 1
ATOM 3461 N N . ARG A 1 453 ? -7.074 5.937 -17.748 1.00 36.72 453 ARG A N 1
ATOM 3462 C CA . ARG A 1 453 ? -5.872 6.615 -18.259 1.00 36.72 453 ARG A CA 1
ATOM 3463 C C . ARG A 1 453 ? -4.806 5.612 -18.677 1.00 36.72 453 ARG A C 1
ATOM 3465 O O . ARG A 1 453 ? -4.325 5.661 -19.793 1.00 36.72 453 ARG A O 1
ATOM 3472 N N . SER A 1 454 ? -4.493 4.644 -17.819 1.00 37.88 454 SER A N 1
ATOM 3473 C CA . SER A 1 454 ? -3.690 3.493 -18.214 1.00 37.88 454 SER A CA 1
ATOM 3474 C C . SER A 1 454 ? -4.184 2.221 -17.534 1.00 37.88 454 SER A C 1
ATOM 3476 O O . SER A 1 454 ? -4.657 2.233 -16.397 1.00 37.88 454 SER A O 1
ATOM 3478 N N . VAL A 1 455 ? -4.030 1.097 -18.231 1.00 37.41 455 VAL A N 1
ATOM 3479 C CA . VAL A 1 455 ? -4.235 -0.256 -17.687 1.00 37.41 455 VAL A CA 1
ATOM 3480 C C . VAL A 1 455 ? -3.393 -0.483 -16.418 1.00 37.41 455 VAL A C 1
ATOM 3482 O O . VAL A 1 455 ? -3.831 -1.137 -15.471 1.00 37.41 455 VAL A O 1
ATOM 3485 N N . THR A 1 456 ? -2.190 0.091 -16.390 1.00 36.53 456 THR A N 1
ATOM 3486 C CA . THR A 1 456 ? -1.211 0.015 -15.297 1.00 36.53 456 THR A CA 1
ATOM 3487 C C . THR A 1 456 ? -1.726 0.591 -13.977 1.00 36.53 456 THR A C 1
ATOM 3489 O O . THR A 1 456 ? -1.484 0.002 -12.923 1.00 36.53 456 THR A O 1
ATOM 3492 N N . ASP A 1 457 ? -2.470 1.701 -14.016 1.00 38.25 457 ASP A N 1
ATOM 3493 C CA . ASP A 1 457 ? -2.970 2.370 -12.804 1.00 38.25 457 ASP A CA 1
ATOM 3494 C C . ASP A 1 457 ? -4.004 1.518 -12.054 1.00 38.25 457 ASP A C 1
ATOM 3496 O O . ASP A 1 457 ? -4.091 1.562 -10.824 1.00 38.25 457 ASP A O 1
ATOM 3500 N N . GLN A 1 458 ? -4.779 0.705 -12.778 1.00 41.12 458 GLN A N 1
ATOM 3501 C CA . GLN A 1 458 ? -5.764 -0.188 -12.170 1.00 41.12 458 GLN A CA 1
ATOM 3502 C C . GLN A 1 458 ? -5.109 -1.475 -11.645 1.00 41.12 458 GLN A C 1
ATOM 3504 O O . GLN A 1 458 ? -5.436 -1.917 -10.543 1.00 41.12 458 GLN A O 1
ATOM 3509 N N . ALA A 1 459 ? -4.116 -2.020 -12.360 1.00 36.81 459 ALA A N 1
ATOM 3510 C CA . ALA A 1 459 ? -3.333 -3.178 -11.916 1.00 36.81 459 ALA A CA 1
ATOM 3511 C C . ALA A 1 459 ? -2.616 -2.935 -10.571 1.00 36.81 459 ALA A C 1
ATOM 3513 O O . ALA A 1 459 ? -2.571 -3.822 -9.716 1.00 36.81 459 ALA A O 1
ATOM 3514 N N . ALA A 1 460 ? -2.118 -1.714 -10.344 1.00 36.62 460 ALA A N 1
ATOM 3515 C CA . ALA A 1 460 ? -1.492 -1.315 -9.082 1.00 36.62 460 ALA A CA 1
ATOM 3516 C C . ALA A 1 460 ? -2.475 -1.238 -7.893 1.00 36.62 460 ALA A C 1
ATOM 3518 O O . ALA A 1 460 ? -2.073 -1.449 -6.747 1.00 36.62 460 ALA A O 1
ATOM 3519 N N . ASN A 1 461 ? -3.757 -0.955 -8.155 1.00 37.97 461 ASN A N 1
ATOM 3520 C CA . ASN A 1 461 ? -4.788 -0.766 -7.130 1.00 37.97 461 ASN A CA 1
ATOM 3521 C C . ASN A 1 461 ? -5.640 -2.016 -6.863 1.00 37.97 461 ASN A C 1
ATOM 3523 O O . ASN A 1 461 ? -6.160 -2.173 -5.757 1.00 37.97 461 ASN A O 1
ATOM 3527 N N . ALA A 1 462 ? -5.741 -2.937 -7.825 1.00 37.19 462 ALA A N 1
ATOM 3528 C CA . ALA A 1 462 ? -6.567 -4.140 -7.724 1.00 37.19 462 ALA A CA 1
ATOM 3529 C C . ALA A 1 462 ? -6.353 -4.966 -6.426 1.00 37.19 462 ALA A C 1
ATOM 3531 O O . ALA A 1 462 ? -7.347 -5.329 -5.794 1.00 37.19 462 ALA A O 1
ATOM 3532 N N . PRO A 1 463 ? -5.116 -5.184 -5.915 1.00 34.56 463 PRO A N 1
ATOM 3533 C CA . PRO A 1 463 ? -4.904 -5.920 -4.663 1.00 34.56 463 PRO A CA 1
ATOM 3534 C C . PRO A 1 463 ? -5.536 -5.283 -3.415 1.00 34.56 463 PRO A C 1
ATOM 3536 O O . PRO A 1 463 ? -5.759 -5.991 -2.435 1.00 34.56 463 PRO A O 1
ATOM 3539 N N . ARG A 1 464 ? -5.822 -3.970 -3.422 1.00 38.31 464 ARG A N 1
ATOM 3540 C CA . ARG A 1 464 ? -6.534 -3.300 -2.318 1.00 38.31 464 ARG A CA 1
ATOM 3541 C C . ARG A 1 464 ? -8.022 -3.665 -2.321 1.00 38.31 464 ARG A C 1
ATOM 3543 O O . ARG A 1 464 ? -8.560 -3.983 -1.265 1.00 38.31 464 ARG A O 1
ATOM 3550 N N . LEU A 1 465 ? -8.644 -3.705 -3.502 1.00 38.06 465 LEU A N 1
ATOM 3551 C CA . LEU A 1 465 ? -10.070 -4.005 -3.693 1.00 38.06 465 LEU A CA 1
ATOM 3552 C C . LEU A 1 465 ? -10.413 -5.489 -3.457 1.00 38.06 465 LEU A C 1
ATOM 3554 O O . LEU A 1 465 ? -11.507 -5.800 -3.006 1.00 38.06 465 LEU A O 1
ATOM 3558 N N . PHE A 1 466 ? -9.480 -6.415 -3.704 1.00 38.97 466 PHE A N 1
ATOM 3559 C CA . PHE A 1 466 ? -9.715 -7.860 -3.528 1.00 38.97 466 PHE A CA 1
ATOM 3560 C C . PHE A 1 466 ? -9.606 -8.376 -2.080 1.00 38.97 466 PHE A C 1
ATOM 3562 O O . PHE A 1 466 ? -9.765 -9.576 -1.847 1.00 38.97 466 PHE A O 1
ATOM 3569 N N . SER A 1 467 ? -9.287 -7.512 -1.110 1.00 32.12 467 SER A N 1
ATOM 3570 C CA . SER A 1 467 ? -9.002 -7.920 0.278 1.00 32.12 467 SER A CA 1
ATOM 3571 C C . SER A 1 467 ? -10.181 -7.775 1.249 1.00 32.12 467 SER A C 1
ATOM 3573 O O . SER A 1 467 ? -10.140 -8.331 2.347 1.00 32.12 467 SER A O 1
ATOM 3575 N N . THR A 1 468 ? -11.240 -7.072 0.846 1.00 35.56 468 THR A N 1
ATOM 3576 C CA . THR A 1 468 ? -12.429 -6.799 1.663 1.00 35.56 468 THR A CA 1
ATOM 3577 C C . THR A 1 468 ? -13.594 -7.677 1.190 1.00 35.56 468 THR A C 1
ATOM 3579 O O . THR A 1 468 ? -13.853 -7.732 -0.013 1.00 35.56 468 THR A O 1
ATOM 3582 N N . PRO A 1 469 ? -14.323 -8.373 2.084 1.00 35.19 469 PRO A N 1
ATOM 3583 C CA . PRO A 1 469 ? -15.588 -9.000 1.714 1.00 35.19 469 PRO A CA 1
ATOM 3584 C C . PRO A 1 469 ? -16.565 -7.944 1.186 1.00 35.19 469 PRO A C 1
ATOM 3586 O O . PRO A 1 469 ? -16.614 -6.838 1.720 1.00 35.19 469 PRO A O 1
ATOM 3589 N N . ALA A 1 470 ? -17.355 -8.285 0.166 1.00 40.41 470 ALA A N 1
ATOM 3590 C CA . ALA A 1 470 ? -18.414 -7.404 -0.315 1.00 40.41 470 ALA A CA 1
ATOM 3591 C C . ALA A 1 470 ? -19.480 -7.238 0.781 1.00 40.41 470 ALA A C 1
ATOM 3593 O O . ALA A 1 470 ? -20.246 -8.163 1.054 1.00 40.41 470 ALA A O 1
ATOM 3594 N N . ASP A 1 471 ? -19.498 -6.071 1.420 1.00 39.66 471 ASP A N 1
ATOM 3595 C CA . ASP A 1 471 ? -20.486 -5.712 2.432 1.00 39.66 471 ASP A CA 1
ATOM 3596 C C . ASP A 1 471 ? -21.844 -5.438 1.749 1.00 39.66 471 ASP A C 1
ATOM 3598 O O . ASP A 1 471 ? -21.938 -4.553 0.891 1.00 39.66 471 ASP A O 1
ATOM 3602 N N . PRO A 1 472 ? -22.907 -6.192 2.091 1.00 35.88 472 PRO A N 1
ATOM 3603 C CA . PRO A 1 472 ? -24.217 -6.066 1.458 1.00 35.88 472 PRO A CA 1
ATOM 3604 C C . PRO A 1 472 ? -25.010 -4.814 1.880 1.00 35.88 472 PRO A C 1
ATOM 3606 O O . PRO A 1 472 ? -26.135 -4.646 1.411 1.00 35.88 472 PRO A O 1
ATOM 3609 N N . SER A 1 473 ? -24.481 -3.958 2.762 1.00 34.38 473 SER A N 1
ATOM 3610 C CA . SER A 1 473 ? -25.178 -2.774 3.290 1.00 34.38 473 SER A CA 1
ATOM 3611 C C . SER A 1 473 ? -24.935 -1.466 2.517 1.00 34.38 473 SER A C 1
ATOM 3613 O O . SER A 1 473 ? -25.668 -0.496 2.727 1.00 34.38 473 SER A O 1
ATOM 3615 N N . TYR A 1 474 ? -23.976 -1.421 1.582 1.00 40.97 474 TYR A N 1
ATOM 3616 C CA . TYR A 1 474 ? -23.668 -0.208 0.812 1.00 40.97 474 TYR A CA 1
ATOM 3617 C C . TYR A 1 474 ? -24.738 0.117 -0.244 1.00 40.97 474 TYR A C 1
ATOM 3619 O O . TYR A 1 474 ? -24.774 -0.440 -1.341 1.00 40.97 474 TYR A O 1
ATOM 3627 N N . GLY A 1 475 ? -25.621 1.058 0.095 1.00 35.97 475 GLY A N 1
ATOM 3628 C CA . GLY A 1 475 ? -26.739 1.474 -0.746 1.00 35.97 475 GLY A CA 1
ATOM 3629 C C . GLY A 1 475 ? -26.429 2.625 -1.706 1.00 35.97 475 GLY A C 1
ATOM 3630 O O . GLY A 1 475 ? -26.694 3.772 -1.365 1.00 35.97 475 GLY A O 1
ATOM 3631 N N . ALA A 1 476 ? -25.986 2.309 -2.927 1.00 34.88 476 ALA A N 1
ATOM 3632 C CA . ALA A 1 476 ? -26.353 3.013 -4.167 1.00 34.88 476 ALA A CA 1
ATOM 3633 C C . ALA A 1 476 ? -25.795 2.243 -5.379 1.00 34.88 476 ALA A C 1
ATOM 3635 O O . ALA A 1 476 ? -24.591 2.240 -5.613 1.00 34.88 476 ALA A O 1
ATOM 3636 N N . ASN A 1 477 ? -26.685 1.641 -6.174 1.00 41.34 477 ASN A N 1
ATOM 3637 C CA . ASN A 1 477 ? -26.391 0.658 -7.231 1.00 41.34 477 ASN A CA 1
ATOM 3638 C C . ASN A 1 477 ? -25.942 -0.714 -6.696 1.00 41.34 477 ASN A C 1
ATOM 3640 O O . ASN A 1 477 ? -25.251 -0.848 -5.692 1.00 41.34 477 ASN A O 1
ATOM 3644 N N . ASN A 1 478 ? -26.422 -1.766 -7.355 1.00 51.31 478 ASN A N 1
ATOM 3645 C CA . ASN A 1 478 ? -26.346 -3.139 -6.866 1.00 51.31 478 ASN A CA 1
ATOM 3646 C C . ASN A 1 478 ? -24.907 -3.682 -7.030 1.00 51.31 478 ASN A C 1
ATOM 3648 O O . ASN A 1 478 ? -24.429 -3.740 -8.166 1.00 51.31 478 ASN A O 1
ATOM 3652 N N . PRO A 1 479 ? -24.214 -4.140 -5.963 1.00 52.66 479 PRO A N 1
ATOM 3653 C CA . PRO A 1 479 ? -22.810 -4.572 -6.037 1.00 52.66 479 PRO A CA 1
ATOM 3654 C C . PRO A 1 479 ? -22.586 -5.828 -6.898 1.00 52.66 479 PRO A C 1
ATOM 3656 O O . PRO A 1 479 ? -21.460 -6.283 -7.053 1.00 52.66 479 PRO A O 1
ATOM 3659 N N . LEU A 1 480 ? -23.638 -6.398 -7.491 1.00 60.44 480 LEU A N 1
ATOM 3660 C CA . LEU A 1 480 ? -23.578 -7.528 -8.418 1.00 60.44 480 LEU A CA 1
ATOM 3661 C C . LEU A 1 480 ? -23.819 -7.110 -9.883 1.00 60.44 480 LEU A C 1
ATOM 3663 O O . LEU A 1 480 ? -24.308 -7.917 -10.681 1.00 60.44 480 LEU A O 1
ATOM 3667 N N . GLU A 1 481 ? -23.539 -5.857 -10.248 1.00 77.56 481 GLU A N 1
ATOM 3668 C CA . GLU A 1 481 ? -23.647 -5.334 -11.619 1.00 77.56 481 GLU A CA 1
ATOM 3669 C C . GLU A 1 481 ? -22.306 -5.268 -12.367 1.00 77.56 481 GLU A C 1
ATOM 3671 O O . GLU A 1 481 ? -21.224 -5.362 -11.785 1.00 77.56 481 GLU A O 1
ATOM 3676 N N . LEU A 1 482 ? -22.394 -5.152 -13.696 1.00 78.38 482 LEU A N 1
ATOM 3677 C CA . LEU A 1 482 ? -21.255 -4.950 -14.591 1.00 78.38 482 LEU A CA 1
ATOM 3678 C C . LEU A 1 482 ? -21.223 -3.494 -15.045 1.00 78.38 482 LEU A C 1
ATOM 3680 O O . LEU A 1 482 ? -22.270 -2.904 -15.306 1.00 78.38 482 LEU A O 1
ATOM 3684 N N . ALA A 1 483 ? -20.021 -2.960 -15.213 1.00 78.25 483 ALA A N 1
ATOM 3685 C CA . ALA A 1 483 ? -19.761 -1.666 -15.818 1.00 78.25 483 ALA A CA 1
ATOM 3686 C C . ALA A 1 483 ? -18.900 -1.838 -17.079 1.00 78.25 483 ALA A C 1
ATOM 3688 O O . ALA A 1 483 ? -18.047 -2.725 -17.146 1.00 78.25 483 ALA A O 1
ATOM 3689 N N . ALA A 1 484 ? -19.114 -0.972 -18.070 1.00 76.38 484 ALA A N 1
ATOM 3690 C CA . ALA A 1 484 ? -18.265 -0.853 -19.252 1.00 76.38 484 ALA A CA 1
ATOM 3691 C C . ALA A 1 484 ? -17.545 0.497 -19.207 1.00 76.38 484 ALA A C 1
ATOM 3693 O O . ALA A 1 484 ? -18.183 1.546 -19.292 1.00 76.38 484 ALA A O 1
ATOM 3694 N N . VAL A 1 485 ? -16.223 0.469 -19.057 1.00 75.19 485 VAL A N 1
ATOM 3695 C CA . VAL A 1 485 ? -15.413 1.665 -18.793 1.00 75.19 485 VAL A CA 1
ATOM 3696 C C . VAL A 1 485 ? -14.626 2.053 -20.049 1.00 75.19 485 VAL A C 1
ATOM 3698 O O . VAL A 1 485 ? -13.945 1.187 -20.597 1.00 75.19 485 VAL A O 1
ATOM 3701 N N . PRO A 1 486 ? -14.695 3.301 -20.549 1.00 71.12 486 PRO A N 1
ATOM 3702 C CA . PRO A 1 486 ? -13.961 3.697 -21.749 1.00 71.12 486 PRO A CA 1
ATOM 3703 C C . PRO A 1 486 ? -12.445 3.698 -21.505 1.00 71.12 486 PRO A C 1
ATOM 3705 O O . PRO A 1 486 ? -11.966 4.171 -20.470 1.00 71.12 486 PRO A O 1
ATOM 3708 N N . ILE A 1 487 ? -11.696 3.196 -22.486 1.00 70.81 487 ILE A N 1
ATOM 3709 C CA . ILE A 1 487 ? -10.229 3.170 -22.487 1.00 70.81 487 ILE A CA 1
ATOM 3710 C C . ILE A 1 487 ? -9.739 4.364 -23.316 1.00 70.81 487 ILE A C 1
ATOM 3712 O O . ILE A 1 487 ? -10.025 4.423 -24.511 1.00 70.81 487 ILE A O 1
ATOM 3716 N N . LEU A 1 488 ? -9.024 5.317 -22.704 1.00 46.47 488 LEU A N 1
ATOM 3717 C CA . LEU A 1 488 ? -8.592 6.544 -23.398 1.00 46.47 488 LEU A CA 1
ATOM 3718 C C . LEU A 1 488 ? -7.408 6.339 -24.345 1.00 46.47 488 LEU A C 1
ATOM 3720 O O . LEU A 1 488 ? -7.355 6.966 -25.399 1.00 46.47 488 LEU A O 1
ATOM 3724 N N . ASP A 1 489 ? -6.484 5.458 -23.968 1.00 44.94 489 ASP A N 1
ATOM 3725 C CA . ASP A 1 489 ? -5.135 5.418 -24.549 1.00 44.94 489 ASP A CA 1
ATOM 3726 C C . ASP A 1 489 ? -4.956 4.329 -25.626 1.00 44.94 489 ASP A C 1
ATOM 3728 O O . ASP A 1 489 ? -3.863 4.118 -26.154 1.00 44.94 489 ASP A O 1
ATOM 3732 N N . ALA A 1 490 ? -6.036 3.639 -26.005 1.00 44.09 490 ALA A N 1
ATOM 3733 C CA . ALA A 1 490 ? -6.024 2.759 -27.167 1.00 44.09 490 ALA A CA 1
ATOM 3734 C C . ALA A 1 490 ? -6.063 3.609 -28.448 1.00 44.09 490 ALA A C 1
ATOM 3736 O O . ALA A 1 490 ? -7.135 4.017 -28.900 1.00 44.09 490 ALA A O 1
ATOM 3737 N N . ALA A 1 491 ? -4.892 3.867 -29.042 1.00 41.28 491 ALA A N 1
ATOM 3738 C CA . ALA A 1 491 ? -4.803 4.506 -30.354 1.00 41.28 491 ALA A CA 1
ATOM 3739 C C . ALA A 1 491 ? -5.721 3.778 -31.364 1.00 41.28 491 ALA A C 1
ATOM 3741 O O . ALA A 1 491 ? -5.794 2.546 -31.333 1.00 41.28 491 ALA A O 1
ATOM 3742 N N . PRO A 1 492 ? -6.402 4.490 -32.287 1.00 47.19 492 PRO A N 1
ATOM 3743 C CA . PRO A 1 492 ? -7.435 3.905 -33.155 1.00 47.19 492 PRO A CA 1
ATOM 3744 C C . PRO A 1 492 ? -6.926 2.812 -34.117 1.00 47.19 492 PRO A C 1
ATOM 3746 O O . PRO A 1 492 ? -7.722 2.157 -34.784 1.00 47.19 492 PRO A O 1
ATOM 3749 N N . THR A 1 493 ? -5.610 2.604 -34.188 1.00 45.19 493 THR A N 1
ATOM 3750 C CA . THR A 1 493 ? -4.928 1.545 -34.941 1.00 45.19 493 THR A CA 1
ATOM 3751 C C . THR A 1 493 ? -4.682 0.257 -34.140 1.00 45.19 493 THR A C 1
ATOM 3753 O O . THR A 1 493 ? -4.257 -0.736 -34.728 1.00 45.19 493 THR A O 1
ATOM 3756 N N . VAL A 1 494 ? -4.936 0.230 -32.825 1.00 47.12 494 VAL A N 1
ATOM 3757 C CA . VAL A 1 494 ? -4.744 -0.970 -31.993 1.00 47.12 494 VAL A CA 1
ATOM 3758 C C . VAL A 1 494 ? -5.922 -1.927 -32.181 1.00 47.12 494 VAL A C 1
ATOM 3760 O O . VAL A 1 494 ? -7.033 -1.701 -31.698 1.00 47.12 494 VAL A O 1
ATOM 3763 N N . GLU A 1 495 ? -5.671 -3.039 -32.871 1.00 56.16 495 GLU A N 1
ATOM 3764 C CA . GLU A 1 495 ? -6.631 -4.131 -33.037 1.00 56.16 495 GLU A CA 1
ATOM 3765 C C . GLU A 1 495 ? -6.826 -4.875 -31.700 1.00 56.16 495 GLU A C 1
ATOM 3767 O O . GLU A 1 495 ? -6.141 -5.852 -31.392 1.00 56.16 495 GLU A O 1
ATOM 3772 N N . ALA A 1 496 ? -7.757 -4.391 -30.873 1.00 59.41 496 ALA A N 1
ATOM 3773 C CA . ALA A 1 496 ? -8.114 -5.013 -29.601 1.00 59.41 496 ALA A CA 1
ATOM 3774 C C . ALA A 1 496 ? -8.770 -6.390 -29.823 1.00 59.41 496 ALA A C 1
ATOM 3776 O O . ALA A 1 496 ? -9.969 -6.482 -30.092 1.00 59.41 496 ALA A O 1
ATOM 3777 N N . LYS A 1 497 ? -7.982 -7.466 -29.697 1.00 70.69 497 LYS A N 1
ATOM 3778 C CA . LYS A 1 497 ? -8.477 -8.850 -29.721 1.00 70.69 497 LYS A CA 1
ATOM 3779 C C . LYS A 1 497 ? -8.780 -9.330 -28.317 1.00 70.69 497 LYS A C 1
ATOM 3781 O O . LYS A 1 497 ? -7.895 -9.353 -27.464 1.00 70.69 497 LYS A O 1
ATOM 3786 N N . ASN A 1 498 ? -9.998 -9.819 -28.114 1.00 77.88 498 ASN A N 1
ATOM 3787 C CA . ASN A 1 498 ? -10.371 -10.547 -26.909 1.00 77.88 498 ASN A CA 1
ATOM 3788 C C . ASN A 1 498 ? -9.671 -11.912 -26.858 1.00 77.88 498 ASN A C 1
ATOM 3790 O O . ASN A 1 498 ? -10.237 -12.934 -27.236 1.00 77.88 498 ASN A O 1
ATOM 3794 N N . THR A 1 499 ? -8.421 -11.912 -26.400 1.00 74.44 499 THR A N 1
ATOM 3795 C CA . THR A 1 499 ? -7.598 -13.110 -26.208 1.00 74.44 499 THR A CA 1
ATOM 3796 C C . THR A 1 499 ? -7.292 -13.248 -24.726 1.00 74.44 499 THR A C 1
ATOM 3798 O O . THR A 1 499 ? -6.628 -12.385 -24.163 1.00 74.44 499 THR A O 1
ATOM 3801 N N . ALA A 1 500 ? -7.774 -14.309 -24.088 1.00 70.44 500 ALA A N 1
ATOM 3802 C CA . ALA A 1 500 ? -7.516 -14.590 -22.682 1.00 70.44 500 ALA A CA 1
ATOM 3803 C C . ALA A 1 500 ? -6.122 -15.217 -22.461 1.00 70.44 500 ALA A C 1
ATOM 3805 O O . ALA A 1 500 ? -5.446 -15.647 -23.404 1.00 70.44 500 ALA A O 1
ATOM 3806 N N . VAL A 1 501 ? -5.680 -15.272 -21.198 1.00 60.78 501 VAL A N 1
ATOM 3807 C CA . VAL A 1 501 ? -4.371 -15.835 -20.818 1.00 60.78 501 VAL A CA 1
ATOM 3808 C C . VAL A 1 501 ? -4.254 -17.276 -21.328 1.00 60.78 501 VAL A C 1
ATOM 3810 O O . VAL A 1 501 ? -5.124 -18.104 -21.073 1.00 60.78 501 VAL A O 1
ATOM 3813 N N . GLY A 1 502 ? -3.177 -17.560 -22.066 1.00 66.31 502 GLY A N 1
ATOM 3814 C CA . GLY A 1 502 ? -2.980 -18.828 -22.783 1.00 66.31 502 GLY A CA 1
ATOM 3815 C C . GLY A 1 502 ? -3.221 -18.755 -24.297 1.00 66.31 502 GLY A C 1
ATOM 3816 O O . GLY A 1 502 ? -2.971 -19.739 -24.984 1.00 66.31 502 GLY A O 1
ATOM 3817 N N . GLY A 1 503 ? -3.646 -17.604 -24.835 1.00 75.62 503 GLY A N 1
ATOM 3818 C CA . GLY A 1 503 ? -3.872 -17.416 -26.278 1.00 75.62 503 GLY A CA 1
ATOM 3819 C C . GLY A 1 503 ? -5.293 -17.756 -26.742 1.00 75.62 503 GLY A C 1
ATOM 3820 O O . GLY A 1 503 ? -5.561 -17.792 -27.940 1.00 75.62 503 GLY A O 1
ATOM 3821 N N . THR A 1 504 ? -6.206 -18.000 -25.803 1.00 77.62 504 THR A N 1
ATOM 3822 C CA . THR A 1 504 ? -7.595 -18.391 -26.063 1.00 77.62 504 THR A CA 1
ATOM 3823 C C . THR A 1 504 ? -8.413 -17.201 -26.565 1.00 77.62 504 THR A C 1
ATOM 3825 O O . THR A 1 504 ? -8.744 -16.307 -25.788 1.00 77.62 504 THR A O 1
ATOM 3828 N N . VAL A 1 505 ? -8.756 -17.178 -27.853 1.00 84.94 505 VAL A N 1
ATOM 3829 C CA . VAL A 1 505 ? -9.619 -16.138 -28.443 1.00 84.94 505 VAL A CA 1
ATOM 3830 C C . VAL A 1 505 ? -11.075 -16.365 -28.029 1.00 84.94 505 VAL A C 1
ATOM 3832 O O . VAL A 1 505 ? -11.567 -17.490 -28.096 1.00 84.94 505 VAL A O 1
ATOM 3835 N N . ILE A 1 506 ? -11.767 -15.303 -27.611 1.00 88.94 506 ILE A N 1
ATOM 3836 C CA . ILE A 1 506 ? -13.191 -15.340 -27.264 1.00 88.94 506 ILE A CA 1
ATOM 3837 C C . ILE A 1 506 ? -14.020 -15.246 -28.553 1.00 88.94 506 ILE A C 1
ATOM 3839 O O . ILE A 1 506 ? -14.026 -14.208 -29.210 1.00 88.94 506 ILE A O 1
ATOM 3843 N N . HIS A 1 507 ? -14.736 -16.315 -28.909 1.00 87.75 507 HIS A N 1
ATOM 3844 C CA . HIS A 1 507 ? -15.438 -16.464 -30.198 1.00 87.75 507 HIS A CA 1
ATOM 3845 C C . HIS A 1 507 ? -16.912 -16.013 -30.183 1.00 87.75 507 HIS A C 1
ATOM 3847 O O . HIS A 1 507 ? -17.719 -16.480 -30.984 1.00 87.75 507 HIS A O 1
ATOM 3853 N N . GLY A 1 508 ? -17.293 -15.148 -29.243 1.00 92.19 508 GLY A N 1
ATOM 3854 C CA . GLY A 1 508 ? -18.668 -14.673 -29.080 1.00 92.19 508 GLY A CA 1
ATOM 3855 C C . GLY A 1 508 ? -19.143 -14.736 -27.632 1.00 92.19 508 GLY A C 1
ATOM 3856 O O . GLY A 1 508 ? -18.353 -14.894 -26.701 1.00 92.19 508 GLY A O 1
ATOM 3857 N N . VAL A 1 509 ? -20.455 -14.619 -27.436 1.00 94.56 509 VAL A N 1
ATOM 3858 C CA . VAL A 1 509 ? -21.105 -14.602 -26.118 1.00 94.56 509 VAL A CA 1
ATOM 3859 C C . VAL A 1 509 ? -22.103 -15.749 -26.048 1.00 94.56 509 VAL A C 1
ATOM 3861 O O . VAL A 1 509 ? -22.954 -15.880 -26.930 1.00 94.56 509 VAL A O 1
ATOM 3864 N N . ALA A 1 510 ? -22.010 -16.567 -25.002 1.00 95.81 510 ALA A N 1
ATOM 3865 C CA . ALA A 1 510 ? -22.891 -17.709 -24.829 1.00 95.81 510 ALA A CA 1
ATOM 3866 C C . ALA A 1 510 ? -24.318 -17.237 -24.519 1.00 95.81 510 ALA A C 1
ATOM 3868 O O . ALA A 1 510 ? -24.536 -16.384 -23.652 1.00 95.81 510 ALA A O 1
ATOM 3869 N N . GLN A 1 511 ? -25.302 -17.783 -25.230 1.00 95.06 511 GLN A N 1
ATOM 3870 C CA . GLN A 1 511 ? -26.707 -17.453 -24.984 1.00 95.06 511 GLN A CA 1
ATOM 3871 C C . GLN A 1 511 ? -27.220 -18.211 -23.751 1.00 95.06 511 GLN A C 1
ATOM 3873 O O . GLN A 1 511 ? -26.806 -19.346 -23.536 1.00 95.06 511 GLN A O 1
ATOM 3878 N N . PRO A 1 512 ? -28.179 -17.679 -22.968 1.00 91.06 512 PRO A N 1
ATOM 3879 C CA . PRO A 1 512 ? -28.727 -18.384 -21.803 1.00 91.06 512 PRO A CA 1
ATOM 3880 C C . PRO A 1 512 ? -29.231 -19.815 -22.075 1.00 91.06 512 PRO A C 1
ATOM 3882 O O . PRO A 1 512 ? -29.118 -20.681 -21.213 1.00 91.06 512 PRO A O 1
ATOM 3885 N N . ALA A 1 513 ? -29.736 -20.088 -23.283 1.00 90.88 513 ALA A N 1
ATOM 3886 C CA . ALA A 1 513 ? -30.156 -21.427 -23.709 1.00 90.88 513 ALA A CA 1
ATOM 3887 C C . ALA A 1 513 ? -28.985 -22.415 -23.926 1.00 90.88 513 ALA A C 1
ATOM 3889 O O . ALA A 1 513 ? -29.190 -23.625 -23.879 1.00 90.88 513 ALA A O 1
ATOM 3890 N N . GLU A 1 514 ? -27.763 -21.915 -24.132 1.00 91.25 514 GLU A N 1
ATOM 3891 C CA . GLU A 1 514 ? -26.520 -22.695 -24.244 1.00 91.25 514 GLU A CA 1
ATOM 3892 C C . GLU A 1 514 ? -25.884 -22.989 -22.870 1.00 91.25 514 GLU A C 1
ATOM 3894 O O . GLU A 1 514 ? -24.834 -23.624 -22.803 1.00 91.25 514 GLU A O 1
ATOM 3899 N N . LEU A 1 515 ? -26.503 -22.531 -21.771 1.00 95.31 515 LEU A N 1
ATOM 3900 C CA . LEU A 1 515 ? -25.952 -22.580 -20.412 1.00 95.31 515 LEU A CA 1
ATOM 3901 C C . LEU A 1 515 ? -26.777 -23.439 -19.418 1.00 95.31 515 LEU A C 1
ATOM 3903 O O . LEU A 1 515 ? -26.984 -23.009 -18.279 1.00 95.31 515 LEU A O 1
ATOM 3907 N N . PRO A 1 516 ? -27.260 -24.651 -19.776 1.00 96.25 516 PRO A N 1
ATOM 3908 C CA . PRO A 1 516 ? -27.945 -25.520 -18.822 1.00 96.25 516 PRO A CA 1
ATOM 3909 C C . PRO A 1 516 ? -27.003 -26.011 -17.710 1.00 96.25 516 PRO A C 1
ATOM 3911 O O . PRO A 1 516 ? -25.776 -26.058 -17.865 1.00 96.25 516 PRO A O 1
ATOM 3914 N N . ALA A 1 517 ? -27.587 -26.446 -16.593 1.00 96.88 517 ALA A N 1
ATOM 3915 C CA . ALA A 1 517 ? -26.854 -27.093 -15.509 1.00 96.88 517 ALA A CA 1
ATOM 3916 C C . ALA A 1 517 ? -26.040 -28.299 -16.022 1.00 96.88 517 ALA A C 1
ATOM 3918 O O . ALA A 1 517 ? -26.510 -29.095 -16.833 1.00 96.88 517 ALA A O 1
ATOM 3919 N N . GLY A 1 518 ? -24.801 -28.427 -15.548 1.00 96.81 518 GLY A N 1
ATOM 3920 C CA . GLY A 1 518 ? -23.826 -29.425 -15.989 1.00 96.81 518 GLY A CA 1
ATOM 3921 C C . GLY A 1 518 ? -22.875 -28.960 -17.099 1.00 96.81 518 GLY A C 1
ATOM 3922 O O . GLY A 1 518 ? -21.849 -29.615 -17.293 1.00 96.81 518 GLY A O 1
ATOM 3923 N N . THR A 1 519 ? -23.155 -27.839 -17.777 1.00 97.50 519 THR A N 1
ATOM 3924 C CA . THR A 1 519 ? -22.295 -27.279 -18.840 1.00 97.50 519 THR A CA 1
ATOM 3925 C C . THR A 1 519 ? -20.898 -26.961 -18.313 1.00 97.50 519 THR A C 1
ATOM 3927 O O . THR A 1 519 ? -20.759 -26.237 -17.326 1.00 97.50 519 THR A O 1
ATOM 3930 N N . SER A 1 520 ? -19.864 -27.497 -18.969 1.00 97.19 520 SER A N 1
ATOM 3931 C CA . SER A 1 520 ? -18.463 -27.227 -18.629 1.00 97.19 520 SER A CA 1
ATOM 3932 C C . SER A 1 520 ? -18.079 -25.782 -18.933 1.00 97.19 520 SER A C 1
ATOM 3934 O O . SER A 1 520 ? -18.326 -25.286 -20.032 1.00 97.19 520 SER A O 1
ATOM 3936 N N . VAL A 1 521 ? -17.423 -25.145 -17.967 1.00 97.62 521 VAL A N 1
ATOM 3937 C CA . VAL A 1 521 ? -16.921 -23.772 -18.060 1.00 97.62 521 VAL A CA 1
ATOM 3938 C C . VAL A 1 521 ? -15.498 -23.674 -17.529 1.00 97.62 521 VAL A C 1
ATOM 3940 O O . VAL A 1 521 ? -15.102 -24.446 -16.657 1.00 97.62 521 VAL A O 1
ATOM 3943 N N . THR A 1 522 ? -14.753 -22.695 -18.027 1.00 96.06 522 THR A N 1
ATOM 3944 C CA . THR A 1 522 ? -13.356 -22.452 -17.671 1.00 96.06 522 THR A CA 1
ATOM 3945 C C . THR A 1 522 ? -13.197 -21.015 -17.196 1.00 96.06 522 THR A C 1
ATOM 3947 O O . THR A 1 522 ? -13.512 -20.077 -17.929 1.00 96.06 522 THR A O 1
ATOM 3950 N N . LEU A 1 523 ? -12.703 -20.837 -15.971 1.00 94.62 523 LEU A N 1
ATOM 3951 C CA . LEU A 1 523 ? -12.201 -19.556 -15.483 1.00 94.62 523 LEU A CA 1
ATOM 3952 C C . LEU A 1 523 ? -10.769 -19.357 -15.978 1.00 94.62 523 LEU A C 1
ATOM 3954 O O . LEU A 1 523 ? -9.975 -20.300 -15.961 1.00 94.62 523 LEU A O 1
ATOM 3958 N N . ILE A 1 524 ? -10.433 -18.126 -16.352 1.00 88.31 524 ILE A N 1
ATOM 3959 C CA . ILE A 1 524 ? -9.054 -17.712 -16.626 1.00 88.31 524 ILE A CA 1
ATOM 3960 C C . ILE A 1 524 ? -8.712 -16.583 -15.644 1.00 88.31 524 ILE A C 1
ATOM 3962 O O . ILE A 1 524 ? -8.840 -15.402 -15.958 1.00 88.31 524 ILE A O 1
ATOM 3966 N N . GLY A 1 525 ? -8.384 -16.977 -14.410 1.00 84.12 525 GLY A N 1
ATOM 3967 C CA . GLY A 1 525 ? -8.167 -16.099 -13.259 1.00 84.12 525 GLY A CA 1
ATOM 3968 C C . GLY A 1 525 ? -6.693 -15.778 -13.003 1.00 84.12 525 GLY A C 1
ATOM 3969 O O . GLY A 1 525 ? -5.801 -16.550 -13.354 1.00 84.12 525 GLY A O 1
ATOM 3970 N N . LEU A 1 526 ? -6.429 -14.636 -12.363 1.00 77.06 526 LEU A N 1
ATOM 3971 C CA . LEU A 1 526 ? -5.074 -14.202 -12.002 1.00 77.06 526 LEU A CA 1
ATOM 3972 C C . LEU A 1 526 ? -4.448 -15.087 -10.912 1.00 77.06 526 LEU A C 1
ATOM 3974 O O . LEU A 1 526 ? -3.264 -15.409 -10.981 1.00 77.06 526 LEU A O 1
ATOM 3978 N N . SER A 1 527 ? -5.234 -15.465 -9.904 1.00 78.00 527 SER A N 1
ATOM 3979 C CA . SER A 1 527 ? -4.764 -16.194 -8.721 1.00 78.00 527 SER A CA 1
ATOM 3980 C C . SER A 1 527 ? -4.861 -17.709 -8.900 1.00 78.00 527 SER A C 1
ATOM 3982 O O . SER A 1 527 ? -4.023 -18.448 -8.387 1.00 78.00 527 SER A O 1
ATOM 3984 N N . THR A 1 528 ? -5.874 -18.187 -9.630 1.00 80.88 528 THR A N 1
ATOM 3985 C CA . THR A 1 528 ? -6.087 -19.624 -9.898 1.00 80.88 528 THR A CA 1
ATOM 3986 C C . THR A 1 528 ? -5.564 -20.111 -11.247 1.00 80.88 528 THR A C 1
ATOM 3988 O O . THR A 1 528 ? -5.488 -21.323 -11.453 1.00 80.88 528 THR A O 1
ATOM 3991 N N . GLY A 1 529 ? -5.176 -19.212 -12.155 1.00 87.75 529 GLY A N 1
ATOM 3992 C CA . GLY A 1 529 ? -4.796 -19.568 -13.519 1.00 87.75 529 GLY A CA 1
ATOM 3993 C C . GLY A 1 529 ? -5.998 -20.057 -14.332 1.00 87.75 529 GLY A C 1
ATOM 3994 O O . GLY A 1 529 ? -7.098 -19.514 -14.238 1.00 87.75 529 GLY A O 1
ATOM 3995 N N . VAL A 1 530 ? -5.794 -21.095 -15.145 1.00 88.38 530 VAL A N 1
ATOM 3996 C CA . VAL A 1 530 ? -6.874 -21.737 -15.909 1.00 88.38 530 VAL A CA 1
ATOM 3997 C C . VAL A 1 530 ? -7.516 -22.824 -15.051 1.00 88.38 530 VAL A C 1
ATOM 3999 O O . VAL A 1 530 ? -6.838 -23.776 -14.660 1.00 88.38 530 VAL A O 1
ATOM 4002 N N . LYS A 1 531 ? -8.819 -22.711 -14.770 1.00 94.50 531 LYS A N 1
ATOM 4003 C CA . LYS A 1 531 ? -9.532 -23.670 -13.918 1.00 94.50 531 LYS A CA 1
ATOM 4004 C C . LYS A 1 531 ? -10.909 -24.043 -14.460 1.00 94.50 531 LYS A C 1
ATOM 4006 O O . LYS A 1 531 ? -11.774 -23.193 -14.653 1.00 94.50 531 LYS A O 1
ATOM 4011 N N . GLU A 1 532 ? -11.110 -25.341 -14.666 1.00 96.44 532 GLU A N 1
ATOM 4012 C CA . GLU A 1 532 ? -12.372 -25.909 -15.141 1.00 96.44 532 GLU A CA 1
ATOM 4013 C C . GLU A 1 532 ? -13.398 -26.093 -14.012 1.00 96.44 532 GLU A C 1
ATOM 4015 O O . GLU A 1 532 ? -13.063 -26.343 -12.851 1.00 96.44 532 GLU A O 1
ATOM 4020 N N . GLY A 1 533 ? -14.672 -26.030 -14.385 1.00 97.06 533 GLY A N 1
ATOM 4021 C CA . GLY A 1 533 ? -15.817 -26.328 -13.540 1.00 97.06 533 GLY A CA 1
ATOM 4022 C C . GLY A 1 533 ? -17.077 -26.574 -14.362 1.00 97.06 533 GLY A C 1
ATOM 4023 O O . GLY A 1 533 ? -17.022 -26.813 -15.569 1.00 97.06 533 GLY A O 1
ATOM 4024 N N . LYS A 1 534 ? -18.233 -26.532 -13.698 1.00 98.12 534 LYS A N 1
ATOM 4025 C CA . LYS A 1 534 ? -19.549 -26.701 -14.325 1.00 98.12 534 LYS A CA 1
ATOM 4026 C C . LYS A 1 534 ? -20.536 -25.659 -13.828 1.00 98.12 534 LYS A C 1
ATOM 4028 O O . LYS A 1 534 ? -20.503 -25.298 -12.651 1.00 98.12 534 LYS A O 1
ATOM 4033 N N . ILE A 1 535 ? -21.443 -25.238 -14.702 1.00 97.81 535 ILE A N 1
ATOM 4034 C CA . ILE A 1 535 ? -22.644 -24.491 -14.320 1.00 97.81 535 ILE A CA 1
ATOM 4035 C C . ILE A 1 535 ? -23.516 -25.388 -13.441 1.00 97.81 535 ILE A C 1
ATOM 4037 O O . ILE A 1 535 ? -23.765 -26.546 -13.774 1.00 97.81 535 ILE A O 1
ATOM 4041 N N . LEU A 1 536 ? -23.958 -24.853 -12.311 1.00 97.44 536 LEU A N 1
ATOM 4042 C CA . LEU A 1 536 ? -24.907 -25.480 -11.396 1.00 97.44 536 LEU A CA 1
ATOM 4043 C C . LEU A 1 536 ? -26.320 -24.961 -11.668 1.00 97.44 536 LEU A C 1
ATOM 4045 O O . LEU A 1 536 ? -27.254 -25.749 -11.752 1.00 97.44 536 LEU A O 1
ATOM 4049 N N . GLU A 1 537 ? -26.458 -23.646 -11.844 1.00 96.88 537 GLU A N 1
ATOM 4050 C CA . GLU A 1 537 ? -27.738 -22.965 -12.036 1.00 96.88 537 GLU A CA 1
ATOM 4051 C C . GLU A 1 537 ? -27.534 -21.633 -12.774 1.00 96.88 537 GLU A C 1
ATOM 4053 O O . GLU A 1 537 ? -26.522 -20.957 -12.573 1.00 96.88 537 GLU A O 1
ATOM 4058 N N . TYR A 1 538 ? -28.513 -21.230 -13.586 1.00 96.56 538 TYR A N 1
ATOM 4059 C CA . TYR A 1 538 ? -28.653 -19.859 -14.077 1.00 96.56 538 TYR A CA 1
ATOM 4060 C C . TYR A 1 538 ? -29.956 -19.263 -13.545 1.00 96.56 538 TYR A C 1
ATOM 4062 O O . TYR A 1 538 ? -31.037 -19.780 -13.824 1.00 96.56 538 TYR A O 1
ATOM 4070 N N . ASN A 1 539 ? -29.854 -18.157 -12.810 1.00 94.94 539 ASN A N 1
ATOM 4071 C CA . ASN A 1 539 ? -30.997 -17.405 -12.317 1.00 94.94 539 ASN A CA 1
ATOM 4072 C C . ASN A 1 539 ? -31.319 -16.263 -13.307 1.00 94.94 539 ASN A C 1
ATOM 4074 O O . ASN A 1 539 ? -30.565 -15.284 -13.375 1.00 94.94 539 ASN A O 1
ATOM 4078 N N . PRO A 1 540 ? -32.424 -16.347 -14.074 1.00 90.31 540 PRO A N 1
ATOM 4079 C CA . PRO A 1 540 ? -32.742 -15.358 -15.105 1.00 90.31 540 PRO A CA 1
ATOM 4080 C C . PRO A 1 540 ? -33.117 -13.988 -14.521 1.00 90.31 540 PRO A C 1
ATOM 4082 O O . PRO A 1 540 ? -32.889 -12.967 -15.168 1.00 90.31 540 PRO A 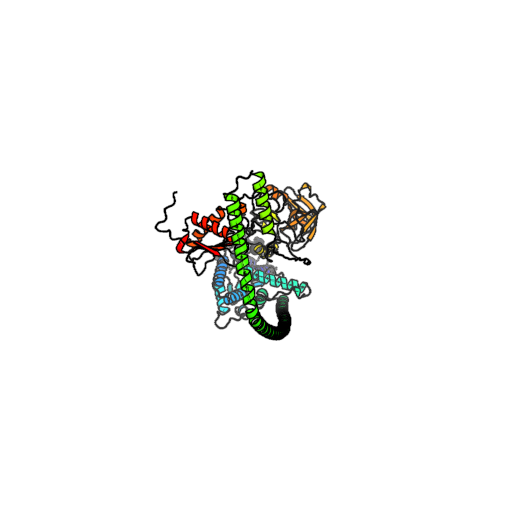O 1
ATOM 4085 N N . THR A 1 541 ? -33.643 -13.947 -13.293 1.00 89.69 541 THR A N 1
ATOM 4086 C CA . THR A 1 541 ? -34.082 -12.715 -12.621 1.00 89.69 541 THR A CA 1
ATOM 4087 C C . THR A 1 541 ? -32.890 -11.873 -12.166 1.00 89.69 541 THR A C 1
ATOM 4089 O O . THR A 1 541 ? -32.819 -10.685 -12.469 1.00 89.69 541 THR A O 1
ATOM 4092 N N . SER A 1 542 ? -31.918 -12.480 -11.476 1.00 91.38 542 SER A N 1
ATOM 4093 C CA . SER A 1 542 ? -30.700 -11.786 -11.019 1.00 91.38 542 SER A CA 1
ATOM 4094 C C . SER A 1 542 ? -29.608 -11.697 -12.095 1.00 91.38 542 SER A C 1
ATOM 4096 O O . SER A 1 542 ? -28.645 -10.930 -11.950 1.00 91.38 542 SER A O 1
ATOM 4098 N N . LYS A 1 543 ? -29.764 -12.463 -13.187 1.00 95.25 543 LYS A N 1
ATOM 4099 C CA . LYS A 1 543 ? -28.788 -12.657 -14.273 1.00 95.25 543 LYS A CA 1
ATOM 4100 C C . LYS A 1 543 ? -27.468 -13.269 -13.771 1.00 95.25 543 LYS A C 1
ATOM 4102 O O . LYS A 1 543 ? -26.412 -13.038 -14.364 1.00 95.25 543 LYS A O 1
ATOM 4107 N N . LEU A 1 544 ? -27.525 -14.021 -12.669 1.00 95.81 544 LEU A N 1
ATOM 4108 C CA . LEU A 1 544 ? -26.382 -14.698 -12.053 1.00 95.81 544 LEU A CA 1
ATOM 4109 C C . LEU A 1 544 ? -26.314 -16.161 -12.490 1.00 95.81 544 LEU A C 1
ATOM 4111 O O . LEU A 1 544 ? -27.330 -16.847 -12.582 1.00 95.81 544 LEU A O 1
ATOM 4115 N N . ILE A 1 545 ? -25.098 -16.632 -12.728 1.00 97.06 545 ILE A N 1
ATOM 4116 C CA . ILE A 1 545 ? -24.757 -18.019 -13.020 1.00 97.06 545 ILE A CA 1
ATOM 4117 C C . ILE A 1 545 ? -23.940 -18.527 -11.836 1.00 97.06 545 ILE A C 1
ATOM 4119 O O . ILE A 1 545 ? -22.901 -17.958 -11.497 1.00 97.06 545 ILE A O 1
ATOM 4123 N N . TYR A 1 546 ? -24.406 -19.602 -11.215 1.00 97.38 546 TYR A N 1
ATOM 4124 C CA . TYR A 1 546 ? -23.685 -20.299 -10.161 1.00 97.38 546 TYR A CA 1
ATOM 4125 C C . TYR A 1 546 ? -22.902 -21.441 -10.790 1.00 97.38 546 TYR A C 1
ATOM 4127 O O . TYR A 1 546 ? -23.451 -22.226 -11.564 1.00 97.38 546 TYR A O 1
ATOM 4135 N N . THR A 1 547 ? -21.626 -21.561 -10.448 1.00 98.00 547 THR A N 1
ATOM 4136 C CA . THR A 1 547 ? -20.760 -22.648 -10.914 1.00 98.00 547 THR A CA 1
ATOM 4137 C C . THR A 1 547 ? -20.163 -23.395 -9.729 1.00 98.00 547 THR A C 1
ATOM 4139 O O . THR A 1 547 ? -20.079 -22.860 -8.625 1.00 98.00 547 THR A O 1
ATOM 4142 N N . THR A 1 548 ? -19.664 -24.612 -9.949 1.00 97.75 548 THR A N 1
ATOM 4143 C CA . THR A 1 548 ? -18.705 -25.243 -9.022 1.00 97.75 548 THR A CA 1
ATOM 4144 C C . THR A 1 548 ? -17.531 -24.293 -8.753 1.00 97.75 548 THR A C 1
ATOM 4146 O O . THR A 1 548 ? -17.194 -23.512 -9.644 1.00 97.75 548 THR A O 1
ATOM 4149 N N . LYS A 1 549 ? -16.871 -24.378 -7.589 1.00 96.25 549 LYS A N 1
ATOM 4150 C CA . LYS A 1 549 ? -15.733 -23.518 -7.203 1.00 96.25 549 LYS A CA 1
ATOM 4151 C C . LYS A 1 549 ? -14.581 -23.497 -8.218 1.00 96.25 549 LYS A C 1
ATOM 4153 O O . LYS A 1 549 ? -13.611 -24.255 -8.105 1.00 96.25 549 LYS A O 1
ATOM 4158 N N . ILE A 1 550 ? -14.645 -22.556 -9.154 1.00 93.31 550 ILE A N 1
ATOM 4159 C CA . ILE A 1 550 ? -13.608 -22.290 -10.156 1.00 93.31 550 ILE A CA 1
ATOM 4160 C C . ILE A 1 550 ? -12.603 -21.234 -9.694 1.00 93.31 550 ILE A C 1
ATOM 4162 O O . ILE A 1 550 ? -11.548 -21.132 -10.297 1.00 93.31 550 ILE A O 1
ATOM 4166 N N . SER A 1 551 ? -12.858 -20.525 -8.590 1.00 91.31 551 SER A N 1
ATOM 4167 C CA . SER A 1 551 ? -12.080 -19.346 -8.185 1.00 91.31 551 SER A CA 1
ATOM 4168 C C . SER A 1 551 ? -11.567 -19.341 -6.739 1.00 91.31 551 SER A C 1
ATOM 4170 O O . SER A 1 551 ? -11.936 -20.173 -5.901 1.00 91.31 551 SER A O 1
ATOM 4172 N N . THR A 1 552 ? -10.724 -18.348 -6.462 1.00 86.94 552 THR A N 1
ATOM 4173 C CA . THR A 1 552 ? -10.430 -17.765 -5.146 1.00 86.94 552 THR A CA 1
ATOM 4174 C C . THR A 1 552 ? -10.867 -16.288 -5.118 1.00 86.94 552 THR A C 1
ATOM 4176 O O . THR A 1 552 ? -11.402 -15.783 -6.104 1.00 86.94 552 THR A O 1
ATOM 4179 N N . LEU A 1 553 ? -10.673 -15.583 -3.995 1.00 76.31 553 LEU A N 1
ATOM 4180 C CA . LEU A 1 553 ? -11.063 -14.167 -3.859 1.00 76.31 553 LEU A CA 1
ATOM 4181 C C . LEU A 1 553 ? -10.323 -13.240 -4.844 1.00 76.31 553 LEU A C 1
ATOM 4183 O O . LEU A 1 553 ? -10.917 -12.300 -5.360 1.00 76.31 553 LEU A O 1
ATOM 4187 N N . GLY A 1 554 ? -9.059 -13.539 -5.162 1.00 79.94 554 GLY A N 1
ATOM 4188 C CA . GLY A 1 554 ? -8.222 -12.743 -6.069 1.00 79.94 554 GLY A CA 1
ATOM 4189 C C . GLY A 1 554 ? -8.440 -13.001 -7.566 1.00 79.94 554 GLY A C 1
ATOM 4190 O O . GLY A 1 554 ? -7.552 -12.693 -8.358 1.00 79.94 554 GLY A O 1
ATOM 4191 N N . ASP A 1 555 ? -9.560 -13.616 -7.957 1.00 87.56 555 ASP A N 1
ATOM 4192 C CA . ASP A 1 555 ? -9.932 -13.833 -9.366 1.00 87.56 555 ASP A CA 1
ATOM 4193 C C . ASP A 1 555 ? -11.126 -12.967 -9.816 1.00 87.56 555 ASP A C 1
ATOM 4195 O O . ASP A 1 555 ? -11.542 -13.044 -10.971 1.00 87.56 555 ASP A O 1
ATOM 4199 N N . ALA A 1 556 ? -11.711 -12.164 -8.921 1.00 88.12 556 ALA A N 1
ATOM 4200 C CA . ALA A 1 556 ? -12.842 -11.288 -9.227 1.00 88.12 556 ALA A CA 1
ATOM 4201 C C . ALA A 1 556 ? -12.563 -10.393 -10.454 1.00 88.12 556 ALA A C 1
ATOM 4203 O O . ALA A 1 556 ? -11.523 -9.747 -10.548 1.00 88.12 556 ALA A O 1
ATOM 4204 N N . GLY A 1 557 ? -13.496 -10.359 -11.409 1.00 87.56 557 GLY A N 1
ATOM 4205 C CA . GLY A 1 557 ? -13.324 -9.687 -12.701 1.00 87.56 557 GLY A CA 1
ATOM 4206 C C . GLY A 1 557 ? -12.741 -10.554 -13.828 1.00 87.56 557 GLY A C 1
ATOM 4207 O O . GLY A 1 557 ? -12.687 -10.102 -14.973 1.00 87.56 557 GLY A O 1
ATOM 4208 N N . ALA A 1 558 ? -12.350 -11.802 -13.555 1.00 90.44 558 ALA A N 1
ATOM 4209 C CA . ALA A 1 558 ? -11.899 -12.736 -14.584 1.00 90.44 558 ALA A CA 1
ATOM 4210 C C . ALA A 1 558 ? -13.052 -13.228 -15.492 1.00 90.44 558 ALA A C 1
ATOM 4212 O O . ALA A 1 558 ? -14.169 -13.458 -15.009 1.00 90.44 558 ALA A O 1
ATOM 4213 N N . PRO A 1 559 ? -12.804 -13.432 -16.801 1.00 94.56 559 PRO A N 1
ATOM 4214 C CA . PRO A 1 559 ? -13.793 -13.993 -17.711 1.00 94.56 559 PRO A CA 1
ATOM 4215 C C . PRO A 1 559 ? -14.010 -15.488 -17.446 1.00 94.56 559 PRO A C 1
ATOM 4217 O O . PRO A 1 559 ? -13.070 -16.244 -17.179 1.00 94.56 559 PRO A O 1
ATOM 4220 N N . VAL A 1 560 ? -15.264 -15.918 -17.577 1.00 96.00 560 VAL A N 1
ATOM 4221 C CA . VAL A 1 560 ? -15.666 -17.328 -17.576 1.00 96.00 560 VAL A CA 1
ATOM 4222 C C . VAL A 1 560 ? -16.115 -17.697 -18.982 1.00 96.00 560 VAL A C 1
ATOM 4224 O O . VAL A 1 560 ? -16.990 -17.039 -19.550 1.00 96.00 560 VAL A O 1
ATOM 4227 N N . LEU A 1 561 ? -15.506 -18.738 -19.547 1.00 96.50 561 LEU A N 1
ATOM 4228 C CA . LEU A 1 561 ? -15.715 -19.174 -20.927 1.00 96.50 561 LEU A CA 1
ATOM 4229 C C . LEU A 1 561 ? -16.369 -20.559 -20.997 1.00 96.50 561 LEU A C 1
ATOM 4231 O O . LEU A 1 561 ? -16.195 -21.382 -20.098 1.00 96.50 561 LEU A O 1
ATOM 4235 N N . THR A 1 562 ? -17.087 -20.840 -22.082 1.00 97.19 562 THR A N 1
ATOM 4236 C CA . THR A 1 562 ? -17.455 -22.210 -22.475 1.00 97.19 562 THR A CA 1
ATOM 4237 C C . THR A 1 562 ? -16.260 -22.941 -23.102 1.00 97.19 562 THR A C 1
ATOM 4239 O O . THR A 1 562 ? -15.227 -22.341 -23.399 1.00 97.19 562 THR A O 1
ATOM 4242 N N . LYS A 1 563 ? -16.392 -24.252 -23.350 1.00 94.50 563 LYS A N 1
ATOM 4243 C CA . LYS A 1 563 ? -15.348 -25.063 -24.013 1.00 94.50 563 LYS A CA 1
ATOM 4244 C C . LYS A 1 563 ? -15.072 -24.645 -25.471 1.00 94.50 563 LYS A C 1
ATOM 4246 O O . LYS A 1 563 ? -13.986 -24.901 -25.978 1.00 94.50 563 LYS A O 1
ATOM 4251 N N . ASP A 1 564 ? -16.039 -24.013 -26.133 1.00 93.94 564 ASP A N 1
ATOM 4252 C CA . ASP A 1 564 ? -15.923 -23.367 -27.451 1.00 93.94 564 ASP A CA 1
ATOM 4253 C C . ASP A 1 564 ? -15.501 -21.882 -27.360 1.00 93.94 564 ASP A C 1
ATOM 4255 O O . ASP A 1 564 ? -15.626 -21.133 -28.324 1.00 93.94 564 ASP A O 1
ATOM 4259 N N . ASN A 1 565 ? -14.970 -21.457 -26.207 1.00 93.62 565 ASN A N 1
ATOM 4260 C CA . ASN A 1 565 ? -14.464 -20.113 -25.921 1.00 93.62 565 ASN A CA 1
ATOM 4261 C C . ASN A 1 565 ? -15.489 -18.977 -26.098 1.00 93.62 565 ASN A C 1
ATOM 4263 O O . ASN A 1 565 ? -15.103 -17.835 -26.350 1.00 93.62 565 ASN A O 1
ATOM 4267 N N . LYS A 1 566 ? -16.792 -19.234 -25.940 1.00 95.12 566 LYS A N 1
ATOM 4268 C CA . LYS A 1 566 ? -17.776 -18.149 -25.826 1.00 95.12 566 LYS A CA 1
ATOM 4269 C C . LYS A 1 566 ? -17.755 -17.587 -24.410 1.00 95.12 566 LYS A C 1
ATOM 4271 O O . LYS A 1 566 ? -17.658 -18.332 -23.435 1.00 95.12 566 LYS A O 1
ATOM 4276 N N . LEU A 1 567 ? -17.894 -16.272 -24.281 1.00 95.56 567 LEU A N 1
ATOM 4277 C CA . LEU A 1 567 ? -18.014 -15.604 -22.992 1.00 95.56 567 LEU A CA 1
ATOM 4278 C C . LEU A 1 567 ? -19.353 -15.951 -22.333 1.00 95.56 567 LEU A C 1
ATOM 4280 O O . LEU A 1 567 ? -20.413 -15.570 -22.823 1.00 95.56 567 LEU A O 1
ATOM 4284 N N . VAL A 1 568 ? -19.293 -16.628 -21.189 1.00 96.75 568 VAL A N 1
ATOM 4285 C CA . VAL A 1 568 ? -20.444 -16.892 -20.315 1.00 96.75 568 VAL A CA 1
ATOM 4286 C C . VAL A 1 568 ? -20.767 -15.640 -19.502 1.00 96.75 568 VAL A C 1
ATOM 4288 O O . VAL A 1 568 ? -21.914 -15.196 -19.406 1.00 96.75 568 VAL A O 1
ATOM 4291 N N . GLY A 1 569 ? -19.732 -15.041 -18.918 1.00 95.88 569 GLY A N 1
ATOM 4292 C CA . GLY A 1 569 ? -19.869 -13.929 -17.994 1.00 95.88 569 GLY A CA 1
ATOM 4293 C C . GLY A 1 569 ? -18.554 -13.539 -17.339 1.00 95.88 569 GLY A C 1
ATOM 4294 O O . GLY A 1 569 ? -17.493 -14.063 -17.678 1.00 95.88 569 GLY A O 1
ATOM 4295 N N . ILE A 1 570 ? -18.648 -12.627 -16.378 1.00 95.19 570 ILE A N 1
ATOM 4296 C CA . ILE A 1 570 ? -17.523 -12.179 -15.556 1.00 95.19 570 ILE A CA 1
ATOM 4297 C C . ILE A 1 570 ? -17.712 -12.714 -14.138 1.00 95.19 570 ILE A C 1
ATOM 4299 O O . ILE A 1 570 ? -18.805 -12.614 -13.574 1.00 95.19 570 ILE A O 1
ATOM 4303 N N . LEU A 1 571 ? -16.665 -13.298 -13.560 1.00 94.56 571 LEU A N 1
ATOM 4304 C CA . LEU A 1 571 ? -16.676 -13.744 -12.173 1.00 94.56 571 LEU A CA 1
ATOM 4305 C C . LEU A 1 571 ? -16.829 -12.542 -11.231 1.00 94.56 571 LEU A C 1
ATOM 4307 O O . LEU A 1 571 ? -16.064 -11.584 -11.324 1.00 94.56 571 LEU A O 1
ATOM 4311 N N . LEU A 1 572 ? -17.772 -12.627 -10.294 1.00 92.31 572 LEU A N 1
ATOM 4312 C CA . LEU A 1 572 ? -17.903 -11.675 -9.194 1.00 92.31 572 LEU A CA 1
ATOM 4313 C C . LEU A 1 572 ? -17.117 -12.182 -7.975 1.00 92.31 572 LEU A C 1
ATOM 4315 O O . LEU A 1 572 ? -16.078 -11.641 -7.611 1.00 92.31 572 LEU A O 1
ATOM 4319 N N . SER A 1 573 ? -17.575 -13.271 -7.362 1.00 92.56 573 SER A N 1
ATOM 4320 C CA . SER A 1 573 ? -17.067 -13.729 -6.066 1.00 92.56 573 SER A CA 1
ATOM 4321 C C . SER A 1 573 ? -17.238 -15.240 -5.879 1.00 92.56 573 SER A C 1
ATOM 4323 O O . SER A 1 573 ? -17.685 -15.960 -6.776 1.00 92.56 573 SER A O 1
ATOM 4325 N N . LEU A 1 574 ? -16.899 -15.738 -4.689 1.00 91.88 574 LEU A N 1
ATOM 4326 C CA . LEU A 1 574 ? -17.515 -16.962 -4.171 1.00 91.88 574 LEU A CA 1
ATOM 4327 C C . LEU A 1 574 ? -18.956 -16.661 -3.730 1.00 91.88 574 LEU A C 1
ATOM 4329 O O . LEU A 1 574 ? -19.278 -15.515 -3.409 1.00 91.88 574 LEU A O 1
ATOM 4333 N N . ASP A 1 575 ? -19.816 -17.674 -3.724 1.00 91.50 575 ASP A N 1
ATOM 4334 C CA . ASP A 1 575 ? -21.173 -17.547 -3.186 1.00 91.50 575 ASP A CA 1
ATOM 4335 C C . ASP A 1 575 ? -21.101 -17.416 -1.650 1.00 91.50 575 ASP A C 1
ATOM 4337 O O . ASP A 1 575 ? -20.516 -18.291 -1.002 1.00 91.50 575 ASP A O 1
ATOM 4341 N N . PRO A 1 576 ? -21.650 -16.344 -1.043 1.00 82.81 576 PRO A N 1
ATOM 4342 C CA . PRO A 1 576 ? -21.618 -16.162 0.408 1.00 82.81 576 PRO A CA 1
ATOM 4343 C C . PRO A 1 576 ? -22.436 -17.219 1.168 1.00 82.81 576 PRO A C 1
ATOM 4345 O O . PRO A 1 576 ? -22.207 -17.405 2.361 1.00 82.81 576 PRO A O 1
ATOM 4348 N N . LEU A 1 577 ? -23.369 -17.914 0.505 1.00 91.56 577 LEU A N 1
ATOM 4349 C CA . LEU A 1 577 ? -24.190 -18.972 1.103 1.00 91.56 577 LEU A CA 1
ATOM 4350 C C . LEU A 1 577 ? -23.589 -20.377 0.917 1.00 91.56 577 LEU A C 1
ATOM 4352 O O . LEU A 1 577 ? -23.875 -21.270 1.712 1.00 91.56 577 LEU A O 1
ATOM 4356 N N . ASP A 1 578 ? -22.744 -20.582 -0.099 1.00 94.06 578 ASP A N 1
ATOM 4357 C CA . ASP A 1 578 ? -22.017 -21.838 -0.330 1.00 94.06 578 ASP A CA 1
ATOM 4358 C C . ASP A 1 578 ? -20.593 -21.560 -0.856 1.00 94.06 578 ASP A C 1
ATOM 4360 O O . ASP A 1 578 ? -20.391 -21.415 -2.065 1.00 94.06 578 ASP A O 1
ATOM 4364 N N . PRO A 1 579 ? -19.555 -21.561 0.004 1.00 89.50 579 PRO A N 1
ATOM 4365 C CA . PRO A 1 579 ? -18.178 -21.252 -0.398 1.00 89.50 579 PRO A CA 1
ATOM 4366 C C . PRO A 1 579 ? -17.544 -22.299 -1.339 1.00 89.50 579 PRO A C 1
ATOM 4368 O O . PRO A 1 579 ? -16.361 -22.175 -1.692 1.00 89.50 579 PRO A O 1
ATOM 4371 N N . ASN A 1 580 ? -18.297 -23.330 -1.746 1.00 94.62 580 ASN A N 1
ATOM 4372 C CA . ASN A 1 580 ? -17.956 -24.288 -2.801 1.00 94.62 580 ASN A CA 1
ATOM 4373 C C . ASN A 1 580 ? -18.553 -23.918 -4.172 1.00 94.62 580 ASN A C 1
ATOM 4375 O O . ASN A 1 580 ? -18.401 -24.683 -5.133 1.00 94.62 580 ASN A O 1
ATOM 4379 N N . ARG A 1 581 ? -19.176 -22.741 -4.290 1.00 96.88 581 ARG A N 1
ATOM 4380 C CA . ARG A 1 581 ? -19.660 -22.166 -5.547 1.00 96.88 581 ARG A CA 1
ATOM 4381 C C . ARG A 1 581 ? -18.957 -20.855 -5.869 1.00 96.88 581 ARG A C 1
ATOM 4383 O O . ARG A 1 581 ? -18.537 -20.113 -4.981 1.00 96.88 581 ARG A O 1
ATOM 4390 N N . SER A 1 582 ? -18.861 -20.572 -7.160 1.00 96.31 582 SER A N 1
ATOM 4391 C CA . SER A 1 582 ? -18.428 -19.281 -7.694 1.00 96.31 582 SER A CA 1
ATOM 4392 C C . SER A 1 582 ? -19.622 -18.604 -8.376 1.00 96.31 582 SER A C 1
ATOM 4394 O O . SER A 1 582 ? -20.413 -19.273 -9.044 1.00 96.31 582 SER A O 1
ATOM 4396 N N . VAL A 1 583 ? -19.763 -17.290 -8.192 1.00 96.31 583 VAL A N 1
ATOM 4397 C CA . VAL A 1 583 ? -20.868 -16.479 -8.727 1.00 96.31 583 VAL A CA 1
ATOM 4398 C C . VAL A 1 583 ? -20.372 -15.673 -9.918 1.00 96.31 583 VAL A C 1
ATOM 4400 O O . VAL A 1 583 ? -19.435 -14.885 -9.804 1.00 96.31 583 VAL A O 1
ATOM 4403 N N . VAL A 1 584 ? -21.020 -15.852 -11.064 1.00 96.00 584 VAL A N 1
ATOM 4404 C CA . VAL A 1 584 ? -20.655 -15.246 -12.347 1.00 96.00 584 VAL A CA 1
ATOM 4405 C C . VAL A 1 584 ? -21.821 -14.389 -12.834 1.00 96.00 584 VAL A C 1
ATOM 4407 O O . VAL A 1 584 ? -22.961 -14.849 -12.869 1.00 96.00 584 VAL A O 1
ATOM 4410 N N . LYS A 1 585 ? -21.573 -13.141 -13.237 1.00 95.62 585 LYS A N 1
ATOM 4411 C CA . LYS A 1 585 ? -22.600 -12.287 -13.849 1.00 95.62 585 LYS A CA 1
ATOM 4412 C C . LYS A 1 585 ? -22.645 -12.548 -15.349 1.00 95.62 585 LYS A C 1
ATOM 4414 O O . LYS A 1 585 ? -21.632 -12.378 -16.026 1.00 95.62 585 LYS A O 1
ATOM 4419 N N . ALA A 1 586 ? -23.801 -12.966 -15.863 1.00 95.50 586 ALA A N 1
ATOM 4420 C CA . ALA A 1 586 ? -23.961 -13.303 -17.275 1.00 95.50 586 ALA A CA 1
ATOM 4421 C C . ALA A 1 586 ? -23.669 -12.088 -18.175 1.00 95.50 586 ALA A C 1
ATOM 4423 O O . ALA A 1 586 ? -24.210 -11.004 -17.947 1.00 95.50 586 ALA A O 1
ATOM 4424 N N . ALA A 1 587 ? -22.846 -12.270 -19.213 1.00 93.62 587 ALA A N 1
ATOM 4425 C CA . ALA A 1 587 ? -22.469 -11.177 -20.115 1.00 93.62 587 ALA A CA 1
ATOM 4426 C C . ALA A 1 587 ? -23.595 -10.812 -21.098 1.00 93.62 587 ALA A C 1
ATOM 4428 O O . ALA A 1 587 ? -23.857 -9.631 -21.330 1.00 93.62 587 ALA A O 1
ATOM 4429 N N . GLN A 1 588 ? -24.299 -11.812 -21.642 1.00 95.19 588 GLN A N 1
ATOM 4430 C CA . GLN A 1 588 ? -25.316 -11.615 -22.683 1.00 95.19 588 GLN A CA 1
ATOM 4431 C C . GLN A 1 588 ? -26.395 -10.575 -22.306 1.00 95.19 588 GLN A C 1
ATOM 4433 O O . GLN A 1 588 ? -26.623 -9.670 -23.112 1.00 95.19 588 GLN A O 1
ATOM 4438 N N . PRO A 1 589 ? -26.994 -10.587 -21.093 1.00 89.75 589 PRO A N 1
ATOM 4439 C CA . PRO A 1 589 ? -28.034 -9.619 -20.745 1.00 89.75 589 PRO A CA 1
ATOM 4440 C C . PRO A 1 589 ? -27.524 -8.185 -20.558 1.00 89.75 589 PRO A C 1
ATOM 4442 O O . PRO A 1 589 ? -28.325 -7.254 -20.606 1.00 89.75 589 PRO A O 1
ATOM 4445 N N . PHE A 1 590 ? -26.225 -7.997 -20.298 1.00 88.81 590 PHE A N 1
ATOM 4446 C CA . PHE A 1 590 ? -25.598 -6.675 -20.231 1.00 88.81 590 PHE A CA 1
ATOM 4447 C C . PHE A 1 590 ? -25.360 -6.126 -21.641 1.00 88.81 590 PHE A C 1
ATOM 4449 O O . PHE A 1 590 ? -25.748 -5.000 -21.944 1.00 88.81 590 PHE A O 1
ATOM 4456 N N . LEU A 1 591 ? -24.789 -6.948 -22.523 1.00 90.31 591 LEU A N 1
ATOM 4457 C CA . LEU A 1 591 ? -24.496 -6.584 -23.911 1.00 90.31 591 LEU A CA 1
ATOM 4458 C C . LEU A 1 591 ? -25.781 -6.287 -24.698 1.00 90.31 591 LEU A C 1
ATOM 4460 O O . LEU A 1 591 ? -25.883 -5.249 -25.344 1.00 90.31 591 LEU A O 1
ATOM 4464 N N . ALA A 1 592 ? -26.819 -7.113 -24.532 1.00 89.06 592 ALA A N 1
ATOM 4465 C CA . ALA A 1 592 ? -28.131 -6.877 -25.136 1.00 89.06 592 ALA A CA 1
ATOM 4466 C C . ALA A 1 592 ? -28.808 -5.578 -24.648 1.00 89.06 592 ALA A C 1
ATOM 4468 O O . ALA A 1 592 ? -29.480 -4.912 -25.429 1.00 89.06 592 ALA A O 1
ATOM 4469 N N . ALA A 1 593 ? -28.631 -5.199 -23.375 1.00 85.75 593 ALA A N 1
ATOM 4470 C CA . ALA A 1 593 ? -29.230 -3.985 -22.808 1.00 85.75 593 ALA A CA 1
ATOM 4471 C C . ALA A 1 593 ? -28.484 -2.691 -23.185 1.00 85.75 593 ALA A C 1
ATOM 4473 O O . ALA A 1 593 ? -29.076 -1.616 -23.188 1.00 85.75 593 ALA A O 1
ATOM 4474 N N . THR A 1 594 ? -27.189 -2.788 -23.484 1.00 85.56 594 THR A N 1
ATOM 4475 C CA . THR A 1 594 ? -26.307 -1.646 -23.790 1.00 85.56 594 THR A CA 1
ATOM 4476 C C . THR A 1 594 ? -26.035 -1.470 -25.285 1.00 85.56 594 THR A C 1
ATOM 4478 O O . THR A 1 594 ? -25.545 -0.422 -25.706 1.00 85.56 594 THR A O 1
ATOM 4481 N N . GLY A 1 595 ? -26.323 -2.498 -26.087 1.00 88.50 595 GLY A N 1
ATOM 4482 C CA . GLY A 1 595 ? -25.961 -2.586 -27.498 1.00 88.50 595 GLY A CA 1
ATOM 4483 C C . GLY A 1 595 ? -24.486 -2.913 -27.749 1.00 88.50 595 GLY A C 1
ATOM 4484 O O . GLY A 1 595 ? -24.098 -3.011 -28.908 1.00 88.50 595 GLY A O 1
ATOM 4485 N N . PHE A 1 596 ? -23.654 -3.073 -26.713 1.00 87.31 596 PHE A N 1
ATOM 4486 C CA . PHE A 1 596 ? -22.233 -3.387 -26.879 1.00 87.31 596 PHE A CA 1
ATOM 4487 C C . PHE A 1 596 ? -22.016 -4.751 -27.556 1.00 87.31 596 PHE A C 1
ATOM 4489 O O . PHE A 1 596 ? -22.671 -5.737 -27.221 1.00 87.31 596 PHE A O 1
ATOM 4496 N N . THR A 1 597 ? -21.029 -4.823 -28.448 1.00 88.31 597 THR A N 1
ATOM 4497 C CA . THR A 1 597 ? -20.518 -6.065 -29.049 1.00 88.31 597 THR A CA 1
ATOM 4498 C C . THR A 1 597 ? -19.121 -6.385 -28.517 1.00 88.31 597 THR A C 1
ATOM 4500 O O . THR A 1 597 ? -18.455 -5.521 -27.939 1.00 88.31 597 THR A O 1
ATOM 4503 N N . LEU A 1 598 ? -18.652 -7.625 -28.687 1.00 87.19 598 LEU A N 1
ATOM 4504 C CA . LEU A 1 598 ? -17.262 -7.966 -28.379 1.00 87.19 598 LEU A CA 1
ATOM 4505 C C . LEU A 1 598 ? -16.322 -7.338 -29.416 1.00 87.19 598 LEU A C 1
ATOM 4507 O O . LEU A 1 598 ? -16.575 -7.392 -30.619 1.00 87.19 598 LEU A O 1
ATOM 4511 N N . ALA A 1 599 ? -15.203 -6.773 -28.964 1.00 76.44 599 ALA A N 1
ATOM 4512 C CA . ALA A 1 599 ? -14.142 -6.352 -29.872 1.00 76.44 599 ALA A CA 1
ATOM 4513 C C . ALA A 1 599 ? -13.557 -7.578 -30.607 1.00 76.44 599 ALA A C 1
ATOM 4515 O O . ALA A 1 599 ? -13.106 -8.533 -29.965 1.00 76.44 599 ALA A O 1
ATOM 4516 N N . GLY A 1 600 ? -13.583 -7.541 -31.943 1.00 69.88 600 GLY A N 1
ATOM 4517 C CA . GLY A 1 600 ? -13.131 -8.634 -32.812 1.00 69.88 600 GLY A CA 1
ATOM 4518 C C . GLY A 1 600 ? -14.232 -9.561 -33.346 1.00 69.88 600 GLY A C 1
ATOM 4519 O O . GLY A 1 600 ? -13.894 -10.557 -33.969 1.00 69.88 600 GLY A O 1
ATOM 4520 N N . ASP A 1 601 ? -15.514 -9.259 -33.119 1.00 64.88 601 ASP A N 1
ATOM 4521 C CA . ASP A 1 601 ? -16.623 -9.923 -33.822 1.00 64.88 601 ASP A CA 1
ATOM 4522 C C . ASP A 1 601 ? -16.672 -9.430 -35.287 1.00 64.88 601 ASP A C 1
ATOM 4524 O O . ASP A 1 601 ? -16.656 -8.217 -35.522 1.00 64.88 601 ASP A O 1
ATOM 4528 N N . ASP A 1 602 ? -16.701 -10.341 -36.269 1.00 51.16 602 ASP A N 1
ATOM 4529 C CA . ASP A 1 602 ? -16.403 -10.095 -37.702 1.00 51.16 602 ASP A CA 1
ATOM 4530 C C . ASP A 1 602 ? -17.472 -9.274 -38.470 1.00 51.16 602 ASP A C 1
ATOM 4532 O O . ASP A 1 602 ? -17.556 -9.300 -39.702 1.00 51.16 602 ASP A O 1
ATOM 4536 N N . THR A 1 603 ? -18.309 -8.504 -37.772 1.00 48.22 603 THR A N 1
ATOM 4537 C CA . THR A 1 603 ? -19.207 -7.534 -38.411 1.00 48.22 603 THR A CA 1
ATOM 4538 C C . THR A 1 603 ? -18.385 -6.444 -39.113 1.00 48.22 603 THR A C 1
ATOM 4540 O O . THR A 1 603 ? -17.645 -5.727 -38.431 1.00 48.22 603 THR A O 1
ATOM 4543 N N . PRO A 1 604 ? -18.500 -6.269 -40.445 1.00 42.00 604 PRO A N 1
ATOM 4544 C CA . PRO A 1 604 ? -17.667 -5.324 -41.177 1.00 42.00 604 PRO A CA 1
ATOM 4545 C C . PRO A 1 604 ? -17.962 -3.888 -40.733 1.00 42.00 604 PRO A C 1
ATOM 4547 O O . PRO A 1 604 ? -19.071 -3.379 -40.910 1.00 42.00 604 PRO A O 1
ATOM 4550 N N . THR A 1 605 ? -16.953 -3.218 -40.174 1.00 45.62 605 THR A N 1
ATOM 4551 C CA . THR A 1 605 ? -16.988 -1.768 -39.956 1.00 45.62 605 THR A CA 1
ATOM 4552 C C . THR A 1 605 ? -17.187 -1.044 -41.291 1.00 45.62 605 THR A C 1
ATOM 4554 O O . THR A 1 605 ? -16.581 -1.457 -42.283 1.00 45.62 605 THR A O 1
ATOM 4557 N N . PRO A 1 606 ? -17.990 0.037 -41.340 1.00 46.41 606 PRO A N 1
ATOM 4558 C CA . PRO A 1 606 ? -18.118 0.845 -42.550 1.00 46.41 606 PRO A CA 1
ATOM 4559 C C . PRO A 1 606 ? -16.743 1.372 -42.985 1.00 46.41 606 PRO A C 1
ATOM 4561 O O . PRO A 1 606 ? -15.933 1.761 -42.141 1.00 46.41 606 PRO A O 1
ATOM 4564 N N . GLU A 1 607 ? -16.465 1.367 -44.294 1.00 45.06 607 GLU A N 1
ATOM 4565 C CA . GLU A 1 607 ? -15.195 1.895 -44.801 1.00 45.06 607 GLU A CA 1
ATOM 4566 C C . GLU A 1 607 ? -15.048 3.384 -44.443 1.00 45.06 607 GLU A C 1
ATOM 4568 O O . GLU A 1 607 ? -15.983 4.153 -44.687 1.00 45.06 607 GLU A O 1
ATOM 4573 N N . PRO A 1 608 ? -13.875 3.825 -43.949 1.00 51.50 608 PRO A N 1
ATOM 4574 C CA . PRO A 1 608 ? -13.618 5.241 -43.723 1.00 51.50 608 PRO A CA 1
ATOM 4575 C C . PRO A 1 608 ? -13.690 6.015 -45.042 1.00 51.50 608 PRO A C 1
ATOM 4577 O O . PRO A 1 608 ? -13.259 5.535 -46.101 1.00 51.50 608 PRO A O 1
ATOM 4580 N N . THR A 1 609 ? -14.203 7.236 -44.979 1.00 67.88 609 THR A N 1
ATOM 4581 C CA . THR A 1 609 ? -14.263 8.168 -46.109 1.00 67.88 609 THR A CA 1
ATOM 4582 C C . THR A 1 609 ? -12.859 8.514 -46.633 1.00 67.88 609 THR A C 1
ATOM 4584 O O . THR A 1 609 ? -11.862 8.340 -45.925 1.00 67.88 609 THR A O 1
ATOM 4587 N N . PRO A 1 610 ? -12.720 9.012 -47.878 1.00 67.81 610 PRO A N 1
ATOM 4588 C CA . PRO A 1 610 ? -11.418 9.415 -48.417 1.00 67.81 610 PRO A CA 1
ATOM 4589 C C . PRO A 1 610 ? -10.676 10.467 -47.572 1.00 67.81 610 PRO A C 1
ATOM 4591 O O . PRO A 1 610 ? -9.446 10.444 -47.532 1.00 67.81 610 PRO A O 1
ATOM 4594 N N . GLU A 1 611 ? -11.393 11.346 -46.865 1.00 60.94 611 GLU A N 1
ATOM 4595 C CA . GLU A 1 611 ? -10.793 12.325 -45.947 1.00 60.94 611 GLU A CA 1
ATOM 4596 C C . GLU A 1 611 ? -10.297 11.669 -44.651 1.00 60.94 611 GLU A C 1
ATOM 4598 O O . GLU A 1 611 ? -9.164 11.909 -44.240 1.00 60.94 611 GLU A O 1
ATOM 4603 N N . GLU A 1 612 ? -11.062 10.749 -44.057 1.00 60.09 612 GLU A N 1
ATOM 4604 C CA . GLU A 1 612 ? -10.604 9.970 -42.894 1.00 60.09 612 GLU A CA 1
ATOM 4605 C C . GLU A 1 612 ? -9.381 9.096 -43.238 1.00 60.09 612 GLU A C 1
ATOM 4607 O O . GLU A 1 612 ? -8.461 8.961 -42.430 1.00 60.09 612 GLU A O 1
ATOM 4612 N N . ARG A 1 613 ? -9.298 8.566 -44.470 1.00 71.00 613 ARG A N 1
ATOM 4613 C CA . ARG A 1 613 ? -8.105 7.846 -44.967 1.00 71.00 613 ARG A CA 1
ATOM 4614 C C . ARG A 1 613 ? -6.863 8.738 -45.054 1.00 71.00 613 ARG A C 1
ATOM 4616 O O . ARG A 1 613 ? -5.759 8.231 -44.852 1.00 71.00 613 ARG A O 1
ATOM 4623 N N . LYS A 1 614 ? -7.016 10.041 -45.332 1.00 72.25 614 LYS A N 1
ATOM 4624 C CA . LYS A 1 614 ? -5.896 11.002 -45.393 1.00 72.25 614 LYS A CA 1
ATOM 4625 C C . LYS A 1 614 ? -5.197 11.112 -44.033 1.00 72.25 614 LYS A C 1
ATOM 4627 O O . LYS A 1 614 ? -3.968 11.081 -43.966 1.00 72.25 614 LYS A O 1
ATOM 4632 N N . TRP A 1 615 ? -5.983 11.167 -42.959 1.00 71.12 615 TRP A N 1
ATOM 4633 C CA . TRP A 1 615 ? -5.510 11.380 -41.587 1.00 71.12 615 TRP A CA 1
ATOM 4634 C C . TRP A 1 615 ? -5.299 10.092 -40.774 1.00 71.12 615 TRP A C 1
ATOM 4636 O O . TRP A 1 615 ? -4.757 10.135 -39.669 1.00 71.12 615 TRP A O 1
ATOM 4646 N N . ALA A 1 616 ? -5.667 8.929 -41.321 1.00 65.50 616 ALA A N 1
ATOM 4647 C CA . ALA A 1 616 ? -5.506 7.635 -40.666 1.00 65.50 616 ALA A CA 1
ATOM 4648 C C . ALA A 1 616 ? -4.050 7.370 -40.229 1.00 65.50 616 ALA A C 1
ATOM 4650 O O . ALA A 1 616 ? -3.127 7.318 -41.052 1.00 65.50 616 ALA A O 1
ATOM 4651 N N . GLY A 1 617 ? -3.854 7.175 -38.923 1.00 67.62 617 GLY A N 1
ATOM 4652 C CA . GLY A 1 617 ? -2.552 6.893 -38.311 1.00 67.62 617 GLY A CA 1
ATOM 4653 C C . GLY A 1 617 ? -1.643 8.108 -38.098 1.00 67.62 617 GLY A C 1
ATOM 4654 O O . GLY A 1 617 ? -0.493 7.908 -37.727 1.00 67.62 617 GLY A O 1
ATOM 4655 N N . VAL A 1 618 ? -2.115 9.340 -38.328 1.00 73.81 618 VAL A N 1
ATOM 4656 C CA . VAL A 1 618 ? -1.387 10.555 -37.918 1.00 73.81 618 VAL A CA 1
ATOM 4657 C C . VAL A 1 618 ? -1.381 10.660 -36.393 1.00 73.81 618 VAL A C 1
ATOM 4659 O O . VAL A 1 618 ? -2.391 10.389 -35.750 1.00 73.81 618 VAL A O 1
ATOM 4662 N N . MET A 1 619 ? -0.249 11.059 -35.814 1.00 69.69 619 MET A N 1
ATOM 4663 C CA . MET A 1 619 ? -0.112 11.353 -34.386 1.00 69.69 619 MET A CA 1
ATOM 4664 C C . MET A 1 619 ? 0.441 12.763 -34.198 1.00 69.69 619 MET A C 1
ATOM 4666 O O . MET A 1 619 ? 1.351 13.178 -34.915 1.00 69.69 619 MET A O 1
ATOM 4670 N N . GLY A 1 620 ? -0.098 13.498 -33.225 1.00 72.50 620 GLY A N 1
ATOM 4671 C CA . GLY A 1 620 ? 0.233 14.903 -33.016 1.00 72.50 620 GLY A CA 1
ATOM 4672 C C . GLY A 1 620 ? 0.556 15.254 -31.566 1.00 72.50 620 GLY A C 1
ATOM 4673 O O . GLY A 1 620 ? -0.139 14.817 -30.655 1.00 72.50 620 GLY A O 1
ATOM 4674 N N . GLU A 1 621 ? 1.567 16.096 -31.359 1.00 79.00 621 GLU A N 1
ATOM 4675 C CA . GLU A 1 621 ? 1.895 16.720 -30.068 1.00 79.00 621 GLU A CA 1
ATOM 4676 C C . GLU A 1 621 ? 1.842 18.251 -30.205 1.00 79.00 621 GLU A C 1
ATOM 4678 O O . GLU A 1 621 ? 2.318 18.793 -31.204 1.00 79.00 621 GLU A O 1
ATOM 4683 N N . ILE A 1 622 ? 1.310 18.969 -29.206 1.00 74.75 622 ILE A N 1
ATOM 4684 C CA . ILE A 1 622 ? 1.406 20.439 -29.137 1.00 74.75 622 ILE A CA 1
ATOM 4685 C C . ILE A 1 622 ? 2.202 20.861 -27.904 1.00 74.75 622 ILE A C 1
ATOM 4687 O O . ILE A 1 622 ? 1.881 20.496 -26.777 1.00 74.75 622 ILE A O 1
ATOM 4691 N N . LEU A 1 623 ? 3.228 21.677 -28.132 1.00 73.75 623 LEU A N 1
ATOM 4692 C CA . LEU A 1 623 ? 4.116 22.224 -27.117 1.00 73.75 623 LEU A CA 1
ATOM 4693 C C . LEU A 1 623 ? 3.840 23.714 -26.929 1.00 73.75 623 LEU A C 1
ATOM 4695 O O . LEU A 1 623 ? 3.809 24.487 -27.888 1.00 73.75 623 LEU A O 1
ATOM 4699 N N . ILE A 1 624 ? 3.661 24.111 -25.673 1.00 66.38 624 ILE A N 1
ATOM 4700 C CA . ILE A 1 624 ? 3.066 25.389 -25.284 1.00 66.38 624 ILE A CA 1
ATOM 4701 C C . ILE A 1 624 ? 4.110 26.159 -24.467 1.00 66.38 624 ILE A C 1
ATOM 4703 O O . ILE A 1 624 ? 4.389 25.846 -23.312 1.00 66.38 624 ILE A O 1
ATOM 4707 N N . SER A 1 625 ? 4.746 27.151 -25.091 1.00 60.47 625 SER A N 1
ATOM 4708 C CA . SER A 1 625 ? 5.843 27.922 -24.495 1.00 60.47 625 SER A CA 1
ATOM 4709 C C . SER A 1 625 ? 5.355 29.194 -23.785 1.00 60.47 625 SER A C 1
ATOM 4711 O O . SER A 1 625 ? 5.517 30.300 -24.304 1.00 60.47 625 SER A O 1
ATOM 4713 N N . GLY A 1 626 ? 4.812 29.056 -22.573 1.00 60.00 626 GLY A N 1
ATOM 4714 C CA . GLY A 1 626 ? 4.479 30.199 -21.720 1.00 60.00 626 GLY A CA 1
ATOM 4715 C C . GLY A 1 626 ? 4.012 29.816 -20.315 1.00 60.00 626 GLY A C 1
ATOM 4716 O O . GLY A 1 626 ? 3.480 28.730 -20.114 1.00 60.00 626 GLY A O 1
ATOM 4717 N N . ASP A 1 627 ? 4.190 30.742 -19.369 1.00 58.81 627 ASP A N 1
ATOM 4718 C CA . ASP A 1 627 ? 3.856 30.553 -17.947 1.00 58.81 627 ASP A CA 1
ATOM 4719 C C . ASP A 1 627 ? 2.460 31.110 -17.570 1.00 58.81 627 ASP A C 1
ATOM 4721 O O . ASP A 1 627 ? 2.058 31.015 -16.412 1.00 58.81 627 ASP A O 1
ATOM 4725 N N . SER A 1 628 ? 1.719 31.719 -18.514 1.00 62.25 628 SER A N 1
ATOM 4726 C CA . SER A 1 628 ? 0.362 32.243 -18.258 1.00 62.25 628 SER A CA 1
ATOM 4727 C C . SER A 1 628 ? -0.714 31.172 -18.509 1.00 62.25 628 SER A C 1
ATOM 4729 O O . SER A 1 628 ? -0.728 30.590 -19.600 1.00 62.25 628 SER A O 1
ATOM 4731 N N . PRO A 1 629 ? -1.670 30.967 -17.578 1.00 69.56 629 PRO A N 1
ATOM 4732 C CA . PRO A 1 629 ? -2.855 30.133 -17.799 1.00 69.56 629 PRO A CA 1
ATOM 4733 C C . PRO A 1 629 ? -3.681 30.530 -19.033 1.00 69.56 629 PRO A C 1
ATOM 4735 O O . PRO A 1 629 ? -4.247 29.667 -19.698 1.00 69.56 629 PRO A O 1
ATOM 4738 N N . GLU A 1 630 ? -3.705 31.818 -19.387 1.00 71.31 630 GLU A N 1
ATOM 4739 C CA . GLU A 1 630 ? -4.447 32.352 -20.542 1.00 71.31 630 GLU A CA 1
ATOM 4740 C C . GLU A 1 630 ? -3.927 31.749 -21.859 1.00 71.31 630 GLU A C 1
ATOM 4742 O O . GLU A 1 630 ? -4.699 31.344 -22.728 1.00 71.31 630 GLU A O 1
ATOM 4747 N N . PHE A 1 631 ? -2.600 31.604 -21.967 1.00 67.00 631 PHE A N 1
ATOM 4748 C CA . PHE A 1 631 ? -1.924 31.012 -23.124 1.00 67.00 631 PHE A CA 1
ATOM 4749 C C . PHE A 1 631 ? -2.234 29.509 -23.261 1.00 67.00 631 PHE A C 1
ATOM 4751 O O . PHE A 1 631 ? -2.284 28.981 -24.372 1.00 67.00 631 PHE A O 1
ATOM 4758 N N . ALA A 1 632 ? -2.482 28.817 -22.142 1.00 65.62 632 ALA A N 1
ATOM 4759 C CA . ALA A 1 632 ? -2.869 27.410 -22.144 1.00 65.62 632 ALA A CA 1
ATOM 4760 C C . ALA A 1 632 ? -4.323 27.204 -22.606 1.00 65.62 632 ALA A C 1
ATOM 4762 O O . ALA A 1 632 ? -4.577 26.284 -23.382 1.00 65.62 632 ALA A O 1
ATOM 4763 N N . GLU A 1 633 ? -5.268 28.056 -22.187 1.00 72.75 633 GLU A N 1
ATOM 4764 C CA . GLU A 1 633 ? -6.659 27.983 -22.666 1.00 72.75 633 GLU A CA 1
ATOM 4765 C C . GLU A 1 633 ? -6.772 28.294 -24.164 1.00 72.75 633 GLU A C 1
ATOM 4767 O O . GLU A 1 633 ? -7.458 27.576 -24.894 1.00 72.75 633 GLU A O 1
ATOM 4772 N N . GLU A 1 634 ? -6.051 29.300 -24.668 1.00 69.12 634 GLU A N 1
ATOM 4773 C CA . GLU A 1 634 ? -6.095 29.608 -26.100 1.00 69.12 634 GLU A CA 1
ATOM 4774 C C . GLU A 1 634 ? -5.418 28.522 -26.956 1.00 69.12 634 GLU A C 1
ATOM 4776 O O . GLU A 1 634 ? -5.908 28.193 -28.036 1.00 69.12 634 GLU A O 1
ATOM 4781 N N . ALA A 1 635 ? -4.372 27.855 -26.460 1.00 69.94 635 ALA A N 1
ATOM 4782 C CA . ALA A 1 635 ? -3.799 26.701 -27.152 1.00 69.94 635 ALA A CA 1
ATOM 4783 C C . ALA A 1 635 ? -4.786 25.515 -27.266 1.00 69.94 635 ALA A C 1
ATOM 4785 O O . ALA A 1 635 ? -4.811 24.843 -28.302 1.00 69.94 635 ALA A O 1
ATOM 4786 N N . LYS A 1 636 ? -5.666 25.290 -26.273 1.00 72.56 636 LYS A N 1
ATOM 4787 C CA . LYS A 1 636 ? -6.735 24.269 -26.370 1.00 72.56 636 LYS A CA 1
ATOM 4788 C C . LYS A 1 636 ? -7.711 24.547 -27.515 1.00 72.56 636 LYS A C 1
ATOM 4790 O O . LYS A 1 636 ? -8.204 23.599 -28.122 1.00 72.56 636 LYS A O 1
ATOM 4795 N N . LYS A 1 637 ? -7.960 25.816 -27.865 1.00 78.56 637 LYS A N 1
ATOM 4796 C CA . LYS A 1 637 ? -8.789 26.185 -29.028 1.00 78.56 637 LYS A CA 1
ATOM 4797 C C . LYS A 1 637 ? -8.227 25.581 -30.319 1.00 78.56 637 LYS A C 1
ATOM 4799 O O . LYS A 1 637 ? -8.982 24.999 -31.090 1.00 78.56 637 LYS A O 1
ATOM 4804 N N . TYR A 1 638 ? -6.908 25.653 -30.518 1.00 74.25 638 TYR A N 1
ATOM 4805 C CA . TYR A 1 638 ? -6.242 25.057 -31.681 1.00 74.25 638 TYR A CA 1
ATOM 4806 C C . TYR A 1 638 ? -6.218 23.521 -31.625 1.00 74.25 638 TYR A C 1
ATOM 4808 O O . TYR A 1 638 ? -6.410 22.888 -32.658 1.00 74.25 638 TYR A O 1
ATOM 4816 N N . VAL A 1 639 ? -6.066 22.906 -30.443 1.00 71.88 639 VAL A N 1
ATOM 4817 C CA . VAL A 1 639 ? -6.207 21.440 -30.276 1.00 71.88 639 VAL A CA 1
ATOM 4818 C C . VAL A 1 639 ? -7.590 20.971 -30.734 1.00 71.88 639 VAL A C 1
ATOM 4820 O O . VAL A 1 639 ? -7.689 20.102 -31.600 1.00 71.88 639 VAL A O 1
ATOM 4823 N N . ASN A 1 640 ? -8.647 21.584 -30.194 1.00 74.75 640 ASN A N 1
ATOM 4824 C CA . ASN A 1 640 ? -10.033 21.250 -30.519 1.00 74.75 640 ASN A CA 1
ATOM 4825 C C . ASN A 1 640 ? -10.316 21.433 -32.017 1.00 74.75 640 ASN A C 1
ATOM 4827 O O . ASN A 1 640 ? -11.039 20.642 -32.614 1.00 74.75 640 ASN A O 1
ATOM 4831 N N . LEU A 1 641 ? -9.718 22.452 -32.635 1.00 76.12 641 LEU A N 1
ATOM 4832 C CA . LEU A 1 641 ? -9.881 22.749 -34.052 1.00 76.12 641 LEU A CA 1
ATOM 4833 C C . LEU A 1 641 ? -9.231 21.702 -34.973 1.00 76.12 641 LEU A C 1
ATOM 4835 O O . LEU A 1 641 ? -9.838 21.273 -35.957 1.00 76.12 641 LEU A O 1
ATOM 4839 N N . LEU A 1 642 ? -8.018 21.248 -34.644 1.00 76.31 642 LEU A N 1
ATOM 4840 C CA . LEU A 1 642 ? -7.355 20.161 -35.374 1.00 76.31 642 LEU A CA 1
ATOM 4841 C C . LEU A 1 642 ? -8.166 18.858 -35.262 1.00 76.31 642 LEU A C 1
ATOM 4843 O O . LEU A 1 642 ? -8.372 18.178 -36.266 1.00 76.31 642 LEU A O 1
ATOM 4847 N N . GLN A 1 643 ? -8.708 18.565 -34.072 1.00 76.00 643 GLN A N 1
ATOM 4848 C CA . GLN A 1 643 ? -9.599 17.421 -33.840 1.00 76.00 643 GLN A CA 1
ATOM 4849 C C . GLN A 1 643 ? -10.910 17.520 -34.640 1.00 76.00 643 GLN A C 1
ATOM 4851 O O . GLN A 1 643 ? -11.324 16.541 -35.257 1.00 76.00 643 GLN A O 1
ATOM 4856 N N . GLN A 1 644 ? -11.541 18.700 -34.690 1.00 77.50 644 GLN A N 1
ATOM 4857 C CA . GLN A 1 644 ? -12.740 18.955 -35.506 1.00 77.50 644 GLN A CA 1
ATOM 4858 C C . GLN A 1 644 ? -12.483 18.797 -37.012 1.00 77.50 644 GLN A C 1
ATOM 4860 O O . GLN A 1 644 ? -13.391 18.432 -37.751 1.00 77.50 644 GLN A O 1
ATOM 4865 N N . SER A 1 645 ? -11.245 19.017 -37.458 1.00 71.62 645 SER A N 1
ATOM 4866 C CA . SER A 1 645 ? -10.824 18.887 -38.861 1.00 71.62 645 SER A CA 1
ATOM 4867 C C . SER A 1 645 ? -10.468 17.446 -39.266 1.00 71.62 645 SER A C 1
ATOM 4869 O O . SER A 1 645 ? -9.847 17.228 -40.305 1.00 71.62 645 SER A O 1
ATOM 4871 N N . GLY A 1 646 ? -10.813 16.455 -38.436 1.00 70.06 646 GLY A N 1
ATOM 4872 C CA . GLY A 1 646 ? -10.559 15.037 -38.702 1.00 70.06 646 GLY A CA 1
ATOM 4873 C C . GLY A 1 646 ? -9.114 14.586 -38.467 1.00 70.06 646 GLY A C 1
ATOM 4874 O O . GLY A 1 646 ? -8.790 13.440 -38.772 1.00 70.06 646 GLY A O 1
ATOM 4875 N N . ILE A 1 647 ? -8.248 15.442 -37.909 1.00 70.31 647 ILE A N 1
ATOM 4876 C CA . ILE A 1 647 ? -6.882 15.067 -37.528 1.00 70.31 647 ILE A CA 1
ATOM 4877 C C . ILE A 1 647 ? -6.935 14.462 -36.117 1.00 70.31 647 ILE A C 1
ATOM 4879 O O . ILE A 1 647 ? -7.216 15.192 -35.160 1.00 70.31 647 ILE A O 1
ATOM 4883 N N . PRO A 1 648 ? -6.667 13.154 -35.934 1.00 60.19 648 PRO A N 1
ATOM 4884 C CA . PRO A 1 648 ? -6.680 12.539 -34.614 1.00 60.19 648 PRO A CA 1
ATOM 4885 C C . PRO A 1 648 ? -5.475 13.026 -33.799 1.00 60.19 648 PRO A C 1
ATOM 4887 O O . PRO A 1 648 ? -4.397 12.441 -33.827 1.00 60.19 648 PRO A O 1
ATOM 4890 N N . MET A 1 649 ? -5.669 14.114 -33.056 1.00 59.59 649 MET A N 1
ATOM 4891 C CA . MET A 1 649 ? -4.731 14.588 -32.042 1.00 59.59 649 MET A CA 1
ATOM 4892 C C . MET A 1 649 ? -5.047 13.863 -30.722 1.00 59.59 649 MET A C 1
ATOM 4894 O O . MET A 1 649 ? -5.998 14.277 -30.045 1.00 59.59 649 MET A O 1
ATOM 4898 N N . PRO A 1 650 ? -4.315 12.797 -30.327 1.00 52.22 650 PRO A N 1
ATOM 4899 C CA . PRO A 1 650 ? -4.383 12.307 -28.952 1.00 52.22 650 PRO A CA 1
ATOM 4900 C C . PRO A 1 650 ? -4.023 13.468 -28.016 1.00 52.22 650 PRO A C 1
ATOM 4902 O O . PRO A 1 650 ? -3.108 14.241 -28.302 1.00 52.22 650 PRO A O 1
ATOM 4905 N N . VAL A 1 651 ? -4.816 13.657 -26.960 1.00 45.03 651 VAL A N 1
ATOM 4906 C CA . VAL A 1 651 ? -4.883 14.928 -26.218 1.00 45.03 651 VAL A CA 1
ATOM 4907 C C . VAL A 1 651 ? -3.495 15.347 -25.696 1.00 45.03 651 VAL A C 1
ATOM 4909 O O . VAL A 1 651 ? -2.904 14.614 -24.903 1.00 45.03 651 VAL A O 1
ATOM 4912 N N . PRO A 1 652 ? -2.957 16.517 -26.098 1.00 49.03 652 PRO A N 1
ATOM 4913 C CA . PRO A 1 652 ? -1.605 16.911 -25.730 1.00 49.03 652 PRO A CA 1
ATOM 4914 C C . PRO A 1 652 ? -1.536 17.474 -24.307 1.00 49.03 652 PRO A C 1
ATOM 4916 O O . PRO A 1 652 ? -2.355 18.298 -23.896 1.00 49.03 652 PRO A O 1
ATOM 4919 N N . TYR A 1 653 ? -0.477 17.111 -23.582 1.00 49.75 653 TYR A N 1
ATOM 4920 C CA . TYR A 1 653 ? -0.060 17.843 -22.390 1.00 49.75 653 TYR A CA 1
ATOM 4921 C C . TYR A 1 653 ? 0.653 19.138 -22.788 1.00 49.75 653 TYR A C 1
ATOM 4923 O O . TYR A 1 653 ? 1.627 19.117 -23.540 1.00 49.75 653 TYR A O 1
ATOM 4931 N N . ALA A 1 654 ? 0.230 20.260 -22.207 1.00 50.16 654 ALA A N 1
ATOM 4932 C CA . ALA A 1 654 ? 0.926 21.537 -22.318 1.00 50.16 654 ALA A CA 1
ATOM 4933 C C . ALA A 1 654 ? 2.299 21.482 -21.616 1.00 50.16 654 ALA A C 1
ATOM 4935 O O . ALA A 1 654 ? 2.426 21.818 -20.439 1.00 50.16 654 ALA A O 1
ATOM 4936 N N . GLN A 1 655 ? 3.347 21.053 -22.325 1.00 54.97 655 GLN A N 1
ATOM 4937 C CA . GLN A 1 655 ? 4.709 21.082 -21.787 1.00 54.97 655 GLN A CA 1
ATOM 4938 C C . GLN A 1 655 ? 5.287 22.502 -21.840 1.00 54.97 655 GLN A C 1
ATOM 4940 O O . GLN A 1 655 ? 5.723 22.970 -22.896 1.00 54.97 655 GLN A O 1
ATOM 4945 N N . VAL A 1 656 ? 5.347 23.160 -20.680 1.00 57.12 656 VAL A N 1
ATOM 4946 C CA . VAL A 1 656 ? 5.964 24.483 -20.521 1.00 57.12 656 VAL A CA 1
ATOM 4947 C C . VAL A 1 656 ? 7.473 24.399 -20.776 1.00 57.12 656 VAL A C 1
ATOM 4949 O O . VAL A 1 656 ? 8.229 23.799 -20.009 1.00 57.12 656 VAL A O 1
ATOM 4952 N N . ARG A 1 657 ? 7.941 25.026 -21.862 1.00 61.53 657 ARG A N 1
ATOM 4953 C CA . ARG A 1 657 ? 9.371 25.105 -22.207 1.00 61.53 657 ARG A CA 1
ATOM 4954 C C . ARG A 1 657 ? 9.978 26.452 -21.814 1.00 61.53 657 ARG A C 1
ATOM 4956 O O . ARG A 1 657 ? 9.555 27.488 -22.314 1.00 61.53 657 ARG A O 1
ATOM 4963 N N . LYS A 1 658 ? 11.091 26.416 -21.063 1.00 57.06 658 LYS A N 1
ATOM 4964 C CA . LYS A 1 658 ? 11.906 27.591 -20.659 1.00 57.06 658 LYS A CA 1
ATOM 4965 C C . LYS A 1 658 ? 12.480 28.436 -21.813 1.00 57.06 658 LYS A C 1
ATOM 4967 O O . LYS A 1 658 ? 13.059 29.489 -21.564 1.00 57.06 658 LYS A O 1
ATOM 4972 N N . ARG A 1 659 ? 12.392 27.975 -23.065 1.00 62.47 659 ARG A N 1
ATOM 4973 C CA . ARG A 1 659 ? 12.732 28.756 -24.263 1.00 62.47 659 ARG A CA 1
ATOM 4974 C C . ARG A 1 659 ? 11.552 28.734 -25.225 1.00 62.47 659 ARG A C 1
ATOM 4976 O O . ARG A 1 659 ? 11.127 27.664 -25.655 1.00 62.47 659 ARG A O 1
ATOM 4983 N N . VAL A 1 660 ? 11.072 29.927 -25.559 1.00 59.12 660 VAL A N 1
ATOM 4984 C CA . VAL A 1 660 ? 10.001 30.174 -26.528 1.00 59.12 660 VAL A CA 1
ATOM 4985 C C . VAL A 1 660 ? 10.618 30.285 -27.931 1.00 59.12 660 VAL A C 1
ATOM 4987 O O . VAL A 1 660 ? 11.597 31.021 -28.087 1.00 59.12 660 VAL A O 1
ATOM 4990 N N . PRO A 1 661 ? 10.104 29.590 -28.961 1.00 70.38 661 PRO A N 1
ATOM 4991 C CA . PRO A 1 661 ? 10.465 29.886 -30.344 1.00 70.38 661 PRO A CA 1
ATOM 4992 C C . PRO A 1 661 ? 9.793 31.195 -30.798 1.00 70.38 661 PRO A C 1
ATOM 4994 O O . PRO A 1 661 ? 8.654 31.466 -30.438 1.00 70.38 661 PRO A O 1
ATOM 4997 N N . SER A 1 662 ? 10.461 31.996 -31.633 1.00 78.38 662 SER A N 1
ATOM 4998 C CA . SER A 1 662 ? 9.915 33.265 -32.160 1.00 78.38 662 SER A CA 1
ATOM 4999 C C . SER A 1 662 ? 8.882 33.100 -33.288 1.00 78.38 662 SER A C 1
ATOM 5001 O O . SER A 1 662 ? 8.368 34.083 -33.814 1.00 78.38 662 SER A O 1
ATOM 5003 N N . LYS A 1 663 ? 8.599 31.858 -33.694 1.00 86.44 663 LYS A N 1
ATOM 5004 C CA . LYS A 1 663 ? 7.599 31.465 -34.698 1.00 86.44 663 LYS A CA 1
ATOM 5005 C C . LYS A 1 663 ? 6.995 30.128 -34.294 1.00 86.44 663 LYS A C 1
ATOM 5007 O O . LYS A 1 663 ? 7.720 29.297 -33.742 1.00 86.44 663 LYS A O 1
ATOM 5012 N N . THR A 1 664 ? 5.719 29.900 -34.602 1.00 88.06 664 THR A N 1
ATOM 5013 C CA . THR A 1 664 ? 5.145 28.561 -34.435 1.00 88.06 664 THR A CA 1
ATOM 5014 C C . THR A 1 664 ? 5.803 27.609 -35.416 1.00 88.06 664 THR A C 1
ATOM 5016 O O . THR A 1 664 ? 6.002 27.926 -36.588 1.00 88.06 664 THR A O 1
ATOM 5019 N N . GLU A 1 665 ? 6.181 26.443 -34.915 1.00 92.00 665 GLU A N 1
ATOM 5020 C CA . GLU A 1 665 ? 6.981 25.467 -35.634 1.00 92.00 665 GLU A CA 1
ATOM 5021 C C . GLU A 1 665 ? 6.224 24.145 -35.735 1.00 92.00 665 GLU A C 1
ATOM 5023 O O . GLU A 1 665 ? 6.002 23.491 -34.721 1.00 92.00 665 GLU A O 1
ATOM 5028 N N . VAL A 1 666 ? 5.856 23.750 -36.954 1.00 92.25 666 VAL A N 1
ATOM 5029 C CA . VAL A 1 666 ? 5.274 22.438 -37.257 1.00 92.25 666 VAL A CA 1
ATOM 5030 C C . VAL A 1 666 ? 6.410 21.503 -37.664 1.00 92.25 666 VAL A C 1
ATOM 5032 O O . VAL A 1 666 ? 6.987 21.618 -38.748 1.00 92.25 666 VAL A O 1
ATOM 5035 N N . ARG A 1 667 ? 6.785 20.605 -36.760 1.00 93.25 667 ARG A N 1
ATOM 5036 C CA . ARG A 1 667 ? 7.850 19.623 -36.964 1.00 93.25 667 ARG A CA 1
ATOM 5037 C C . ARG A 1 667 ? 7.286 18.334 -37.520 1.00 93.25 667 ARG A C 1
ATOM 5039 O O . ARG A 1 667 ? 6.233 17.892 -37.074 1.00 93.25 667 ARG A O 1
ATOM 5046 N N . TYR A 1 668 ? 8.025 17.728 -38.434 1.00 93.56 668 TYR A N 1
ATOM 5047 C CA . TYR A 1 668 ? 7.776 16.389 -38.953 1.00 93.56 668 TYR A CA 1
ATOM 5048 C C . TYR A 1 668 ? 9.073 15.589 -38.903 1.00 93.56 668 TYR A C 1
ATOM 5050 O O . TYR A 1 668 ? 10.156 16.154 -39.082 1.00 93.56 668 TYR A O 1
ATOM 5058 N N . PHE A 1 669 ? 8.960 14.291 -38.631 1.00 90.88 669 PHE A N 1
ATOM 5059 C CA . PHE A 1 669 ? 10.118 13.473 -38.258 1.00 90.88 669 PHE A CA 1
ATOM 5060 C C . PHE A 1 669 ? 10.554 12.475 -39.338 1.00 90.88 669 PHE A C 1
ATOM 5062 O O . PHE A 1 669 ? 11.619 11.876 -39.237 1.00 90.88 669 PHE A O 1
ATOM 5069 N N . ARG A 1 670 ? 9.775 12.341 -40.419 1.00 89.25 670 ARG A N 1
ATOM 5070 C CA . ARG A 1 670 ? 10.138 11.558 -41.609 1.00 89.25 670 ARG A CA 1
ATOM 5071 C C . ARG A 1 670 ? 9.882 12.356 -42.878 1.00 89.25 670 ARG A C 1
ATOM 5073 O O . ARG A 1 670 ? 8.962 13.168 -42.921 1.00 89.25 670 ARG A O 1
ATOM 5080 N N . THR A 1 671 ? 10.684 12.158 -43.922 1.00 89.75 671 THR A N 1
ATOM 5081 C CA . THR A 1 671 ? 10.598 12.995 -45.139 1.00 89.75 671 THR A CA 1
ATOM 5082 C C . THR A 1 671 ? 9.244 12.841 -45.846 1.00 89.75 671 THR A C 1
ATOM 5084 O O . THR A 1 671 ? 8.712 13.810 -46.388 1.00 89.75 671 THR A O 1
ATOM 5087 N N . GLU A 1 672 ? 8.657 11.649 -45.774 1.00 90.81 672 GLU A N 1
ATOM 5088 C CA . GLU A 1 672 ? 7.320 11.306 -46.258 1.00 90.81 672 GLU A CA 1
ATOM 5089 C C . GLU A 1 672 ? 6.172 12.018 -45.517 1.00 90.81 672 GLU A C 1
ATOM 5091 O O . GLU A 1 672 ? 5.109 12.203 -46.104 1.00 90.81 672 GLU A O 1
ATOM 5096 N N . ASP A 1 673 ? 6.388 12.499 -44.286 1.00 88.75 673 ASP A N 1
ATOM 5097 C CA . ASP A 1 673 ? 5.372 13.197 -43.478 1.00 88.75 673 ASP A CA 1
ATOM 5098 C C . ASP A 1 673 ? 5.290 14.705 -43.794 1.00 88.75 673 ASP A C 1
ATOM 5100 O O . ASP A 1 673 ? 4.413 15.423 -43.303 1.00 88.75 673 ASP A O 1
ATOM 5104 N N . LYS A 1 674 ? 6.176 15.212 -44.661 1.00 93.38 674 LYS A N 1
ATOM 5105 C CA . LYS A 1 674 ? 6.209 16.619 -45.087 1.00 93.38 674 LYS A CA 1
ATOM 5106 C C . LYS A 1 674 ? 4.875 17.147 -45.656 1.00 93.38 674 LYS A C 1
ATOM 5108 O O . LYS A 1 674 ? 4.542 18.284 -45.318 1.00 93.38 674 LYS A O 1
ATOM 5113 N N . PRO A 1 675 ? 4.094 16.405 -46.472 1.00 91.44 675 PRO A N 1
ATOM 5114 C CA . PRO A 1 675 ? 2.790 16.876 -46.949 1.00 91.44 675 PRO A CA 1
ATOM 5115 C C . PRO A 1 675 ? 1.780 17.044 -45.807 1.00 91.44 675 PRO A C 1
ATOM 5117 O O . PRO A 1 675 ? 1.064 18.038 -45.770 1.00 91.44 675 PRO A O 1
ATOM 5120 N N . ILE A 1 676 ? 1.797 16.140 -44.820 1.00 87.44 676 ILE A N 1
ATOM 5121 C CA . ILE A 1 676 ? 0.938 16.201 -43.626 1.00 87.44 676 ILE A CA 1
ATOM 5122 C C . ILE A 1 676 ? 1.265 17.471 -42.823 1.00 87.44 676 ILE A C 1
ATOM 5124 O O . ILE A 1 676 ? 0.368 18.211 -42.426 1.00 87.44 676 ILE A O 1
ATOM 5128 N N . ALA A 1 677 ? 2.554 17.787 -42.658 1.00 90.62 677 ALA A N 1
ATOM 5129 C CA . ALA A 1 677 ? 2.993 19.033 -42.027 1.00 90.62 677 ALA A CA 1
ATOM 5130 C C . ALA A 1 677 ? 2.578 20.295 -42.805 1.00 90.62 677 ALA A C 1
ATOM 5132 O O . ALA A 1 677 ? 2.324 21.334 -42.196 1.00 90.62 677 ALA A O 1
ATOM 5133 N N . GLN A 1 678 ? 2.510 20.223 -44.139 1.00 92.38 678 GLN A N 1
ATOM 5134 C CA . GLN A 1 678 ? 2.025 21.321 -44.979 1.00 92.38 678 GLN A CA 1
ATOM 5135 C C . GLN A 1 678 ? 0.513 21.514 -44.830 1.00 92.38 678 GLN A C 1
ATOM 5137 O O . GLN A 1 678 ? 0.088 22.643 -44.606 1.00 92.38 678 GLN A O 1
ATOM 5142 N N . ASP A 1 679 ? -0.280 20.441 -44.856 1.00 88.81 679 ASP A N 1
ATOM 5143 C CA . ASP A 1 679 ? -1.728 20.513 -44.624 1.00 88.81 679 ASP A CA 1
ATOM 5144 C C . ASP A 1 679 ? -2.058 21.091 -43.232 1.00 88.81 679 ASP A C 1
ATOM 5146 O O . ASP A 1 679 ? -2.929 21.950 -43.107 1.00 88.81 679 ASP A O 1
ATOM 5150 N N . VAL A 1 680 ? -1.319 20.685 -42.189 1.00 87.88 680 VAL A N 1
ATOM 5151 C CA . VAL A 1 680 ? -1.440 21.255 -40.831 1.00 87.88 680 VAL A CA 1
ATOM 5152 C C . VAL A 1 680 ? -1.110 22.754 -40.819 1.00 87.88 680 VAL A C 1
ATOM 5154 O O . VAL A 1 680 ? -1.780 23.521 -40.129 1.00 87.88 680 VAL A O 1
ATOM 5157 N N . ILE A 1 681 ? -0.118 23.204 -41.596 1.00 91.06 681 ILE A N 1
ATOM 5158 C CA . ILE A 1 681 ? 0.187 24.636 -41.746 1.00 91.06 681 ILE A CA 1
ATOM 5159 C C . ILE A 1 681 ? -0.959 25.381 -42.434 1.00 91.06 681 ILE A C 1
ATOM 5161 O O . ILE A 1 681 ? -1.366 26.419 -41.918 1.00 91.06 681 ILE A O 1
ATOM 5165 N N . GLU A 1 682 ? -1.501 24.879 -43.548 1.00 91.88 682 GLU A N 1
ATOM 5166 C CA . GLU A 1 682 ? -2.627 25.539 -44.230 1.00 91.88 682 GLU A CA 1
ATOM 5167 C C . GLU A 1 682 ? -3.858 25.631 -43.319 1.00 91.88 682 GLU A C 1
ATOM 5169 O O . GLU A 1 682 ? -4.501 26.677 -43.257 1.00 91.88 682 GLU A O 1
ATOM 5174 N N . LEU A 1 683 ? -4.142 24.579 -42.546 1.00 86.81 683 LEU A N 1
ATOM 5175 C CA . LEU A 1 683 ? -5.242 24.565 -41.584 1.00 86.81 683 LEU A CA 1
ATOM 5176 C C . LEU A 1 683 ? -5.048 25.602 -40.464 1.00 86.81 683 LEU A C 1
ATOM 5178 O O . LEU A 1 683 ? -5.999 26.280 -40.082 1.00 86.81 683 LEU A O 1
ATOM 5182 N N . ILE A 1 684 ? -3.821 25.792 -39.969 1.00 86.75 684 ILE A N 1
ATOM 5183 C CA . ILE A 1 684 ? -3.511 26.844 -38.986 1.00 86.75 684 ILE A CA 1
ATOM 5184 C C . ILE A 1 684 ? -3.628 28.250 -39.620 1.00 86.75 684 ILE A C 1
ATOM 5186 O O . ILE A 1 684 ? -4.134 29.167 -38.970 1.00 86.75 684 ILE A O 1
ATOM 5190 N N . VAL A 1 685 ? -3.244 28.423 -40.893 1.00 89.06 685 VAL A N 1
ATOM 5191 C CA . VAL A 1 685 ? -3.407 29.692 -41.637 1.00 89.06 685 VAL A CA 1
ATOM 5192 C C . VAL A 1 685 ? -4.879 30.051 -41.848 1.00 89.06 685 VAL A C 1
ATOM 5194 O O . VAL A 1 685 ? -5.261 31.200 -41.627 1.00 89.06 685 VAL A O 1
ATOM 5197 N N . GLN A 1 686 ? -5.720 29.080 -42.218 1.00 87.00 686 GLN A N 1
ATOM 5198 C CA . GLN A 1 686 ? -7.169 29.273 -42.396 1.00 87.00 686 GLN A CA 1
ATOM 5199 C C . GLN A 1 686 ? -7.859 29.818 -41.136 1.00 87.00 686 GLN A C 1
ATOM 5201 O O . GLN A 1 686 ? -8.881 30.491 -41.240 1.00 87.00 686 GLN A O 1
ATOM 5206 N N . HIS A 1 687 ? -7.270 29.593 -39.959 1.00 81.69 687 HIS A N 1
ATOM 5207 C CA . HIS A 1 687 ? -7.797 30.028 -38.666 1.00 81.69 687 HIS A CA 1
ATOM 5208 C C . HIS A 1 687 ? -7.117 31.291 -38.117 1.00 81.69 687 HIS A C 1
ATOM 5210 O O . HIS A 1 687 ? -7.134 31.547 -36.914 1.00 81.69 687 HIS A O 1
ATOM 5216 N N . GLY A 1 688 ? -6.566 32.115 -39.014 1.00 83.06 688 GLY A N 1
ATOM 5217 C CA . GLY A 1 688 ? -6.157 33.491 -38.726 1.00 83.06 688 GLY A CA 1
ATOM 5218 C C . GLY A 1 688 ? -4.706 33.663 -38.281 1.00 83.06 688 GLY A C 1
ATOM 5219 O O . GLY A 1 688 ? -4.306 34.780 -37.959 1.00 83.06 688 GLY A O 1
ATOM 5220 N N . VAL A 1 689 ? -3.896 32.600 -38.281 1.00 84.69 689 VAL A N 1
ATOM 5221 C CA . VAL A 1 689 ? -2.460 32.709 -38.000 1.00 84.69 689 VAL A CA 1
ATOM 5222 C C . VAL A 1 689 ? -1.699 33.100 -39.277 1.00 84.69 689 VAL A C 1
ATOM 5224 O O . VAL A 1 689 ? -1.691 32.327 -40.236 1.00 84.69 689 VAL A O 1
ATOM 5227 N N . PRO A 1 690 ? -0.999 34.250 -39.314 1.00 86.62 690 PRO A N 1
ATOM 5228 C CA . PRO A 1 690 ? -0.264 34.668 -40.503 1.00 86.62 690 PRO A CA 1
ATOM 5229 C C . PRO A 1 690 ? 0.843 33.676 -40.885 1.00 86.62 690 PRO A C 1
ATOM 5231 O O . PRO A 1 690 ? 1.621 33.227 -40.035 1.00 86.62 690 PRO A O 1
ATOM 5234 N N . ARG A 1 691 ? 0.938 33.343 -42.178 1.00 91.94 691 ARG A N 1
ATOM 5235 C CA . ARG A 1 691 ? 1.835 32.297 -42.706 1.00 91.94 691 ARG A CA 1
ATOM 5236 C C . ARG A 1 691 ? 3.306 32.568 -42.383 1.00 91.94 691 ARG A C 1
ATOM 5238 O O . ARG A 1 691 ? 4.069 31.641 -42.134 1.00 91.94 691 ARG A O 1
ATOM 5245 N N . GLU A 1 692 ? 3.710 33.831 -42.332 1.00 88.75 692 GLU A N 1
ATOM 5246 C CA . GLU A 1 692 ? 5.056 34.274 -41.978 1.00 88.75 692 GLU A CA 1
ATOM 5247 C C . GLU A 1 692 ? 5.406 34.080 -40.493 1.00 88.75 692 GLU A C 1
ATOM 5249 O O . GLU A 1 692 ? 6.594 34.069 -40.153 1.00 88.75 692 GLU A O 1
ATOM 5254 N N . ARG A 1 693 ? 4.415 33.875 -39.612 1.00 88.38 693 ARG A N 1
ATOM 5255 C CA . ARG A 1 693 ? 4.607 33.465 -38.207 1.00 88.38 693 ARG A CA 1
ATOM 5256 C C . ARG A 1 693 ? 4.692 31.942 -38.034 1.00 88.38 693 ARG A C 1
ATOM 5258 O O . ARG A 1 693 ? 4.977 31.481 -36.928 1.00 88.38 693 ARG A O 1
ATOM 5265 N N . LEU A 1 694 ? 4.497 31.171 -39.106 1.00 91.19 694 LEU A N 1
ATOM 5266 C CA . LEU A 1 694 ? 4.661 29.718 -39.142 1.00 91.19 694 LEU A CA 1
ATOM 5267 C C . LEU A 1 694 ? 5.998 29.324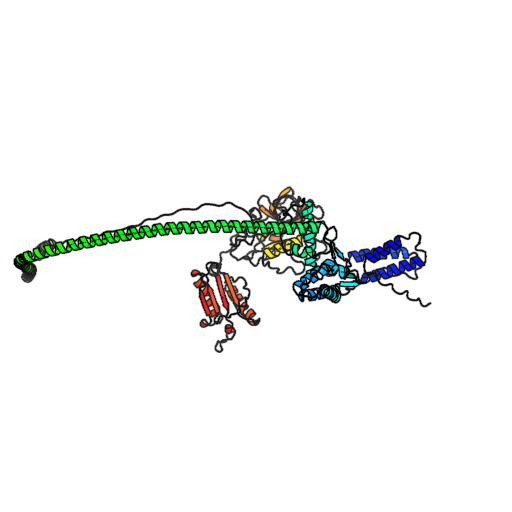 -39.782 1.00 91.19 694 LEU A C 1
ATOM 5269 O O . LEU A 1 694 ? 6.562 30.035 -40.617 1.00 91.19 694 LEU A O 1
ATOM 5273 N N . ARG A 1 695 ? 6.506 28.150 -39.409 1.00 92.69 695 ARG A N 1
ATOM 5274 C CA . ARG A 1 695 ? 7.572 27.439 -40.122 1.00 92.69 695 ARG A CA 1
ATOM 5275 C C . ARG A 1 695 ? 7.342 25.932 -40.042 1.00 92.69 695 ARG A C 1
ATOM 5277 O O . ARG A 1 695 ? 6.889 25.441 -39.012 1.00 92.69 695 ARG A O 1
ATOM 5284 N N . SER A 1 696 ? 7.709 25.203 -41.091 1.00 93.88 696 SER A N 1
ATOM 5285 C CA . SER A 1 696 ? 7.872 23.747 -41.027 1.00 93.88 696 SER A CA 1
ATOM 5286 C C . SER A 1 696 ? 9.341 23.391 -40.809 1.00 93.88 696 SER A C 1
ATOM 5288 O O . SER A 1 696 ? 10.193 23.960 -41.495 1.00 93.88 696 SER A O 1
ATOM 5290 N N . SER A 1 697 ? 9.632 22.415 -39.953 1.00 92.75 697 SER A N 1
ATOM 5291 C CA . SER A 1 697 ? 10.993 21.903 -39.731 1.00 92.75 697 SER A CA 1
ATOM 5292 C C . SER A 1 697 ? 11.025 20.381 -39.855 1.00 92.75 697 SER A C 1
ATOM 5294 O O . SER A 1 697 ? 10.189 19.703 -39.264 1.00 92.75 697 SER A O 1
ATOM 5296 N N . PHE A 1 698 ? 12.012 19.844 -40.569 1.00 93.50 698 PHE A N 1
ATOM 5297 C CA . PHE A 1 698 ? 12.329 18.418 -40.496 1.00 93.50 698 PHE A CA 1
ATOM 5298 C C . PHE A 1 698 ? 13.183 18.154 -39.250 1.00 93.50 698 PHE A C 1
ATOM 5300 O O . PHE A 1 698 ? 14.115 18.914 -38.975 1.00 93.50 698 PHE A O 1
ATOM 5307 N N . VAL A 1 699 ? 12.869 17.096 -38.507 1.00 90.56 699 VAL A N 1
ATOM 5308 C CA . VAL A 1 699 ? 13.682 16.595 -37.394 1.00 90.56 699 VAL A CA 1
ATOM 5309 C C . VAL A 1 699 ? 14.068 15.161 -37.723 1.00 90.56 699 VAL A C 1
ATOM 5311 O O . VAL A 1 699 ? 13.214 14.286 -37.707 1.00 90.56 699 VAL A O 1
ATOM 5314 N N . ASP A 1 700 ? 15.341 14.928 -38.033 1.00 87.00 700 ASP A N 1
ATOM 5315 C CA . ASP A 1 700 ? 15.849 13.598 -38.385 1.00 87.00 700 ASP A CA 1
ATOM 5316 C C . ASP A 1 700 ? 15.974 12.717 -37.129 1.00 87.00 700 ASP A C 1
ATOM 5318 O O . ASP A 1 700 ? 17.044 12.593 -36.531 1.00 87.00 700 ASP A O 1
ATOM 5322 N N . ASP A 1 701 ? 14.838 12.182 -36.676 1.00 86.94 701 ASP A N 1
ATOM 5323 C CA . ASP A 1 701 ? 14.741 11.251 -35.554 1.00 86.94 701 ASP A CA 1
ATOM 5324 C C . ASP A 1 701 ? 14.146 9.918 -36.041 1.00 86.94 701 ASP A C 1
ATOM 5326 O O . ASP A 1 701 ? 12.922 9.781 -36.145 1.00 86.94 701 ASP A O 1
ATOM 5330 N N . PRO A 1 702 ? 14.982 8.901 -36.321 1.00 76.38 702 PRO A N 1
ATOM 5331 C CA . PRO A 1 702 ? 14.505 7.602 -36.787 1.00 76.38 702 PRO A CA 1
ATOM 5332 C C . PRO A 1 702 ? 13.722 6.824 -35.715 1.00 76.38 702 PRO A C 1
ATOM 5334 O O . PRO A 1 702 ? 13.128 5.795 -36.037 1.00 76.38 702 PRO A O 1
ATOM 5337 N N . THR A 1 703 ? 13.712 7.282 -34.455 1.00 81.06 703 THR A N 1
ATOM 5338 C CA . THR A 1 703 ? 12.911 6.682 -33.375 1.00 81.06 703 THR A CA 1
ATOM 5339 C C . THR A 1 703 ? 11.478 7.213 -33.335 1.00 81.06 703 THR A C 1
ATOM 5341 O O . THR A 1 703 ? 10.611 6.581 -32.730 1.00 81.06 703 THR A O 1
ATOM 5344 N N . ALA A 1 704 ? 11.193 8.326 -34.019 1.00 79.50 704 ALA A N 1
ATOM 5345 C CA . ALA A 1 704 ? 9.844 8.859 -34.115 1.00 79.50 704 ALA A CA 1
ATOM 5346 C C . ALA A 1 704 ? 8.927 7.915 -34.925 1.00 79.50 704 ALA A C 1
ATOM 5348 O O . ALA A 1 704 ? 9.328 7.398 -35.982 1.00 79.50 704 ALA A O 1
ATOM 5349 N N . PRO A 1 705 ? 7.678 7.689 -34.479 1.00 76.81 705 PRO A N 1
ATOM 5350 C CA . PRO A 1 705 ? 6.732 6.876 -35.230 1.00 76.81 705 PRO A CA 1
ATOM 5351 C C . PRO A 1 705 ? 6.362 7.545 -36.569 1.00 76.81 705 PRO A C 1
ATOM 5353 O O . PRO A 1 705 ? 6.498 8.763 -36.713 1.00 76.81 705 PRO A O 1
ATOM 5356 N N . PRO A 1 706 ? 5.920 6.772 -37.578 1.00 77.00 706 PRO A N 1
ATOM 5357 C CA . PRO A 1 706 ? 5.476 7.335 -38.851 1.00 77.00 706 PRO A CA 1
ATOM 5358 C C . PRO A 1 706 ? 4.263 8.251 -38.657 1.00 77.00 706 PRO A C 1
ATOM 5360 O O . PRO A 1 706 ? 3.435 7.999 -37.781 1.00 77.00 706 PRO A O 1
ATOM 5363 N N . LYS A 1 707 ? 4.142 9.286 -39.498 1.00 83.00 707 LYS A N 1
ATOM 5364 C CA . LYS A 1 707 ? 3.077 10.298 -39.438 1.00 83.00 707 LYS A CA 1
ATOM 5365 C C . LYS A 1 707 ? 3.027 11.089 -38.124 1.00 83.00 707 LYS A C 1
ATOM 5367 O O . LYS A 1 707 ? 1.953 11.534 -37.715 1.00 83.00 707 LYS A O 1
ATOM 5372 N N . PHE A 1 708 ? 4.172 11.283 -37.467 1.00 85.12 708 PHE A N 1
ATOM 5373 C CA . PHE A 1 708 ? 4.266 12.087 -36.247 1.00 85.12 708 PHE A CA 1
ATOM 5374 C C . PHE A 1 708 ? 4.525 13.569 -36.557 1.00 85.12 708 PHE A C 1
ATOM 5376 O O . PHE A 1 708 ? 5.461 13.912 -37.283 1.00 85.12 708 PHE A O 1
ATOM 5383 N N . ILE A 1 709 ? 3.704 14.451 -35.980 1.00 86.50 709 ILE A N 1
ATOM 5384 C CA . ILE A 1 709 ? 3.764 15.909 -36.144 1.00 86.50 709 ILE A CA 1
ATOM 5385 C C . ILE A 1 709 ? 3.845 16.589 -34.768 1.00 86.50 709 ILE A C 1
ATOM 5387 O O . ILE A 1 709 ? 3.009 16.353 -33.903 1.00 86.50 709 ILE A O 1
ATOM 5391 N N . GLN A 1 710 ? 4.814 17.483 -34.554 1.00 89.25 710 GLN A N 1
ATOM 5392 C CA . GLN A 1 710 ? 4.964 18.233 -33.294 1.00 89.25 710 GLN A CA 1
ATOM 5393 C C . GLN A 1 710 ? 4.826 19.742 -33.548 1.00 89.25 710 GLN A C 1
ATOM 5395 O O . GLN A 1 710 ? 5.664 20.345 -34.216 1.00 89.25 710 GLN A O 1
ATOM 5400 N N . ILE A 1 711 ? 3.794 20.372 -32.987 1.00 88.56 711 ILE A N 1
ATOM 5401 C CA . ILE A 1 711 ? 3.486 21.800 -33.144 1.00 88.56 711 ILE A CA 1
ATOM 5402 C C . ILE A 1 711 ? 4.006 22.558 -31.917 1.00 88.56 711 ILE A C 1
ATOM 5404 O O . ILE A 1 711 ? 3.456 22.438 -30.830 1.00 88.56 711 ILE A O 1
ATOM 5408 N N . SER A 1 712 ? 5.060 23.361 -32.057 1.00 87.25 712 SER A N 1
ATOM 5409 C CA . SER A 1 712 ? 5.537 24.245 -30.979 1.00 87.25 712 SER A CA 1
ATOM 5410 C C . SER A 1 712 ? 4.974 25.650 -31.158 1.00 87.25 712 SER A C 1
ATOM 5412 O O . SER A 1 712 ? 5.325 26.306 -32.137 1.00 87.25 712 SER A O 1
ATOM 5414 N N . MET A 1 713 ? 4.132 26.124 -30.235 1.00 83.00 713 MET A N 1
ATOM 5415 C CA . MET A 1 713 ? 3.487 27.437 -30.342 1.00 83.00 713 MET A CA 1
ATOM 5416 C C . MET A 1 713 ? 4.364 28.582 -29.812 1.00 83.00 713 MET A C 1
ATOM 5418 O O . MET A 1 713 ? 4.901 28.509 -28.705 1.00 83.00 713 MET A O 1
ATOM 5422 N N . ALA A 1 714 ? 4.487 29.662 -30.591 1.00 82.06 714 ALA A N 1
ATOM 5423 C CA . ALA A 1 714 ? 5.175 30.888 -30.176 1.00 82.06 714 ALA A CA 1
ATOM 5424 C C . ALA A 1 714 ? 4.280 31.804 -29.326 1.00 82.06 714 ALA A C 1
ATOM 5426 O O . ALA A 1 714 ? 3.091 31.951 -29.605 1.00 82.06 714 ALA A O 1
ATOM 5427 N N . LYS A 1 715 ? 4.872 32.477 -28.329 1.00 74.38 715 LYS A N 1
ATOM 5428 C CA . LYS A 1 715 ? 4.160 33.381 -27.405 1.00 74.38 715 LYS A CA 1
ATOM 5429 C C . LYS A 1 715 ? 3.511 34.578 -28.113 1.00 74.38 715 LYS A C 1
ATOM 5431 O O . LYS A 1 715 ? 2.373 34.929 -27.816 1.00 74.38 715 LYS A O 1
ATOM 5436 N N . ASP A 1 716 ? 4.208 35.152 -29.089 1.00 70.12 716 ASP A N 1
ATOM 5437 C CA . ASP A 1 716 ? 3.833 36.418 -29.741 1.00 70.12 716 ASP A CA 1
ATOM 5438 C C . ASP A 1 716 ? 2.674 36.275 -30.750 1.00 70.12 716 ASP A C 1
ATOM 5440 O O . ASP A 1 716 ? 2.283 37.235 -31.416 1.00 70.12 716 ASP A O 1
ATOM 5444 N N . LEU A 1 717 ? 2.105 35.072 -30.879 1.00 64.56 717 LEU A N 1
ATOM 5445 C CA . LEU A 1 717 ? 0.943 34.814 -31.726 1.00 64.56 717 LEU A CA 1
ATOM 5446 C C . LEU A 1 717 ? -0.381 35.295 -31.142 1.00 64.56 717 LEU A C 1
ATOM 5448 O O . LEU A 1 717 ? -1.293 35.544 -31.922 1.00 64.56 717 LEU A O 1
ATOM 5452 N N . LEU A 1 718 ? -0.477 35.443 -29.817 1.00 57.06 718 LEU A N 1
ATOM 5453 C CA . LEU A 1 718 ? -1.730 35.820 -29.152 1.00 57.06 718 LEU A CA 1
ATOM 5454 C C . LEU A 1 718 ? -1.949 37.338 -29.070 1.00 57.06 718 LEU A C 1
ATOM 5456 O O . LEU A 1 718 ? -2.997 37.799 -28.631 1.00 57.06 718 LEU A O 1
ATOM 5460 N N . SER A 1 719 ? -0.979 38.145 -29.511 1.00 57.31 719 SER A N 1
ATOM 5461 C CA . SER A 1 719 ? -1.231 39.559 -29.789 1.00 57.31 719 SER A CA 1
ATOM 5462 C C . SER A 1 719 ? -1.869 39.680 -31.178 1.00 57.31 719 SER A C 1
ATOM 5464 O O . SER A 1 719 ? -1.193 39.334 -32.162 1.00 57.31 719 SER A O 1
ATOM 5466 N N . PRO A 1 720 ? -3.128 40.158 -31.294 1.00 55.84 720 PRO A N 1
ATOM 5467 C CA . PRO A 1 720 ? -3.759 40.363 -32.592 1.00 55.84 720 PRO A CA 1
ATOM 5468 C C . PRO A 1 720 ? -2.889 41.292 -33.439 1.00 55.84 720 PRO A C 1
ATOM 5470 O O . PRO A 1 720 ? -2.333 42.271 -32.935 1.00 55.84 720 PRO A O 1
ATOM 5473 N N . HIS A 1 721 ? -2.738 40.977 -34.728 1.00 51.94 721 HIS A N 1
ATOM 5474 C CA . HIS A 1 721 ? -2.065 41.897 -35.641 1.00 51.94 721 HIS A CA 1
ATOM 5475 C C . HIS A 1 721 ? -2.884 43.198 -35.674 1.00 51.94 721 HIS A C 1
ATOM 5477 O O . HIS A 1 721 ? -4.098 43.104 -35.869 1.00 51.94 721 HIS A O 1
ATOM 5483 N N . PRO A 1 722 ? -2.281 44.389 -35.491 1.00 59.25 722 PRO A N 1
ATOM 5484 C CA . PRO A 1 722 ? -3.035 45.647 -35.410 1.00 59.25 722 PRO A CA 1
ATOM 5485 C C . PRO A 1 722 ? -3.873 45.941 -36.667 1.00 59.25 722 PRO A C 1
ATOM 5487 O O . PRO A 1 722 ? -4.851 46.676 -36.590 1.00 59.25 722 PRO A O 1
ATOM 5490 N N . ASP A 1 723 ? -3.518 45.312 -37.791 1.00 54.88 723 ASP A N 1
ATOM 5491 C CA . ASP A 1 723 ? -4.187 45.425 -39.094 1.00 54.88 723 ASP A CA 1
ATOM 5492 C C . ASP A 1 723 ? -5.031 44.189 -39.489 1.00 54.88 723 ASP A C 1
ATOM 5494 O O . ASP A 1 723 ? -5.438 44.068 -40.645 1.00 54.88 723 ASP A O 1
ATOM 5498 N N . ALA A 1 724 ? -5.265 43.227 -38.585 1.00 53.25 724 ALA A N 1
ATOM 5499 C CA . ALA A 1 724 ? -6.085 42.054 -38.906 1.00 53.25 724 ALA A CA 1
ATOM 5500 C C . ALA A 1 724 ? -7.564 42.457 -39.096 1.00 53.25 724 ALA A C 1
ATOM 5502 O O . ALA A 1 724 ? -8.151 43.039 -38.179 1.00 53.25 724 ALA A O 1
ATOM 5503 N N . PRO A 1 725 ? -8.206 42.137 -40.239 1.00 50.34 725 PRO A N 1
ATOM 5504 C CA . PRO A 1 725 ? -9.625 42.413 -40.420 1.00 50.34 725 PRO A CA 1
ATOM 5505 C C . PRO A 1 725 ? -10.454 41.577 -39.440 1.00 50.34 725 PRO A C 1
ATOM 5507 O O . PRO A 1 725 ? -10.258 40.367 -39.317 1.00 50.34 725 PRO A O 1
ATOM 5510 N N . VAL A 1 726 ? -11.393 42.227 -38.751 1.00 49.22 726 VAL A N 1
ATOM 5511 C CA . VAL A 1 726 ? -12.327 41.558 -37.834 1.00 49.22 726 VAL A CA 1
ATOM 5512 C C . VAL A 1 726 ? -13.163 40.551 -38.639 1.00 49.22 726 VAL A C 1
ATOM 5514 O O . VAL A 1 726 ? -13.749 40.949 -39.651 1.00 49.22 726 VAL A O 1
ATOM 5517 N N . PRO A 1 727 ? -13.224 39.265 -38.244 1.00 39.91 727 PRO A N 1
ATOM 5518 C CA . PRO A 1 727 ? -14.006 38.276 -38.977 1.00 39.91 727 PRO A CA 1
ATOM 5519 C C . PRO A 1 727 ? -15.506 38.614 -38.912 1.00 39.91 727 PRO A C 1
ATOM 5521 O O . PRO A 1 727 ? -15.977 39.065 -37.864 1.00 39.91 727 PRO A O 1
ATOM 5524 N N . PRO A 1 728 ? -16.271 38.404 -40.000 1.00 46.72 728 PRO A N 1
ATOM 5525 C CA . PRO A 1 728 ? -17.720 38.570 -39.970 1.00 46.72 728 PRO A CA 1
ATOM 5526 C C . PRO A 1 728 ? -18.361 37.532 -39.035 1.00 46.72 728 PRO A C 1
ATOM 5528 O O . PRO A 1 728 ? -17.929 36.378 -39.000 1.00 46.72 728 PRO A O 1
ATOM 5531 N N . HIS A 1 729 ? -19.371 37.976 -38.282 1.00 43.16 729 HIS A N 1
ATOM 5532 C CA . HIS A 1 729 ? -20.180 37.156 -37.373 1.00 43.16 729 HIS A CA 1
ATOM 5533 C C . HIS A 1 729 ? -21.232 36.318 -38.109 1.00 43.16 729 HIS A C 1
ATOM 5535 O O . HIS A 1 729 ? -21.783 36.829 -39.111 1.00 43.16 729 HIS A O 1
#

Sequence (729 aa):
MITESVPAGTPWNSLAEMKGEHRRLLGNPDRSAREPATRETIRHFILQGSALGARLSSLDDRVEAQRMLDYWAAVNTGAPSEGLVRAVLDDYQDVGEEDAGKKAEELYQSATPHGKTLLKRLFLGLIELEENGTSFRLVPRTEQELTAKLEAPSGETQPKEWLQRLVATGLVLEQNGSHTLVGPSVIDQWEVAGNWMTQRRRLRGAARFWNEHGRNGAALLEPGSLLDEADGYLDLTKQEDEFVKASKSSGEVRKRKKWQFVGLVAGIGLVIALMGLAQARQESKAANKAFADAQAQLAVSEARLAEANAKLALSEKESYQAKVLGVQAVSLSQIREVNQVKVLDGLTKEFEQTIRNSTLPPEDLKAKIDEFGDKLIANGQAPQTAISGQGATAAAPATLQPGSGLLIRSDQEIASQATAGVFLRKPGGNQSYLLMPAYLLAPDKPSELYPIRSVTDQAANAPRLFSTPADPSYGANNPLELAAVPILDAAPTVEAKNTAVGGTVIHGVAQPAELPAGTSVTLIGLSTGVKEGKILEYNPTSKLIYTTKISTLGDAGAPVLTKDNKLVGILLSLDPLDPNRSVVKAAQPFLAATGFTLAGDDTPTPEPTPEERKWAGVMGEILISGDSPEFAEEAKKYVNLLQQSGIPMPVPYAQVRKRVPSKTEVRYFRTEDKPIAQDVIELIVQHGVPRERLRSSFVDDPTAPPKFIQISMAKDLLSPHPDAPVPPH

Foldseek 3Di:
DPPDPPPQPAADLALVVLVVVLVVLVVPVVDQLPDPVNLVSLLSSLSSLQACLQQDPDPVSQVVSLVSLVVSLVSNPPDDPVRRDPSHHDHHHPPCLLQLLVLLVVQLVPDDPLLVLLLLLLQLQQWAQDPVLPDIDGHWAAPCLSQVLDDDPPPDDHSSNSLVSSVVSVQWDQDPRTIIGSDPVSCVSNVVSVVSSVLSSVLSVLLVVCVVVVNDLVSQDADDDSLVSLSSRSHQDPSSVVRSVSNVVSNVVVVVVVVVVVVVVVVVVVVVVVVVVVVVVVVVVVVVVVVVVVVVVVVVVVVVVVVVVVVVVVVVVVVVVVVVVVVVVVVVVVVPVVVVVVVVVVVVVVLVVCVVPDPDDPVVNVVVVVVVVVVVVVDDDDDDDDDDDDDDDDDDDDDDDDDDADDQDDPDPPQGQQFFFFWWDAVPDLWIWGKAQPLLDDDPDDPPDPADADSVVSSVCLVVSLPDDPDCPDDDDHSRDMDIHTHQPPDSPGQDFGAAPPRQGQQEADDPVNQDWFFKKWWCFPVQHTFIWTFHDQDPVSQKTKIFPRDASRRHRTFMAGPNRHTQFTWHHQDPVDNRITIGRGPVVVCVVRVITGRPHPDDDPDDDPQLVVQPPAEEEEEQADDDPVSVVVVVVLVVQCVVSNHPYSDYDHHHDPDFDQAKEKEDADPVLVVVSVVSLVSVVVVPQDSVSYDYDYDPDPPDDPNYIYIYDGPVRPPHDPPRDDDDD

Secondary structure (DSSP, 8-state):
--------PPPPS-HHHHHHHHHHHHT-TTS-TTSHHHHHHHHHHHHHHHHHGGG--SHHHHHHHHHHHHHHHHHHTTS-STT-----PPPPP--SHHHHHHHHHHHHHTS-HHHHHHHHHHHHHTEEE-TTSS-EEE--EEHHHHHTT-PPPTTSPPHHHHHHHHHHTTSEEEETTEEEES-TTHHHH-HHHHHHHHHHHHHHHHHHHHHHTTT-GGGSPPSSHHHHHHTT-TT--HHHHHHHHHHHHHHHHHHHHHHHHHHHHHHHHHHHHHHHHHHHHHHHHHHHHHHHHHHHHHHHHHHHHHHHHHHHHHHHHHHHHHHHHHHHHHHHHHHHHHHHHHHHHHHHHHHHHHHHH----HHHHHHHHHHHHHHHHTT-------------------------------SSTT-TT--S-EEEE-TT---EEEEEEGGGS-TTS-SS---BS-HHHHHHHHHHHTTS---TT--SS-TT-EEEEEBSS--TT-----EETTTEE---B--GGG--TT-EEEEEETTTEEEEEEEEEEETTTTEEEEES---GGGTT-EEEETT--EEEEEEEE-SS-TTEEEEEESHHHHHHH--EETT--PPPPPPPHHHHHHTT-EEEEEE--S-HHHHHHHHHHHHHHHHTT---PPPP----SS--SSEEEEESSGGGHHHHHHHHHHHHHTT--GGGEEEEE---TTSPTTEEEEEE-GGGSS--TTPPPPP-

Radius of gyration: 48.46 Å; chains: 1; bounding box: 104×75×178 Å

Organism: NCBI:txid2824561

pLDDT: mean 76.58, std 20.84, range [22.14, 98.12]

InterPro domains:
  IPR009003 Peptidase S1, PA clan [SSF50494] (502-574)
  IPR049052 Novel STAND NTPase 1 [PF20703] (91-216)